Protein 5TIH (pdb70)

Sequence (750 aa):
RHVFIRTELSFIKNNVPCIRDMFFIYKRELYNICLDDLKGEEDETHIYVQKKVKDSWITLNDLFKETDLTGRPHIFAYVDVEEIIILLCEDENRKKDMTCHRFYSNDGKEYNNAEITISDYILKDKLLSSYVSLPLKIENREYFLICGVSPYKFKDDNKKDDILCMASHDKGETWGTKIVIKYDNYKLGVQYFFLRPYISKNDLSFHFYVGDNINNVKNVNFIECTHEKDLEFVCSNRDFLKDNKVLQDVSTLNDEYIVSYGNDNNFAECYIFFNNENSILIKPEKTAAGCYGGTFVKIDENRALFIYSSSQGIYNIHTIYYANYEQVQLQQSGPQLVRPGASVKISCKTSGYSFTSFWMHWVKQWPGQGLEWIGMIDPSENKIRLNQNFKDRATLTVDTSSATAYIQFSRPTSEDSGVYYCAMVRRGYWGQGTTLTVSAAKTTPPSVYPLAPGSTNSMVTLGCLVKGYFPEPVTVTWNSGSLSSGVHTFPAVLQSDLYTLSSSVTVPSSTWPSETVTCNVAHPASSTKVDKKIVPRDDIQMTQSPSSLSASLGERVSLTCRASQEISGYLSWLQRKPDGTIKRLIYTASTVDSGVPNRFSGSRSGSDYSLTISSLESEDFADYYCLQYDTYPWTFGGGTKLEIKRADAAPTVSIFPPSSEQLTSGGASVVCFLNNFYPKDINVKWKIDGSERQNGVLNSWTDQDSKDSTYSMSSTLTLTKDEYERHNSYTCEATHKTSTSPIVKSFNRN

Secondary structure (DSSP, 8-state):
--EEEEEEEEEEE-SS--SEEEEEEETTEEEEEEEE----SS---EEEEEEEETTEEEEEEEGGGG--B-S--EEEEEE-SS-EEEEEE--------EEEEEEEESSSS--EEEEEEETT-TTTT-B---EEE--EEETTEEEEEEEEE-S--S--S-TTSSEEEEEESSTTS---EEEEEE-TTPPTT--EEEEEEEEETTEEEEEEEEE-SSSS-EEEEEEEEEE-STTEEEEEE----BTTBEEEEEEEETTEEEEEEESSTT-SSEEEEETTTEEEEE---------TT-EEEE-SSSEEEEEEESSTTEEEEEEEEEEE--/--EEEE---EEE-TTS-EEEEEEEESS-GGGB-EEEEEE-TTS-EEEEEEEETTTTEEEE-GGGTTTEEEEEETTTTEEEEEESS--GGG-EEEEEEEGGGTEE---EEEEE--PPPB--EEEEE------SEEEEEEEEEEEBSS--EEEEGGGT--TTEEEPPPEESSS-EEEEEEEEEETTTTTTS--EEEEEEGGGTEEEEEE-PPP-/---EEEE-SEEEE-TT--EEEEEEESS--TT-EEEEEE-TTS-EEEEEETTTEEPTTS-TTEEEEEETTEEEEEESS--GGG-SEEEEEE-SSSSPEE---EEEEE----B--EEEEEPPPHHHHTTTEEEEEEEEEEEBSS--EEEEEETTEEE-TTEEEEEPPPPTTT--EEEEEEEEEEHHHHHT--EEEEEEE-TT-SS-EEEEEE--

B-factor: mean 68.03, std 20.82, range [30.38, 159.44]

Solvent-accessible surface area: 34972 Å² total; per-residue (Å²): 258,89,39,56,38,148,74,104,87,39,85,0,97,18,125,23,51,30,72,81,46,15,31,5,27,4,111,145,70,10,7,0,2,0,2,13,6,85,134,27,160,136,39,58,24,42,0,34,0,0,42,70,65,182,70,33,8,78,56,38,37,15,0,16,48,13,4,1,4,11,39,92,3,30,2,0,0,0,14,31,122,91,22,1,0,0,0,0,0,7,79,87,97,243,46,114,57,6,12,1,14,24,2,48,2,89,59,8,116,111,25,68,3,41,56,16,72,10,65,88,23,68,1,103,112,25,64,16,9,8,4,34,8,86,26,2,105,4,114,136,126,88,12,6,0,0,0,0,1,5,52,97,36,155,173,28,147,72,96,75,62,0,1,13,0,1,0,2,76,49,93,0,80,82,18,80,21,100,0,35,0,69,0,71,80,10,83,72,25,21,88,1,48,59,1,40,1,59,18,29,132,70,90,3,15,0,2,0,62,12,16,52,128,174,89,152,41,126,70,13,21,8,0,60,11,83,88,114,147,69,71,38,4,36,3,66,60,105,104,17,115,55,130,138,63,41,14,10,3,2,18,34,0,23,101,49,51,0,6,0,5,0,47,55,86,121,22,54,49,0,45,0,23,1,65,104,131,71,60,45,85,8,124,13,128,222,111,112,30,17,0,163,44,1,33,22,15,60,34,53,44,37,91,0,11,0,1,5,49,28,62,165,20,48,9,6,5,21,18,0,87,4,8,85,116,162,191,24,113,17,117,11,36,43,117,60,76,24,160,67,36,45,68,5,98,0,18,0,122,13,60,50,39,22,12,54,10,4,14,0,0,0,0,1,15,63,88,88,133,14,15,40,3,0,0,0,0,7,7,56,107,96,58,71,43,46,6,134,90,4,111,139,73,1,71,5,63,28,53,70,112,57,24,2,0,47,0,53,1,46,180,1,64,79,102,2,22,4,36,0,2,0,0,0,7,24,21,20,76,31,3,78,14,1,64,2,45,4,26,69,18,178,69,43,77,17,47,8,27,12,3,7,39,44,122,147,110,87,103,22,15,0,0,0,6,0,52,15,0,8,12,74,91,13,71,14,56,2,41,105,40,93,42,88,111,22,40,19,58,1,63,22,34,102,95,102,92,57,42,22,12,5,0,0,2,40,7,59,39,91,44,17,80,86,114,63,4,19,0,29,4,18,1,91,54,27,105,33,172,44,93,74,113,4,90,67,94,187,129,6,116,10,70,21,60,48,83,72,52,53,0,41,90,45,70,166,8,59,0,43,0,118,9,73,102,108,1,62,9,21,0,5,0,1,3,57,44,105,106,10,56,14,70,25,2,0,14,29,6,66,23,54,22,105,84,18,42,152,49,5,51,12,61,111,89,52,57,30,2,22,0,28,0,56,43,1,72,83,94,2,24,6,25,0,10,0,2,0,9,28,57,66,25,4,25,20,3,64,9,0,81,4,19,31,115,86,74,76,22,57,7,76,8,21,19,1,12,3,8,76,80,4,30,116,79,38,20,0,1,0,0,0,0,0,3,46,0,19,40,88,111,13,108,30,82,3,63,14,77,63,72,92,65,138,112,26,35,47,58,9,115,21,113,34,40,120,177,50,13,4,13,1,0,4,0,17,0,41,5,73,74,96,42,7,72,170,71,57,31,0,15,0,19,1,68,12,143,48,43,147,65,58,42,76,85,62,27,84,83,160

Organism: Plasmodium falciparum (isolate 3D7) (NCBI:txid36329)

Foldseek 3Di:
DFKDKDKDKAKEFEPAFAPDWAWAAAPNWIKIFGFGDDPDPPDDTWTFIWTDDPRYTDTQDTPPVVDPADDQFAWEWEYENQKIKIWGWHPDPPAQKIKIKIWMDRDSHDIDIDIAMAGNDPCPQFDFHHHYAYWADFDHFTKRKGKTANFAAADDPAQFPGIWIFIDRPRPRYTDAIATEREPPPDHPKGWADWDWYADPSWIKIWTWIADDVDGDIAIWIWGWDDDDRRYIYIYTDDDDDPQWGWDEWDAAANAIKTKTANDPVAQKIWIATNNPDIDIGHLPCHPFGFPPWYWHDSHNFKIWTWGAGDRRMIMIMIMGMYRPD/DKAWEKDEEDEEAFQAKDKIKIFIDDDQLQPAKKWKWWQFVVDGIDTAWIARQVVRDIDGDVVCVQAWDWGADNVRSMIMIMGNGDDQRPFTWMWMDSVVVPGIYPTYGYGYHPADFDAWDKAWAADPDDDFKGKTKIKTWFGDDDDKDKDKPNNPDDPAKDKDDWDDDPSGTMIMMMGMDTPVVPPVPWIKMWMADVVVRDTDIDTHHHDD/DKAKAKPDQEEEEAFFAKDKIKIFIPDDLQQQKWKWFQAPVRDIGTADGSQFHGDPPHDPQWGWDDDPRMIMIMRRGHDLRRFGKMWMWRPRDPPIDIYPIYGYAYDDDFDFWDKDKDWADPVVQVVFKTKIKIKGDFGPDQDKDKWKAFQNHTDDPQKDKDKDDQDSPSRGIMMMIIRMDTSVVVVVTFKIWMWMDDPVDPGTDIDIDTPD

InterPro domains:
  IPR041396 Cysteine-rich protective antigen 6 bladed domain [PF18638] (39-353)

GO terms:
  GO:0045177 apical part of cell (C, IDA)
  GO:0020009 microneme (C, IDA)
  GO:0044409 symbiont entry into host (P, IMP)
  GO:0005515 protein binding (F, IPI)
  GO:0043655 host extracellular region (C, IDA)
  GO:0032991 protein-containing complex (C, IDA)
  GO:0005576 extracellular region (C, 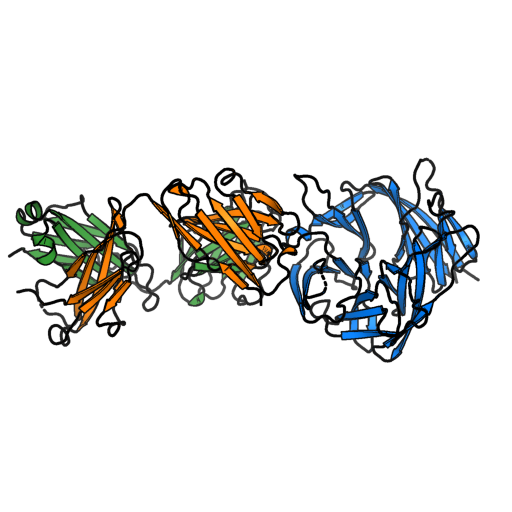EXP)
  GO:0005886 plasma membrane (C, EXP)
  GO:0020002 host cell plasma membrane (C, EXP)

Radius of gyration: 35.58 Å; Cα contacts (8 Å, |Δi|>4): 1915; chains: 3; bounding box: 50×66×116 Å

Nearest PDB structures (foldseek):
  5tih-assembly1_H  TM=1.005E+00  e=6.180E-43  Mus musculus
  6y54-assembly2_M  TM=9.014E-01  e=3.299E-33  Mus musculus
  6ewb-assembly2_G  TM=9.309E-01  e=1.640E-32  Mus musculus
  6vel-assembly1_H  TM=9.448E-01  e=2.031E-32  Mus musculus
  7qt2-assembly1_A  TM=7.522E-01  e=6.945E-32  Mus musculus

Structure (mmCIF, N/CA/C/O backbone):
data_5TIH
#
_entry.id   5TIH
#
_cell.length_a   79.950
_cell.length_b   87.380
_cell.length_c   145.140
_cell.angle_alpha   90.000
_cell.angle_beta   90.000
_cell.angle_gamma   90.000
#
_symmetry.space_group_name_H-M   'P 21 21 21'
#
loop_
_entity.id
_entity.type
_entity.pdbx_description
1 polymer 'Cysteine-rich protective antigen'
2 polymer 'CyRPA antibody Fab Heavy Chain'
3 polymer 'CyRPA antibody Fab Light Chain'
4 non-polymer 'ACETATE ION'
5 water water
#
loop_
_atom_site.group_PDB
_atom_site.id
_atom_site.type_symbol
_atom_site.label_atom_id
_atom_site.label_alt_id
_atom_site.label_comp_id
_atom_site.label_asym_id
_atom_site.label_entity_id
_atom_site.label_seq_id
_atom_site.pdbx_PDB_ins_code
_atom_site.Cartn_x
_atom_site.Cartn_y
_atom_site.Cartn_z
_atom_site.occupancy
_atom_site.B_iso_or_equiv
_atom_site.auth_seq_id
_atom_site.auth_comp_id
_atom_site.auth_asym_id
_atom_site.auth_atom_id
_atom_site.pdbx_PDB_model_num
ATOM 1 N N . ARG A 1 4 ? 83.215 89.937 122.768 1.00 117.05 2 ARG A N 1
ATOM 2 C CA . ARG A 1 4 ? 83.282 91.128 123.606 1.00 122.65 2 ARG A CA 1
ATOM 3 C C . ARG A 1 4 ? 82.216 92.147 123.224 1.00 117.06 2 ARG A C 1
ATOM 4 O O . ARG A 1 4 ? 81.433 92.596 124.063 1.00 122.18 2 ARG A O 1
ATOM 12 N N . HIS A 1 5 ? 82.195 92.518 121.949 1.00 106.93 3 HIS A N 1
ATOM 13 C CA . HIS A 1 5 ? 81.291 93.543 121.443 1.00 101.25 3 HIS A CA 1
ATOM 14 C C . HIS A 1 5 ? 80.594 92.991 120.199 1.00 91.24 3 HIS A C 1
ATOM 15 O O . HIS A 1 5 ? 80.831 93.446 119.079 1.00 89.09 3 HIS A O 1
ATOM 22 N N . VAL A 1 6 ? 79.729 91.997 120.401 1.00 82.92 4 VAL A N 1
ATOM 23 C CA . VAL A 1 6 ? 79.081 91.294 119.304 1.00 74.38 4 VAL A CA 1
ATOM 24 C C . VAL A 1 6 ? 77.582 91.217 119.564 1.00 69.40 4 VAL A C 1
ATOM 25 O O . VAL A 1 6 ? 77.114 91.340 120.699 1.00 71.28 4 VAL A O 1
ATOM 29 N N . PHE A 1 7 ? 76.827 91.010 118.483 1.00 60.98 5 PHE A N 1
ATOM 30 C CA . PHE A 1 7 ? 75.380 90.859 118.563 1.00 62.74 5 PHE A CA 1
ATOM 31 C C . PHE A 1 7 ? 74.923 89.827 117.541 1.00 58.52 5 PHE A C 1
ATOM 32 O O . PHE A 1 7 ? 75.624 89.530 116.570 1.00 56.89 5 PHE A O 1
ATOM 40 N N . ILE A 1 8 ? 73.728 89.284 117.774 1.00 61.62 6 ILE A N 1
ATOM 41 C CA . ILE A 1 8 ? 73.164 88.209 116.967 1.00 61.43 6 ILE A CA 1
ATOM 42 C C . ILE A 1 8 ? 71.727 88.559 116.611 1.00 64.45 6 ILE A C 1
ATOM 43 O O . ILE A 1 8 ? 70.961 89.020 117.464 1.00 70.68 6 ILE A O 1
ATOM 48 N N . ARG A 1 9 ? 71.361 88.334 115.351 1.00 63.11 7 ARG A N 1
ATOM 49 C CA . ARG A 1 9 ? 69.996 88.501 114.873 1.00 63.74 7 ARG A CA 1
ATOM 50 C C . ARG A 1 9 ? 69.607 87.275 114.063 1.00 63.99 7 ARG A C 1
ATOM 51 O O . ARG A 1 9 ? 70.399 86.785 113.254 1.00 60.21 7 ARG A O 1
ATOM 59 N N . THR A 1 10 ? 68.390 86.776 114.283 1.00 67.34 8 THR A N 1
ATOM 60 C CA . THR A 1 10 ? 67.890 85.618 113.555 1.00 66.36 8 THR A CA 1
ATOM 61 C C . THR A 1 10 ? 66.464 85.861 113.086 1.00 69.09 8 THR A C 1
ATOM 62 O O . THR A 1 10 ? 65.672 86.523 113.761 1.00 75.74 8 THR A O 1
ATOM 66 N N . GLU A 1 11 ? 66.148 85.311 111.915 1.00 66.10 9 GLU A N 1
ATOM 67 C CA . GLU A 1 11 ? 64.784 85.245 111.416 1.00 65.96 9 GLU A CA 1
ATOM 68 C C . GLU A 1 11 ? 64.531 83.843 110.884 1.00 60.11 9 GLU A C 1
ATOM 69 O O . GLU A 1 11 ? 65.458 83.155 110.451 1.00 57.94 9 GLU A O 1
ATOM 75 N N . LEU A 1 12 ? 63.272 83.419 110.934 1.00 60.95 10 LEU A N 1
ATOM 76 C CA . LEU A 1 12 ? 62.858 82.124 110.412 1.00 58.87 10 LEU A CA 1
ATOM 77 C C . LEU A 1 12 ? 61.969 82.319 109.193 1.00 59.40 10 LEU A C 1
ATOM 78 O O . LEU A 1 12 ? 61.068 83.163 109.198 1.00 63.51 10 LEU A O 1
ATOM 83 N N . SER A 1 13 ? 62.227 81.536 108.150 1.00 54.92 11 SER A N 1
ATOM 84 C CA . SER A 1 13 ? 61.417 81.566 106.943 1.00 55.94 11 SER A CA 1
ATOM 85 C C . SER A 1 13 ? 61.236 80.139 106.442 1.00 57.78 11 SER A C 1
ATOM 86 O O . SER A 1 13 ? 61.962 79.224 106.838 1.00 56.05 11 SER A O 1
ATOM 89 N N . PHE A 1 14 ? 60.254 79.952 105.561 1.00 59.29 12 PHE A N 1
ATOM 90 C CA . PHE A 1 14 ? 59.910 78.632 105.053 1.00 58.96 12 PHE A CA 1
ATOM 91 C C . PHE A 1 14 ? 59.943 78.625 103.532 1.00 60.40 12 PHE A C 1
ATOM 92 O O . PHE A 1 14 ? 59.726 79.652 102.884 1.00 60.55 12 PHE A O 1
ATOM 100 N N . ILE A 1 15 ? 60.226 77.451 102.967 1.00 61.70 13 ILE A N 1
ATOM 101 C CA . ILE A 1 15 ? 60.248 77.255 101.521 1.00 62.86 13 ILE A CA 1
ATOM 102 C C . ILE A 1 15 ? 59.555 75.942 101.190 1.00 61.45 13 ILE A C 1
ATOM 103 O O . ILE A 1 15 ? 59.857 74.905 101.790 1.00 60.35 13 ILE A O 1
ATOM 108 N N . LYS A 1 16 ? 58.636 75.983 100.231 1.00 64.75 14 LYS A N 1
ATOM 109 C CA . LYS A 1 16 ? 57.991 74.779 99.732 1.00 69.13 14 LYS A CA 1
ATOM 110 C C . LYS A 1 16 ? 58.747 74.262 98.515 1.00 65.60 14 LYS A C 1
ATOM 111 O O . LYS A 1 16 ? 59.297 75.035 97.727 1.00 65.38 14 LYS A O 1
ATOM 117 N N . ASN A 1 17 ? 58.781 72.941 98.371 1.00 61.45 15 ASN A N 1
ATOM 118 C CA . ASN A 1 17 ? 59.367 72.308 97.200 1.00 58.20 15 ASN A CA 1
ATOM 119 C C . ASN A 1 17 ? 58.355 71.350 96.598 1.00 59.00 15 ASN A C 1
ATOM 120 O O . ASN A 1 17 ? 57.709 70.581 97.318 1.00 63.24 15 ASN A O 1
ATOM 125 N N . ASN A 1 18 ? 58.213 71.406 95.276 1.00 58.91 16 ASN A N 1
ATOM 126 C CA . ASN A 1 18 ? 57.281 70.538 94.574 1.00 66.74 16 ASN A CA 1
ATOM 127 C C . ASN A 1 18 ? 57.894 69.200 94.179 1.00 66.95 16 ASN A C 1
ATOM 128 O O . ASN A 1 18 ? 57.151 68.274 93.836 1.00 71.55 16 ASN A O 1
ATOM 133 N N . VAL A 1 19 ? 59.217 69.071 94.219 1.00 63.54 17 VAL A N 1
ATOM 134 C CA . VAL A 1 19 ? 59.870 67.817 93.848 1.00 67.69 17 VAL A CA 1
ATOM 135 C C . VAL A 1 19 ? 60.527 67.207 95.081 1.00 68.06 17 VAL A C 1
ATOM 136 O O . VAL A 1 19 ? 61.134 67.929 95.886 1.00 65.37 17 VAL A O 1
ATOM 140 N N . PRO A 1 20 ? 60.420 65.892 95.284 1.00 71.00 18 PRO A N 1
ATOM 141 C CA . PRO A 1 20 ? 61.087 65.251 96.429 1.00 72.97 18 PRO A CA 1
ATOM 142 C C . PRO A 1 20 ? 62.562 65.023 96.126 1.00 75.49 18 PRO A C 1
ATOM 143 O O . PRO A 1 20 ? 62.910 64.341 95.161 1.00 81.92 18 PRO A O 1
ATOM 147 N N . CYS A 1 21 ? 63.429 65.598 96.952 1.00 74.38 19 CYS A N 1
ATOM 148 C CA . CYS A 1 21 ? 64.870 65.523 96.747 1.00 74.84 19 CYS A CA 1
ATOM 149 C C . CYS A 1 21 ? 65.453 64.430 97.633 1.00 74.45 19 CYS A C 1
ATOM 150 O O . CYS A 1 21 ? 65.277 64.453 98.855 1.00 78.06 19 CYS A O 1
ATOM 153 N N . ILE A 1 22 ? 66.141 63.472 97.009 1.00 70.47 20 ILE A N 1
ATOM 154 C CA . ILE A 1 22 ? 66.830 62.434 97.766 1.00 72.83 20 ILE A CA 1
ATOM 155 C C . ILE A 1 22 ? 68.012 63.028 98.521 1.00 70.01 20 ILE A C 1
ATOM 156 O O . ILE A 1 22 ? 68.334 62.593 99.634 1.00 72.33 20 ILE A O 1
ATOM 161 N N . ARG A 1 23 ? 68.665 64.036 97.946 1.00 67.71 21 ARG A N 1
ATOM 162 C CA . ARG A 1 23 ? 69.729 64.758 98.626 1.00 67.76 21 ARG A CA 1
ATOM 163 C C . ARG A 1 23 ? 69.673 66.218 98.201 1.00 62.33 21 ARG A C 1
ATOM 164 O O . ARG A 1 23 ? 69.268 66.539 97.081 1.00 63.56 21 ARG A O 1
ATOM 172 N N . ASP A 1 24 ? 70.074 67.099 99.111 1.00 56.52 22 ASP A N 1
ATOM 173 C CA . ASP A 1 24 ? 70.094 68.534 98.870 1.00 55.23 22 ASP A CA 1
ATOM 174 C C . ASP A 1 24 ? 71.529 69.043 98.878 1.00 52.23 22 ASP A C 1
ATOM 175 O O . ASP A 1 24 ? 72.372 68.544 99.631 1.00 56.74 22 ASP A O 1
ATOM 180 N N . MET A 1 25 ? 71.798 70.041 98.037 1.00 49.79 23 MET A N 1
ATOM 181 C CA . MET A 1 25 ? 73.083 70.736 98.022 1.00 50.31 23 MET A CA 1
ATOM 182 C C . MET A 1 25 ? 72.788 72.215 97.795 1.00 48.13 23 MET A C 1
ATOM 183 O O . MET A 1 25 ? 72.500 72.631 96.668 1.00 49.59 23 MET A O 1
ATOM 188 N N . PHE A 1 26 ? 72.849 73.001 98.865 1.00 48.98 24 PHE A N 1
ATOM 189 C CA . PHE A 1 26 ? 72.562 74.426 98.793 1.00 45.66 24 PHE A CA 1
ATOM 190 C C . PHE A 1 26 ? 73.833 75.203 98.485 1.00 47.86 24 PHE A C 1
ATOM 191 O O . PHE A 1 26 ? 74.910 74.881 98.993 1.00 50.59 24 PHE A O 1
ATOM 199 N N . PHE A 1 27 ? 73.704 76.228 97.649 1.00 45.77 25 PHE A N 1
ATOM 200 C CA . PHE A 1 27 ? 74.806 77.148 97.431 1.00 46.92 25 PHE A CA 1
ATOM 201 C C . PHE A 1 27 ? 74.269 78.560 97.281 1.00 50.55 25 PHE A C 1
ATOM 202 O O . PHE A 1 27 ? 73.084 78.778 97.017 1.00 52.44 25 PHE A O 1
ATOM 210 N N . ILE A 1 28 ? 75.162 79.521 97.481 1.00 52.21 26 ILE A N 1
ATOM 211 C CA . ILE A 1 28 ? 74.845 80.935 97.365 1.00 53.57 26 ILE A CA 1
ATOM 212 C C . ILE A 1 28 ? 75.522 81.459 96.110 1.00 54.98 26 ILE A C 1
ATOM 213 O O . ILE A 1 28 ? 76.741 81.323 95.950 1.00 56.07 26 ILE A O 1
ATOM 218 N N . TYR A 1 29 ? 74.732 82.047 95.219 1.00 53.67 27 TYR A N 1
ATOM 219 C CA . TYR A 1 29 ? 75.247 82.644 93.997 1.00 54.46 27 TYR A CA 1
ATOM 220 C C . TYR A 1 29 ? 74.695 84.054 93.888 1.00 55.30 27 TYR A C 1
ATOM 221 O O . TYR A 1 29 ? 73.479 84.237 93.778 1.00 56.76 27 TYR A O 1
ATOM 230 N N . LYS A 1 30 ? 75.590 85.042 93.921 1.00 60.25 28 LYS A N 1
ATOM 231 C CA . LYS A 1 30 ? 75.214 86.455 93.908 1.00 62.51 28 LYS A CA 1
ATOM 232 C C . LYS A 1 30 ? 74.220 86.759 95.029 1.00 62.13 28 LYS A C 1
ATOM 233 O O . LYS A 1 30 ? 73.184 87.397 94.831 1.00 62.74 28 LYS A O 1
ATOM 239 N N . ARG A 1 31 ? 74.554 86.271 96.225 1.00 64.69 29 ARG A N 1
ATOM 240 C CA . ARG A 1 31 ? 73.777 86.475 97.445 1.00 72.22 29 ARG A CA 1
ATOM 241 C C . ARG A 1 31 ? 72.368 85.895 97.343 1.00 72.54 29 ARG A C 1
ATOM 242 O O . ARG A 1 31 ? 71.463 86.327 98.058 1.00 73.45 29 ARG A O 1
ATOM 250 N N . GLU A 1 32 ? 72.162 84.913 96.471 1.00 70.65 30 GLU A N 1
ATOM 251 C CA . GLU A 1 32 ? 70.875 84.253 96.321 1.00 71.29 30 GLU A CA 1
ATOM 252 C C . GLU A 1 32 ? 71.035 82.765 96.592 1.00 61.95 30 GLU A C 1
ATOM 253 O O . GLU A 1 32 ? 72.061 82.169 96.253 1.00 60.11 30 GLU A O 1
ATOM 259 N N . LEU A 1 33 ? 70.021 82.172 97.212 1.00 54.98 31 LEU A N 1
ATOM 260 C CA . LEU A 1 33 ? 70.094 80.783 97.639 1.00 51.82 31 LEU A CA 1
ATOM 261 C C . LEU A 1 33 ? 69.614 79.864 96.524 1.00 52.29 31 LEU A C 1
ATOM 262 O O . LEU A 1 33 ? 68.523 80.055 95.975 1.00 53.26 31 LEU A O 1
ATOM 267 N N . TYR A 1 34 ? 70.430 78.869 96.196 1.00 48.49 32 TYR A N 1
ATOM 268 C CA . TYR A 1 34 ? 70.101 77.873 95.191 1.00 48.06 32 TYR A CA 1
ATOM 269 C C . TYR A 1 34 ? 70.164 76.481 95.805 1.00 49.64 32 TYR A C 1
ATOM 270 O O . TYR A 1 34 ? 70.674 76.281 96.911 1.00 51.39 32 TYR A O 1
ATOM 279 N N . ASN A 1 35 ? 69.646 75.509 95.061 1.00 48.29 33 ASN A N 1
ATOM 280 C CA . ASN A 1 35 ? 69.676 74.120 95.487 1.00 48.38 33 ASN A CA 1
ATOM 281 C C . ASN A 1 35 ? 69.925 73.230 94.283 1.00 49.13 33 ASN A C 1
ATOM 282 O O . ASN A 1 35 ? 69.362 73.454 93.208 1.00 52.39 33 ASN A O 1
ATOM 287 N N . ILE A 1 36 ? 70.777 72.230 94.467 1.00 46.42 34 ILE A N 1
ATOM 288 C CA . ILE A 1 36 ? 70.967 71.173 93.484 1.00 47.10 34 ILE A CA 1
ATOM 289 C C . ILE A 1 36 ? 70.263 69.942 94.028 1.00 45.57 34 ILE A C 1
ATOM 290 O O . ILE A 1 36 ? 70.711 69.339 95.010 1.00 45.55 34 ILE A O 1
ATOM 295 N N . CYS A 1 37 ? 69.156 69.574 93.397 1.00 46.26 35 CYS A N 1
ATOM 296 C CA . CYS A 1 37 ? 68.247 68.563 93.913 1.00 52.10 35 CYS A CA 1
ATOM 297 C C . CYS A 1 37 ? 68.369 67.297 93.078 1.00 51.84 35 CYS A C 1
ATOM 298 O O . CYS A 1 37 ? 68.085 67.312 91.876 1.00 50.83 35 CYS A O 1
ATOM 301 N N . LEU A 1 38 ? 68.802 66.208 93.712 1.00 56.23 36 LEU A N 1
ATOM 302 C CA . LEU A 1 38 ? 68.827 64.892 93.080 1.00 52.68 36 LEU A CA 1
ATOM 303 C C . LEU A 1 38 ? 67.482 64.217 93.322 1.00 51.88 36 LEU A C 1
ATOM 304 O O . LEU A 1 38 ? 67.173 63.821 94.450 1.00 53.95 36 LEU A O 1
ATOM 309 N N . ASP A 1 39 ? 66.681 64.093 92.267 1.00 54.73 37 ASP A N 1
ATOM 310 C CA . ASP A 1 39 ? 65.389 63.417 92.319 1.00 59.75 37 ASP A CA 1
ATOM 311 C C . ASP A 1 39 ? 65.520 62.092 91.577 1.00 63.51 37 ASP A C 1
ATOM 312 O O . ASP A 1 39 ? 65.719 62.074 90.355 1.00 64.33 37 ASP A O 1
ATOM 317 N N . ASP A 1 40 ? 65.411 60.975 92.320 1.00 63.35 38 ASP A N 1
ATOM 318 C CA . ASP A 1 40 ? 65.589 59.649 91.752 1.00 63.56 38 ASP A CA 1
ATOM 319 C C . ASP A 1 40 ? 64.628 58.665 92.426 1.00 63.85 38 ASP A C 1
ATOM 320 O O . ASP A 1 40 ? 65.020 57.762 93.168 1.00 67.02 38 ASP A O 1
ATOM 325 N N . LEU A 1 41 ? 63.339 58.846 92.165 1.00 63.26 39 LEU A N 1
ATOM 326 C CA . LEU A 1 41 ? 62.382 57.786 92.432 1.00 71.75 39 LEU A CA 1
ATOM 327 C C . LEU A 1 41 ? 62.653 56.618 91.488 1.00 77.86 39 LEU A C 1
ATOM 328 O O . LEU A 1 41 ? 63.148 56.799 90.371 1.00 80.55 39 LEU A O 1
ATOM 333 N N . LYS A 1 42 ? 62.348 55.405 91.950 1.00 83.40 40 LYS A N 1
ATOM 334 C CA . LYS A 1 42 ? 62.695 54.197 91.212 1.00 86.29 40 LYS A CA 1
ATOM 335 C C . LYS A 1 42 ? 61.470 53.518 90.611 1.00 90.01 40 LYS A C 1
ATOM 336 O O . LYS A 1 42 ? 61.471 52.305 90.386 1.00 90.96 40 LYS A O 1
ATOM 342 N N . GLY A 1 43 ? 60.421 54.291 90.342 1.00 90.91 41 GLY A N 1
ATOM 343 C CA . GLY A 1 43 ? 59.262 53.748 89.672 1.00 96.80 41 GLY A CA 1
ATOM 344 C C . GLY A 1 43 ? 59.556 53.375 88.232 1.00 93.81 41 GLY A C 1
ATOM 345 O O . GLY A 1 43 ? 60.520 53.834 87.616 1.00 92.26 41 GLY A O 1
ATOM 346 N N . GLU A 1 44 ? 58.699 52.506 87.694 1.00 101.39 42 GLU A N 1
ATOM 347 C CA . GLU A 1 44 ? 58.832 52.076 86.305 1.00 105.85 42 GLU A CA 1
ATOM 348 C C . GLU A 1 44 ? 58.809 53.261 85.347 1.00 105.20 42 GLU A C 1
ATOM 349 O O . GLU A 1 44 ? 59.470 53.233 84.302 1.00 103.82 42 GLU A O 1
ATOM 355 N N . GLU A 1 45 ? 58.080 54.315 85.701 1.00 106.65 43 GLU A N 1
ATOM 356 C CA . GLU A 1 45 ? 57.909 55.482 84.849 1.00 106.00 43 GLU A CA 1
ATOM 357 C C . GLU A 1 45 ? 58.898 56.601 85.152 1.00 97.89 43 GLU A C 1
ATOM 358 O O . GLU A 1 45 ? 59.074 57.498 84.318 1.00 93.58 43 GLU A O 1
ATOM 364 N N . ASP A 1 46 ? 59.547 56.571 86.310 1.00 92.66 44 ASP A N 1
ATOM 365 C CA . ASP A 1 46 ? 60.346 57.700 86.755 1.00 86.02 44 ASP A CA 1
ATOM 366 C C . ASP A 1 46 ? 61.680 57.765 86.013 1.00 75.21 44 ASP A C 1
ATOM 367 O O . ASP A 1 46 ? 62.152 56.787 85.426 1.00 73.49 44 ASP A O 1
ATOM 372 N N . GLU A 1 47 ? 62.281 58.953 86.043 1.00 65.72 45 GLU A N 1
ATOM 373 C CA . GLU A 1 47 ? 63.608 59.190 85.500 1.00 61.49 45 GLU A CA 1
ATOM 374 C C . GLU A 1 47 ? 64.429 59.936 86.537 1.00 53.98 45 GLU A C 1
ATOM 375 O O . GLU A 1 47 ? 63.887 60.662 87.374 1.00 59.34 45 GLU A O 1
ATOM 381 N N . THR A 1 48 ? 65.744 59.755 86.478 1.00 45.90 46 THR A N 1
ATOM 382 C CA . THR A 1 48 ? 66.631 60.487 87.369 1.00 47.60 46 THR A CA 1
ATOM 383 C C . THR A 1 48 ? 66.724 61.941 86.918 1.00 51.65 46 THR A C 1
ATOM 384 O O . THR A 1 48 ? 66.952 62.222 85.739 1.00 48.75 46 THR A O 1
ATOM 388 N N . HIS A 1 49 ? 66.531 62.867 87.854 1.00 53.63 47 HIS A N 1
ATOM 389 C CA . HIS A 1 49 ? 66.629 64.291 87.577 1.00 49.73 47 HIS A CA 1
ATOM 390 C C . HIS A 1 49 ? 67.651 64.918 88.508 1.00 50.83 47 HIS A C 1
ATOM 391 O O . HIS A 1 49 ? 67.752 64.543 89.681 1.00 53.09 47 HIS A O 1
ATOM 398 N N . ILE A 1 50 ? 68.409 65.867 87.984 1.00 48.85 48 ILE A N 1
ATOM 399 C CA . ILE A 1 50 ? 69.302 66.688 88.793 1.00 48.81 48 ILE A CA 1
ATOM 400 C C . ILE A 1 50 ? 68.907 68.131 88.510 1.00 48.64 48 ILE A C 1
ATOM 401 O O . ILE A 1 50 ? 69.359 68.747 87.542 1.00 52.82 48 ILE A O 1
ATOM 406 N N . TYR A 1 51 ? 68.033 68.669 89.350 1.00 49.24 49 TYR A N 1
ATOM 407 C CA . TYR A 1 51 ? 67.495 70.003 89.163 1.00 45.64 49 TYR A CA 1
ATOM 408 C C . TYR A 1 51 ? 68.381 71.036 89.834 1.00 44.00 49 TYR A C 1
ATOM 409 O O . TYR A 1 51 ? 68.843 70.839 90.959 1.00 46.46 49 TYR A O 1
ATOM 418 N N . VAL A 1 52 ? 68.610 72.141 89.137 1.00 44.19 50 VAL A N 1
ATOM 419 C CA . VAL A 1 52 ? 69.114 73.362 89.752 1.00 44.57 50 VAL A CA 1
ATOM 420 C C . VAL A 1 52 ? 67.910 74.229 90.082 1.00 46.47 50 VAL A C 1
ATOM 421 O O . VAL A 1 52 ? 67.127 74.579 89.190 1.00 43.65 50 VAL A O 1
ATOM 425 N N . GLN A 1 53 ? 67.749 74.558 91.360 1.00 50.96 51 GLN A N 1
ATOM 426 C CA . GLN A 1 53 ? 66.609 75.318 91.843 1.00 51.12 51 GLN A CA 1
ATOM 427 C C . GLN A 1 53 ? 67.077 76.626 92.468 1.00 52.47 51 GLN A C 1
ATOM 428 O O . GLN A 1 53 ? 68.239 76.774 92.859 1.00 52.28 51 GLN A O 1
ATOM 434 N N . LYS A 1 54 ? 66.149 77.578 92.561 1.00 54.19 52 LYS A N 1
ATOM 435 C CA . LYS A 1 54 ? 66.426 78.902 93.103 1.00 53.06 52 LYS A CA 1
ATOM 436 C C . LYS A 1 54 ? 65.275 79.325 94.003 1.00 54.50 52 LYS A C 1
ATOM 437 O O . LYS A 1 54 ? 64.107 79.159 93.637 1.00 53.74 52 LYS A O 1
ATOM 443 N N . LYS A 1 55 ? 65.605 79.863 95.179 1.00 56.54 53 LYS A N 1
ATOM 444 C CA . LYS A 1 55 ? 64.587 80.363 96.096 1.00 55.78 53 LYS A CA 1
ATOM 445 C C . LYS A 1 55 ? 63.956 81.632 95.539 1.00 57.42 53 LYS A C 1
ATOM 446 O O . LYS A 1 55 ? 64.645 82.628 95.304 1.00 58.76 53 LYS A O 1
ATOM 452 N N . VAL A 1 56 ? 62.646 81.593 95.325 1.00 59.46 54 VAL A N 1
ATOM 453 C CA . VAL A 1 56 ? 61.877 82.749 94.887 1.00 62.95 54 VAL A CA 1
ATOM 454 C C . VAL A 1 56 ? 60.657 82.838 95.788 1.00 67.39 54 VAL A C 1
ATOM 455 O O . VAL A 1 56 ? 59.847 81.905 95.828 1.00 69.67 54 VAL A O 1
ATOM 459 N N . LYS A 1 57 ? 60.529 83.947 96.515 1.00 71.40 55 LYS A N 1
ATOM 460 C CA . LYS A 1 57 ? 59.480 84.109 97.524 1.00 77.15 55 LYS A CA 1
ATOM 461 C C . LYS A 1 57 ? 59.659 82.974 98.525 1.00 76.43 55 LYS A C 1
ATOM 462 O O . LYS A 1 57 ? 60.735 82.885 99.143 1.00 72.48 55 LYS A O 1
ATOM 468 N N . ASP A 1 58 ? 58.684 82.084 98.700 1.00 77.27 56 ASP A N 1
ATOM 469 C CA . ASP A 1 58 ? 58.759 81.008 99.679 1.00 79.83 56 ASP A CA 1
ATOM 470 C C . ASP A 1 58 ? 58.671 79.639 99.014 1.00 73.36 56 ASP A C 1
ATOM 471 O O . ASP A 1 58 ? 58.109 78.700 99.580 1.00 71.83 56 ASP A O 1
ATOM 476 N N . SER A 1 59 ? 59.218 79.509 97.810 1.00 70.64 57 SER A N 1
ATOM 477 C CA . SER A 1 59 ? 59.175 78.236 97.111 1.00 70.36 57 SER A CA 1
ATOM 478 C C . SER A 1 59 ? 60.412 78.099 96.237 1.00 66.40 57 SER A C 1
ATOM 479 O O . SER A 1 59 ? 60.972 79.091 95.763 1.00 63.64 57 SER A O 1
ATOM 482 N N . TRP A 1 60 ? 60.843 76.855 96.051 1.00 63.20 58 TRP A N 1
ATOM 483 C CA . TRP A 1 60 ? 61.919 76.551 95.121 1.00 58.03 58 TRP A CA 1
ATOM 484 C C . TRP A 1 60 ? 61.382 76.577 93.699 1.00 58.71 58 TRP A C 1
ATOM 485 O O . TRP A 1 60 ? 60.358 75.956 93.404 1.00 61.06 58 TRP A O 1
ATOM 496 N N . ILE A 1 61 ? 62.073 77.290 92.817 1.00 58.74 59 ILE A N 1
ATOM 497 C CA . ILE A 1 61 ? 61.725 77.344 91.403 1.00 56.94 59 ILE A CA 1
ATOM 498 C C . ILE A 1 61 ? 62.806 76.599 90.634 1.00 54.55 59 ILE A C 1
ATOM 499 O O . ILE A 1 61 ? 63.991 76.946 90.722 1.00 53.45 59 ILE A O 1
ATOM 504 N N . THR A 1 62 ? 62.401 75.574 89.892 1.00 55.37 60 THR A N 1
ATOM 505 C CA . THR A 1 62 ? 63.358 74.758 89.161 1.00 53.31 60 THR A CA 1
ATOM 506 C C . THR A 1 62 ? 63.846 75.507 87.932 1.00 49.47 60 THR A C 1
ATOM 507 O O . THR A 1 62 ? 63.045 75.986 87.127 1.00 53.21 60 THR A O 1
ATOM 511 N N . LEU A 1 63 ? 65.165 75.616 87.792 1.00 48.00 61 LEU A N 1
ATOM 512 C CA . LEU A 1 63 ? 65.752 76.361 86.687 1.00 54.13 61 LEU A CA 1
ATOM 513 C C . LEU A 1 63 ? 66.226 75.477 85.545 1.00 57.62 61 LEU A C 1
ATOM 514 O O . LEU A 1 63 ? 66.119 75.877 84.380 1.00 59.63 61 LEU A O 1
ATOM 519 N N . ASN A 1 64 ? 66.737 74.285 85.844 1.00 55.31 62 ASN A N 1
ATOM 520 C CA . ASN A 1 64 ? 67.370 73.463 84.824 1.00 53.94 62 ASN A CA 1
ATOM 521 C C . ASN A 1 64 ? 67.560 72.034 85.319 1.00 52.73 62 ASN A C 1
ATOM 522 O O . ASN A 1 64 ? 67.993 71.819 86.456 1.00 56.33 62 ASN A O 1
ATOM 527 N N . ASP A 1 65 ? 67.227 71.054 84.480 1.00 47.64 63 ASP A N 1
ATOM 528 C CA . ASP A 1 65 ? 67.523 69.646 84.744 1.00 47.04 63 ASP A CA 1
ATOM 529 C C . ASP A 1 65 ? 68.818 69.307 84.015 1.00 46.08 63 ASP A C 1
ATOM 530 O O . ASP A 1 65 ? 68.829 69.125 82.793 1.00 44.14 63 ASP A O 1
ATOM 535 N N . LEU A 1 66 ? 69.914 69.223 84.774 1.00 45.69 64 LEU A N 1
ATOM 536 C CA . LEU A 1 66 ? 71.215 68.940 84.179 1.00 48.88 64 LEU A CA 1
ATOM 537 C C . LEU A 1 66 ? 71.280 67.530 83.603 1.00 50.58 64 LEU A C 1
ATOM 538 O O . LEU A 1 66 ? 71.962 67.303 82.598 1.00 48.01 64 LEU A O 1
ATOM 543 N N . PHE A 1 67 ? 70.578 66.578 84.221 1.00 50.46 65 PHE A N 1
ATOM 544 C CA . PHE A 1 67 ? 70.733 65.170 83.870 1.00 51.34 65 PHE A CA 1
ATOM 545 C C . PHE A 1 67 ? 70.252 64.855 82.459 1.00 53.44 65 PHE A C 1
ATOM 546 O O . PHE A 1 67 ? 70.653 63.828 81.900 1.00 56.83 65 PHE A O 1
ATOM 554 N N . LYS A 1 68 ? 69.413 65.710 81.864 1.00 52.63 66 LYS A N 1
ATOM 555 C CA . LYS A 1 68 ? 68.932 65.446 80.510 1.00 51.74 66 LYS A CA 1
ATOM 556 C C . LYS A 1 68 ? 70.054 65.452 79.481 1.00 46.23 66 LYS A C 1
ATOM 557 O O . LYS A 1 68 ? 69.869 64.917 78.385 1.00 48.80 66 LYS A O 1
ATOM 563 N N . GLU A 1 69 ? 71.208 66.038 79.804 1.00 43.58 67 GLU A N 1
ATOM 564 C CA . GLU A 1 69 ? 72.311 66.161 78.859 1.00 43.32 67 GLU A CA 1
ATOM 565 C C . GLU A 1 69 ? 73.265 64.972 78.868 1.00 47.82 67 GLU A C 1
ATOM 566 O O . GLU A 1 69 ? 74.159 64.919 78.017 1.00 52.19 67 GLU A O 1
ATOM 572 N N . THR A 1 70 ? 73.116 64.028 79.798 1.00 46.93 68 THR A N 1
ATOM 573 C CA . THR A 1 70 ? 74.078 62.948 79.971 1.00 48.11 68 THR A CA 1
ATOM 574 C C . THR A 1 70 ? 73.398 61.593 79.846 1.00 45.02 68 THR A C 1
ATOM 575 O O . THR A 1 70 ? 72.216 61.442 80.165 1.00 44.59 68 THR A O 1
ATOM 579 N N . ASP A 1 71 ? 74.163 60.602 79.390 1.00 44.09 69 ASP A N 1
ATOM 580 C CA . ASP A 1 71 ? 73.728 59.213 79.391 1.00 43.04 69 ASP A CA 1
ATOM 581 C C . ASP A 1 71 ? 74.128 58.468 80.664 1.00 41.77 69 ASP A C 1
ATOM 582 O O . ASP A 1 71 ? 74.026 57.237 80.701 1.00 46.08 69 ASP A O 1
ATOM 587 N N . LEU A 1 72 ? 74.572 59.180 81.698 1.00 39.21 70 LEU A N 1
ATOM 588 C CA . LEU A 1 72 ? 74.993 58.534 82.937 1.00 46.73 70 LEU A CA 1
ATOM 589 C C . LEU A 1 72 ? 73.871 57.714 83.557 1.00 46.27 70 LEU A C 1
ATOM 590 O O . LEU A 1 72 ? 72.714 58.142 83.606 1.00 46.77 70 LEU A O 1
ATOM 595 N N . THR A 1 73 ? 74.230 56.541 84.060 1.00 50.84 71 THR A N 1
ATOM 596 C CA . THR A 1 73 ? 73.338 55.728 84.871 1.00 48.34 71 THR A CA 1
ATOM 597 C C . THR A 1 73 ? 73.579 56.007 86.352 1.00 51.40 71 THR A C 1
ATOM 598 O O . THR A 1 73 ? 74.488 56.748 86.732 1.00 48.68 71 THR A O 1
ATOM 602 N N . GLY A 1 74 ? 72.746 55.397 87.191 1.00 53.09 72 GLY A N 1
ATOM 603 C CA . GLY A 1 74 ? 72.870 55.507 88.628 1.00 47.67 72 GLY A CA 1
ATOM 604 C C . GLY A 1 74 ? 72.786 56.943 89.125 1.00 51.43 72 GLY A C 1
ATOM 605 O O . GLY A 1 74 ? 72.259 57.842 88.468 1.00 53.69 72 GLY A O 1
ATOM 606 N N . ARG A 1 75 ? 73.320 57.143 90.325 1.00 56.94 73 ARG A N 1
ATOM 607 C CA . ARG A 1 75 ? 73.367 58.461 90.944 1.00 53.75 73 ARG A CA 1
ATOM 608 C C . ARG A 1 75 ? 74.797 58.972 90.906 1.00 53.15 73 ARG A C 1
ATOM 609 O O . ARG A 1 75 ? 75.647 58.474 91.660 1.00 56.94 73 ARG A O 1
ATOM 617 N N . PRO A 1 76 ? 75.116 59.940 90.058 1.00 53.67 74 PRO A N 1
ATOM 618 C CA . PRO A 1 76 ? 76.507 60.370 89.915 1.00 53.90 74 PRO A CA 1
ATOM 619 C C . PRO A 1 76 ? 76.939 61.291 91.047 1.00 52.30 74 PRO A C 1
ATOM 620 O O . PRO A 1 76 ? 76.126 61.930 91.717 1.00 54.80 74 PRO A O 1
ATOM 624 N N . HIS A 1 77 ? 78.252 61.330 91.265 1.00 47.90 75 HIS A N 1
ATOM 625 C CA . HIS A 1 77 ? 78.823 62.313 92.175 1.00 45.65 75 HIS A CA 1
ATOM 626 C C . HIS A 1 77 ? 78.626 63.712 91.604 1.00 41.96 75 HIS A C 1
ATOM 627 O O . HIS A 1 77 ? 78.792 63.938 90.402 1.00 41.27 75 HIS A O 1
ATOM 634 N N . ILE A 1 78 ? 78.263 64.656 92.465 1.00 42.02 76 ILE A N 1
ATOM 635 C CA . ILE A 1 78 ? 78.003 66.030 92.050 1.00 43.65 76 ILE A CA 1
ATOM 636 C C . ILE A 1 78 ? 78.980 66.941 92.775 1.00 43.69 76 ILE A C 1
ATOM 637 O O . ILE A 1 78 ? 78.936 67.053 94.007 1.00 44.72 76 ILE A O 1
ATOM 642 N N . PHE A 1 79 ? 79.854 67.593 92.017 1.00 40.87 77 PHE A N 1
ATOM 643 C CA . PHE A 1 79 ? 80.810 68.548 92.564 1.00 41.19 77 PHE A CA 1
ATOM 644 C C . PHE A 1 79 ? 80.475 69.913 91.990 1.00 41.58 77 PHE A C 1
ATOM 645 O O . PHE A 1 79 ? 80.644 70.141 90.788 1.00 43.36 77 PHE A O 1
ATOM 653 N N . ALA A 1 80 ? 79.994 70.813 92.840 1.00 38.30 78 ALA A N 1
ATOM 654 C CA . ALA A 1 80 ? 79.571 72.134 92.411 1.00 41.59 78 ALA A CA 1
ATOM 655 C C . ALA A 1 80 ? 80.502 73.189 92.989 1.00 43.26 78 ALA A C 1
ATOM 656 O O . ALA A 1 80 ? 80.919 73.100 94.149 1.00 45.43 78 ALA A O 1
ATOM 658 N N . TYR A 1 81 ? 80.823 74.189 92.176 1.00 42.08 79 TYR A N 1
ATOM 659 C CA . TYR A 1 81 ? 81.750 75.237 92.566 1.00 39.55 79 TYR A CA 1
ATOM 660 C C . TYR A 1 81 ? 81.167 76.594 92.207 1.00 44.31 79 TYR A C 1
ATOM 661 O O . TYR A 1 81 ? 80.599 76.769 91.126 1.00 46.82 79 TYR A O 1
ATOM 670 N N . VAL A 1 82 ? 81.308 77.546 93.122 1.00 44.45 80 VAL A N 1
ATOM 671 C CA . VAL A 1 82 ? 80.832 78.907 92.925 1.00 54.41 80 VAL A CA 1
ATOM 672 C C . VAL A 1 82 ? 82.044 79.824 92.921 1.00 56.02 80 VAL A C 1
ATOM 673 O O . VAL A 1 82 ? 82.731 79.959 93.941 1.00 52.80 80 VAL A O 1
ATOM 677 N N . ASP A 1 83 ? 82.319 80.436 91.773 1.00 62.32 81 ASP A N 1
ATOM 678 C CA . ASP A 1 83 ? 83.262 81.540 91.690 1.00 71.58 81 ASP A CA 1
ATOM 679 C C . ASP A 1 83 ? 82.479 82.840 91.865 1.00 77.36 81 ASP A C 1
ATOM 680 O O . ASP A 1 83 ? 81.297 82.830 92.216 1.00 84.45 81 ASP A O 1
ATOM 685 N N . VAL A 1 84 ? 83.118 83.983 91.623 1.00 81.59 82 VAL A N 1
ATOM 686 C CA . VAL A 1 84 ? 82.424 85.253 91.828 1.00 84.06 82 VAL A CA 1
ATOM 687 C C . VAL A 1 84 ? 81.286 85.401 90.823 1.00 85.68 82 VAL A C 1
ATOM 688 O O . VAL A 1 84 ? 80.159 85.761 91.183 1.00 93.16 82 VAL A O 1
ATOM 692 N N . GLU A 1 85 ? 81.554 85.090 89.556 1.00 81.04 83 GLU A N 1
ATOM 693 C CA . GLU A 1 85 ? 80.576 85.250 88.493 1.00 79.84 83 GLU A CA 1
ATOM 694 C C . GLU A 1 85 ? 80.115 83.933 87.886 1.00 78.41 83 GLU A C 1
ATOM 695 O O . GLU A 1 85 ? 79.103 83.921 87.179 1.00 79.52 83 GLU A O 1
ATOM 701 N N . GLU A 1 86 ? 80.811 82.830 88.147 1.00 71.76 84 GLU A N 1
ATOM 702 C CA . GLU A 1 86 ? 80.616 81.598 87.403 1.00 64.61 84 GLU A CA 1
ATOM 703 C C . GLU A 1 86 ? 80.186 80.465 88.321 1.00 55.36 84 GLU A C 1
ATOM 704 O O . GLU A 1 86 ? 80.573 80.405 89.491 1.00 56.82 84 GLU A O 1
ATOM 710 N N . ILE A 1 87 ? 79.374 79.566 87.772 1.00 51.22 85 ILE A N 1
ATOM 711 C CA . ILE A 1 87 ? 78.979 78.332 88.436 1.00 49.31 85 ILE A CA 1
ATOM 712 C C . ILE A 1 87 ? 79.468 77.171 87.588 1.00 49.28 85 ILE A C 1
ATOM 713 O O . ILE A 1 87 ? 79.192 77.117 86.385 1.00 53.00 85 ILE A O 1
ATOM 718 N N . ILE A 1 88 ? 80.196 76.250 88.208 1.00 49.44 86 ILE A N 1
ATOM 719 C CA . ILE A 1 88 ? 80.663 75.041 87.544 1.00 46.65 86 ILE A CA 1
ATOM 720 C C . ILE A 1 88 ? 80.137 73.848 88.320 1.00 45.37 86 ILE A C 1
ATOM 721 O O . ILE A 1 88 ? 80.343 73.752 89.535 1.00 49.67 86 ILE A O 1
ATOM 726 N N . ILE A 1 89 ? 79.452 72.949 87.623 1.00 44.67 87 ILE A N 1
ATOM 727 C CA . ILE A 1 89 ? 78.886 71.747 88.218 1.00 41.35 87 ILE A CA 1
ATOM 728 C C . ILE A 1 89 ? 79.409 70.546 87.448 1.00 41.20 87 ILE A C 1
ATOM 729 O O . ILE A 1 89 ? 79.350 70.521 86.213 1.00 46.77 87 ILE A O 1
ATOM 734 N N . LEU A 1 90 ? 79.925 69.560 88.173 1.00 41.43 88 LEU A N 1
ATOM 735 C CA . LEU A 1 90 ? 80.417 68.321 87.588 1.00 41.67 88 LEU A CA 1
ATOM 736 C C . LEU A 1 90 ? 79.519 67.168 88.004 1.00 43.90 88 LEU A C 1
ATOM 737 O O . LEU A 1 90 ? 79.214 67.014 89.189 1.00 44.93 88 LEU A O 1
ATOM 742 N N . LEU A 1 91 ? 79.101 66.365 87.030 1.00 41.33 89 LEU A N 1
ATOM 743 C CA . LEU A 1 91 ? 78.431 65.093 87.278 1.00 39.33 89 LEU A CA 1
ATOM 744 C C . LEU A 1 91 ? 79.396 63.992 86.860 1.00 41.76 89 LEU A C 1
ATOM 745 O O . LEU A 1 91 ? 79.669 63.824 85.668 1.00 41.10 89 LEU A O 1
ATOM 750 N N . CYS A 1 92 ? 79.911 63.247 87.833 1.00 43.54 90 CYS A N 1
ATOM 751 C CA . CYS A 1 92 ? 80.926 62.230 87.595 1.00 47.13 90 CYS A CA 1
ATOM 752 C C . CYS A 1 92 ? 80.356 60.840 87.842 1.00 52.29 90 CYS A C 1
ATOM 753 O O . CYS A 1 92 ? 79.612 60.626 88.805 1.00 51.32 90 CYS A O 1
ATOM 756 N N . GLU A 1 93 ? 80.726 59.896 86.976 1.00 55.25 91 GLU A N 1
ATOM 757 C CA . GLU A 1 93 ? 80.175 58.550 87.048 1.00 58.57 91 GLU A CA 1
ATOM 758 C C . GLU A 1 93 ? 80.462 57.918 88.403 1.00 64.55 91 GLU A C 1
ATOM 759 O O . GLU A 1 93 ? 81.563 58.040 88.949 1.00 61.86 91 GLU A O 1
ATOM 765 N N . ASP A 1 94 ? 79.448 57.242 88.946 1.00 74.52 92 ASP A N 1
ATOM 766 C CA . ASP A 1 94 ? 79.524 56.618 90.265 1.00 82.59 92 ASP A CA 1
ATOM 767 C C . ASP A 1 94 ? 80.225 55.259 90.176 1.00 88.42 92 ASP A C 1
ATOM 768 O O . ASP A 1 94 ? 79.647 54.203 90.429 1.00 91.31 92 ASP A O 1
ATOM 773 N N . GLU A 1 95 ? 81.500 55.314 89.797 1.00 94.96 93 GLU A N 1
ATOM 774 C CA . GLU A 1 95 ? 82.357 54.134 89.702 1.00 101.84 93 GLU A CA 1
ATOM 775 C C . GLU A 1 95 ? 81.696 53.002 88.913 1.00 105.73 93 GLU A C 1
ATOM 776 O O . GLU A 1 95 ? 82.352 52.044 88.506 1.00 109.53 93 GLU A O 1
ATOM 782 N N . ASN A 1 99 ? 88.959 51.433 91.415 1.00 125.80 97 ASN A N 1
ATOM 783 C CA . ASN A 1 99 ? 88.607 50.106 90.923 1.00 129.56 97 ASN A CA 1
ATOM 784 C C . ASN A 1 99 ? 89.560 49.650 89.827 1.00 132.16 97 ASN A C 1
ATOM 785 O O . ASN A 1 99 ? 90.680 50.153 89.713 1.00 133.43 97 ASN A O 1
ATOM 790 N N . ARG A 1 100 ? 89.104 48.683 89.027 1.00 134.48 98 ARG A N 1
ATOM 791 C CA . ARG A 1 100 ? 89.893 48.228 87.888 1.00 137.25 98 ARG A CA 1
ATOM 792 C C . ARG A 1 100 ? 90.107 49.350 86.880 1.00 137.82 98 ARG A C 1
ATOM 793 O O . ARG A 1 100 ? 91.191 49.474 86.300 1.00 146.43 98 ARG A O 1
ATOM 801 N N . LYS A 1 101 ? 89.083 50.169 86.650 1.00 127.55 99 LYS A N 1
ATOM 802 C CA . LYS A 1 101 ? 89.215 51.292 85.736 1.00 117.72 99 LYS A CA 1
ATOM 803 C C . LYS A 1 101 ? 90.013 52.411 86.390 1.00 108.11 99 LYS A C 1
ATOM 804 O O . LYS A 1 101 ? 89.924 52.640 87.601 1.00 106.15 99 LYS A O 1
ATOM 810 N N . LYS A 1 102 ? 90.802 53.107 85.577 1.00 99.24 100 LYS A N 1
ATOM 811 C CA . LYS A 1 102 ? 91.670 54.169 86.058 1.00 93.52 100 LYS A CA 1
ATOM 812 C C . LYS A 1 102 ? 91.219 55.553 85.622 1.00 85.59 100 LYS A C 1
ATOM 813 O O . LYS A 1 102 ? 91.833 56.543 86.027 1.00 85.87 100 LYS A O 1
ATOM 819 N N . ASP A 1 103 ? 90.172 55.654 84.809 1.00 80.81 101 ASP A N 1
ATOM 820 C CA . ASP A 1 103 ? 89.681 56.929 84.311 1.00 74.00 101 ASP A CA 1
ATOM 821 C C . ASP A 1 103 ? 88.303 57.217 84.888 1.00 66.66 101 ASP A C 1
ATOM 822 O O . ASP A 1 103 ? 87.486 56.307 85.054 1.00 67.30 101 ASP A O 1
ATOM 827 N N . MET A 1 104 ? 88.050 58.485 85.196 1.00 64.52 102 MET A N 1
ATOM 828 C CA . MET A 1 104 ? 86.740 58.938 85.639 1.00 64.44 102 MET A CA 1
ATOM 829 C C . MET A 1 104 ? 86.180 59.908 84.612 1.00 59.81 102 MET A C 1
ATOM 830 O O . MET A 1 104 ? 86.856 60.867 84.225 1.00 59.56 102 MET A O 1
ATOM 835 N N . THR A 1 105 ? 84.952 59.656 84.171 1.00 57.16 103 THR A N 1
ATOM 836 C CA . THR A 1 105 ? 84.290 60.494 83.183 1.00 51.58 103 THR A CA 1
ATOM 837 C C . THR A 1 105 ? 83.276 61.394 83.874 1.00 48.72 103 THR A C 1
ATOM 838 O O . THR A 1 105 ? 82.458 60.918 84.668 1.00 47.83 103 THR A O 1
ATOM 842 N N . CYS A 1 106 ? 83.333 62.688 83.572 1.00 48.61 104 CYS A N 1
ATOM 843 C CA . CYS A 1 106 ? 82.448 63.665 84.182 1.00 51.90 104 CYS A CA 1
ATOM 844 C C . CYS A 1 106 ? 81.825 64.539 83.106 1.00 53.31 104 CYS A C 1
ATOM 845 O O . CYS A 1 106 ? 82.380 64.710 82.018 1.00 56.73 104 CYS A O 1
ATOM 848 N N . HIS A 1 107 ? 80.662 65.089 83.428 1.00 51.34 105 HIS A N 1
ATOM 849 C CA . HIS A 1 107 ? 79.976 66.047 82.575 1.00 49.66 105 HIS A CA 1
ATOM 850 C C . HIS A 1 107 ? 80.040 67.404 83.260 1.00 49.77 105 HIS A C 1
ATOM 851 O O . HIS A 1 107 ? 79.553 67.558 84.385 1.00 52.56 105 HIS A O 1
ATOM 858 N N . ARG A 1 108 ? 80.655 68.375 82.592 1.00 45.35 106 ARG A N 1
ATOM 859 C CA . ARG A 1 108 ? 80.930 69.677 83.179 1.00 40.93 106 ARG A CA 1
ATOM 860 C C . ARG A 1 108 ? 79.893 70.684 82.709 1.00 42.13 106 ARG A C 1
ATOM 861 O O . ARG A 1 108 ? 79.697 70.863 81.505 1.00 44.69 106 ARG A O 1
ATOM 869 N N . PHE A 1 109 ? 79.236 71.338 83.657 1.00 42.66 107 PHE A N 1
ATOM 870 C CA . PHE A 1 109 ? 78.256 72.372 83.363 1.00 45.16 107 PHE A CA 1
ATOM 871 C C . PHE A 1 109 ? 78.807 73.726 83.785 1.00 47.31 107 PHE A C 1
ATOM 872 O O . PHE A 1 109 ? 79.392 73.857 84.863 1.00 49.05 107 PHE A O 1
ATOM 880 N N . TYR A 1 110 ? 78.625 74.730 82.932 1.00 47.47 108 TYR A N 1
ATOM 881 C CA . TYR A 1 110 ? 79.158 76.065 83.173 1.00 48.06 108 TYR A CA 1
ATOM 882 C C . TYR A 1 110 ? 78.066 77.102 82.968 1.00 52.38 108 TYR A C 1
ATOM 883 O O . TYR A 1 110 ? 77.234 76.969 82.066 1.00 54.40 108 TYR A O 1
ATOM 892 N N . SER A 1 111 ? 78.087 78.149 83.790 1.00 55.15 109 SER A N 1
ATOM 893 C CA . SER A 1 111 ? 77.057 79.173 83.706 1.00 59.10 109 SER A CA 1
ATOM 894 C C . SER A 1 111 ? 77.576 80.496 84.251 1.00 64.29 109 SER A C 1
ATOM 895 O O . SER A 1 111 ? 78.364 80.529 85.202 1.00 63.57 109 SER A O 1
ATOM 898 N N . ASN A 1 112 ? 77.113 81.585 83.635 1.00 74.01 110 ASN A N 1
ATOM 899 C CA . ASN A 1 112 ? 77.335 82.935 84.142 1.00 75.89 110 ASN A CA 1
ATOM 900 C C . ASN A 1 112 ? 76.169 83.457 84.961 1.00 82.28 110 ASN A C 1
ATOM 901 O O . ASN A 1 112 ? 76.368 84.306 85.834 1.00 86.10 110 ASN A O 1
ATOM 906 N N . ASP A 1 113 ? 74.965 82.988 84.686 1.00 87.43 111 ASP A N 1
ATOM 907 C CA . ASP A 1 113 ? 73.793 83.258 85.497 1.00 93.26 111 ASP A CA 1
ATOM 908 C C . ASP A 1 113 ? 73.322 81.948 86.116 1.00 93.36 111 ASP A C 1
ATOM 909 O O . ASP A 1 113 ? 73.922 80.890 85.921 1.00 96.94 111 ASP A O 1
ATOM 914 N N . GLY A 1 114 ? 72.230 82.017 86.867 1.00 93.28 112 GLY A N 1
ATOM 915 C CA . GLY A 1 114 ? 71.735 80.807 87.490 1.00 90.58 112 GLY A CA 1
ATOM 916 C C . GLY A 1 114 ? 70.929 79.898 86.586 1.00 88.69 112 GLY A C 1
ATOM 917 O O . GLY A 1 114 ? 70.684 78.749 86.959 1.00 88.38 112 GLY A O 1
ATOM 918 N N . LYS A 1 115 ? 70.531 80.369 85.405 1.00 87.13 113 LYS A N 1
ATOM 919 C CA . LYS A 1 115 ? 69.523 79.690 84.600 1.00 85.91 113 LYS A CA 1
ATOM 920 C C . LYS A 1 115 ? 70.089 78.985 83.373 1.00 82.10 113 LYS A C 1
ATOM 921 O O . LYS A 1 115 ? 69.710 77.842 83.100 1.00 82.33 113 LYS A O 1
ATOM 927 N N . GLU A 1 116 ? 70.984 79.630 82.626 1.00 77.55 114 GLU A N 1
ATOM 928 C CA . GLU A 1 116 ? 71.466 79.110 81.351 1.00 76.54 114 GLU A CA 1
ATOM 929 C C . GLU A 1 116 ? 72.812 78.421 81.549 1.00 67.52 114 GLU A C 1
ATOM 930 O O . GLU A 1 116 ? 73.761 79.040 82.039 1.00 66.69 114 GLU A O 1
ATOM 936 N N . TYR A 1 117 ? 72.896 77.155 81.144 1.00 61.91 115 TYR A N 1
ATOM 937 C CA . TYR A 1 117 ? 74.085 76.335 81.338 1.00 57.07 115 TYR A CA 1
ATOM 938 C C . TYR A 1 117 ? 74.607 75.820 80.005 1.00 57.92 115 TYR A C 1
ATOM 939 O O . TYR A 1 117 ? 73.839 75.306 79.188 1.00 61.21 115 TYR A O 1
ATOM 948 N N . ASN A 1 118 ? 75.908 75.971 79.794 1.00 58.37 116 ASN A N 1
ATOM 949 C CA . ASN A 1 118 ? 76.644 75.273 78.753 1.00 63.16 116 ASN A CA 1
ATOM 950 C C . ASN A 1 118 ? 77.277 74.026 79.361 1.00 57.27 116 ASN A C 1
ATOM 951 O O . ASN A 1 118 ? 77.581 73.991 80.554 1.00 59.07 116 ASN A O 1
ATOM 956 N N . ASN A 1 119 ? 77.458 72.989 78.544 1.00 54.35 117 ASN A N 1
ATOM 957 C CA . ASN A 1 119 ? 77.953 71.728 79.080 1.00 50.31 117 ASN A CA 1
ATOM 958 C C . ASN A 1 119 ? 78.803 70.998 78.050 1.00 50.65 117 ASN A C 1
ATOM 959 O O . ASN A 1 119 ? 78.637 71.175 76.841 1.00 61.61 117 ASN A O 1
ATOM 964 N N . ALA A 1 120 ? 79.714 70.170 78.555 1.00 48.31 118 ALA A N 1
ATOM 965 C CA . ALA A 1 120 ? 80.539 69.294 77.734 1.00 54.21 118 ALA A CA 1
ATOM 966 C C . ALA A 1 120 ? 81.134 68.222 78.636 1.00 53.92 118 ALA A C 1
ATOM 967 O O . ALA A 1 120 ? 81.219 68.390 79.854 1.00 51.96 118 ALA A O 1
ATOM 969 N N . GLU A 1 121 ? 81.549 67.118 78.023 1.00 57.76 119 GLU A N 1
ATOM 970 C CA . GLU A 1 121 ? 82.101 65.991 78.761 1.00 57.08 119 GLU A CA 1
ATOM 971 C C . GLU A 1 121 ? 83.601 66.159 78.956 1.00 55.08 119 GLU A C 1
ATOM 972 O O . GLU A 1 121 ? 84.304 66.645 78.068 1.00 62.96 119 GLU A O 1
ATOM 978 N N . ILE A 1 122 ? 84.085 65.757 80.131 1.00 49.67 120 ILE A N 1
ATOM 979 C CA . ILE A 1 122 ? 85.512 65.681 80.410 1.00 51.35 120 ILE A CA 1
ATOM 980 C C . ILE A 1 122 ? 85.835 64.277 80.901 1.00 56.68 120 ILE A C 1
ATOM 981 O O . ILE A 1 122 ? 84.953 63.503 81.282 1.00 57.20 120 ILE A O 1
ATOM 986 N N . THR A 1 123 ? 87.126 63.955 80.886 1.00 58.66 121 THR A N 1
ATOM 987 C CA . THR A 1 123 ? 87.622 62.686 81.405 1.00 58.51 121 THR A CA 1
ATOM 988 C C . THR A 1 123 ? 88.887 62.965 82.199 1.00 58.54 121 THR A C 1
ATOM 989 O O . THR A 1 123 ? 89.828 63.570 81.678 1.00 59.17 121 THR A O 1
ATOM 993 N N . ILE A 1 124 ? 88.899 62.542 83.460 1.00 59.29 122 ILE A N 1
ATOM 994 C CA . ILE A 1 124 ? 90.070 62.688 84.314 1.00 61.78 122 ILE A CA 1
ATOM 995 C C . ILE A 1 124 ? 90.855 61.385 84.265 1.00 69.49 122 ILE A C 1
ATOM 996 O O . ILE A 1 124 ? 90.733 60.538 85.157 1.00 70.26 122 ILE A O 1
ATOM 1001 N N . SER A 1 125 ? 91.654 61.215 83.214 1.00 71.68 123 SER A N 1
ATOM 1002 C CA . SER A 1 125 ? 92.354 59.957 82.993 1.00 73.81 123 SER A CA 1
ATOM 1003 C C . SER A 1 125 ? 93.407 59.720 84.070 1.00 73.11 123 SER A C 1
ATOM 1004 O O . SER A 1 125 ? 94.092 60.649 84.513 1.00 68.95 123 SER A O 1
ATOM 1007 N N . ASP A 1 126 ? 93.517 58.460 84.497 1.00 78.03 124 ASP A N 1
ATOM 1008 C CA . ASP A 1 126 ? 94.493 58.045 85.504 1.00 78.09 124 ASP A CA 1
ATOM 1009 C C . ASP A 1 126 ? 94.393 58.912 86.756 1.00 68.94 124 ASP A C 1
ATOM 1010 O O . ASP A 1 126 ? 95.399 59.354 87.316 1.00 70.38 124 ASP A O 1
ATOM 1015 N N . TYR A 1 127 ? 93.162 59.161 87.198 1.00 58.99 125 TYR A N 1
ATOM 1016 C CA . TYR A 1 127 ? 92.941 60.083 88.301 1.00 63.48 125 TYR A CA 1
ATOM 1017 C C . TYR A 1 127 ? 93.521 59.516 89.595 1.00 63.94 125 TYR A C 1
ATOM 1018 O O . TYR A 1 127 ? 93.530 58.300 89.815 1.00 62.16 125 TYR A O 1
ATOM 1027 N N . ILE A 1 128 ? 94.033 60.410 90.444 1.00 63.28 126 ILE A N 1
ATOM 1028 C CA . ILE A 1 128 ? 94.840 60.008 91.595 1.00 63.35 126 ILE A CA 1
ATOM 1029 C C . ILE A 1 128 ? 93.960 59.792 92.818 1.00 60.99 126 ILE A C 1
ATOM 1030 O O . ILE A 1 128 ? 94.461 59.659 93.940 1.00 63.14 126 ILE A O 1
ATOM 1035 N N . LEU A 1 129 ? 92.645 59.761 92.614 1.00 59.26 127 LEU A N 1
ATOM 1036 C CA . LEU A 1 129 ? 91.699 59.426 93.667 1.00 60.12 127 LEU A CA 1
ATOM 1037 C C . LEU A 1 129 ? 91.181 57.999 93.542 1.00 66.23 127 LEU A C 1
ATOM 1038 O O . LEU A 1 129 ? 90.146 57.666 94.131 1.00 67.18 127 LEU A O 1
ATOM 1043 N N . LYS A 1 130 ? 91.865 57.159 92.768 1.00 72.82 128 LYS A N 1
ATOM 1044 C CA . LYS A 1 130 ? 91.504 55.751 92.695 1.00 78.55 128 LYS A CA 1
ATOM 1045 C C . LYS A 1 130 ? 91.568 55.133 94.084 1.00 75.07 128 LYS A C 1
ATOM 1046 O O . LYS A 1 130 ? 92.484 55.413 94.861 1.00 74.55 128 LYS A O 1
ATOM 1052 N N . ASP A 1 131 ? 90.568 54.310 94.400 1.00 74.74 129 ASP A N 1
ATOM 1053 C CA . ASP A 1 131 ? 90.440 53.631 95.686 1.00 80.43 129 ASP A CA 1
ATOM 1054 C C . ASP A 1 131 ? 90.168 54.591 96.840 1.00 73.87 129 ASP A C 1
ATOM 1055 O O . ASP A 1 131 ? 90.408 54.248 98.002 1.00 76.41 129 ASP A O 1
ATOM 1060 N N . LYS A 1 132 ? 89.671 55.791 96.549 1.00 63.20 130 LYS A N 1
ATOM 1061 C CA . LYS A 1 132 ? 89.230 56.728 97.569 1.00 58.41 130 LYS A CA 1
ATOM 1062 C C . LYS A 1 132 ? 87.729 56.946 97.442 1.00 53.00 130 LYS A C 1
ATOM 1063 O O . LYS A 1 132 ? 87.165 56.873 96.347 1.00 50.69 130 LYS A O 1
ATOM 1069 N N . LEU A 1 133 ? 87.086 57.208 98.574 1.00 50.92 131 LEU A N 1
ATOM 1070 C CA . LEU A 1 133 ? 85.646 57.421 98.598 1.00 50.26 131 LEU A CA 1
ATOM 1071 C C . LEU A 1 133 ? 85.324 58.875 98.267 1.00 46.30 131 LEU A C 1
ATOM 1072 O O . LEU A 1 133 ? 85.874 59.799 98.878 1.00 43.54 131 LEU A O 1
ATOM 1077 N N . LEU A 1 134 ? 84.435 59.076 97.299 1.00 47.32 132 LEU A N 1
ATOM 1078 C CA . LEU A 1 134 ? 84.021 60.400 96.863 1.00 41.42 132 LEU A CA 1
ATOM 1079 C C . LEU A 1 134 ? 82.583 60.671 97.282 1.00 41.17 132 LEU A C 1
ATOM 1080 O O . LEU A 1 134 ? 81.752 59.761 97.342 1.00 42.48 132 LEU A O 1
ATOM 1085 N N . SER A 1 135 ? 82.295 61.941 97.552 1.00 48.51 133 SER A N 1
ATOM 1086 C CA . SER A 1 135 ? 80.969 62.374 97.961 1.00 50.19 133 SER A CA 1
ATOM 1087 C C . SER A 1 135 ? 80.624 63.669 97.239 1.00 53.03 133 SER A C 1
ATOM 1088 O O . SER A 1 135 ? 81.503 64.401 96.781 1.00 59.93 133 SER A O 1
ATOM 1091 N N . SER A 1 136 ? 79.330 63.951 97.154 1.00 46.99 134 SER A N 1
ATOM 1092 C CA . SER A 1 136 ? 78.861 65.177 96.528 1.00 43.11 134 SER A CA 1
ATOM 1093 C C . SER A 1 136 ? 78.954 66.347 97.502 1.00 39.96 134 SER A C 1
ATOM 1094 O O . SER A 1 136 ? 78.657 66.204 98.691 1.00 44.98 134 SER A O 1
ATOM 1097 N N . TYR A 1 137 ? 79.365 67.508 96.995 1.00 39.71 135 TYR A N 1
ATOM 1098 C CA . TYR A 1 137 ? 79.415 68.709 97.822 1.00 39.48 135 TYR A CA 1
ATOM 1099 C C . TYR A 1 137 ? 79.564 69.941 96.943 1.00 38.39 135 TYR A C 1
ATOM 1100 O O . TYR A 1 137 ? 79.993 69.858 95.789 1.00 36.53 135 TYR A O 1
ATOM 1109 N N . VAL A 1 138 ? 79.208 71.092 97.519 1.00 43.38 136 VAL A N 1
ATOM 1110 C CA . VAL A 1 138 ? 79.454 72.395 96.910 1.00 41.85 136 VAL A CA 1
ATOM 1111 C C . VAL A 1 138 ? 80.690 72.993 97.557 1.00 42.70 136 VAL A C 1
ATOM 1112 O O . VAL A 1 138 ? 80.941 72.802 98.754 1.00 43.33 136 VAL A O 1
ATOM 1116 N N . SER A 1 139 ? 81.472 73.736 96.774 1.00 42.47 137 SER A N 1
ATOM 1117 C CA . SER A 1 139 ? 82.721 74.270 97.291 1.00 42.81 137 SER A CA 1
ATOM 1118 C C . SER A 1 139 ? 83.040 75.614 96.649 1.00 49.07 137 SER A C 1
ATOM 1119 O O . SER A 1 139 ? 82.394 76.050 95.693 1.00 47.73 137 SER A O 1
ATOM 1122 N N . LEU A 1 140 ? 84.060 76.261 97.197 1.00 51.93 138 LEU A N 1
ATOM 1123 C CA . LEU A 1 140 ? 84.597 77.531 96.749 1.00 52.02 138 LEU A CA 1
ATOM 1124 C C . LEU A 1 140 ? 85.999 77.335 96.194 1.00 49.39 138 LEU A C 1
ATOM 1125 O O . LEU A 1 140 ? 86.640 76.311 96.454 1.00 54.08 138 LEU A O 1
ATOM 1130 N N . PRO A 1 141 ? 86.514 78.289 95.423 1.00 51.89 139 PRO A N 1
ATOM 1131 C CA . PRO A 1 141 ? 87.905 78.182 94.971 1.00 52.50 139 PRO A CA 1
ATOM 1132 C C . PRO A 1 141 ? 88.878 78.453 96.108 1.00 50.77 139 PRO A C 1
ATOM 1133 O O . PRO A 1 141 ? 88.648 79.317 96.957 1.00 53.11 139 PRO A O 1
ATOM 1137 N N . LEU A 1 142 ? 89.971 77.701 96.116 1.00 50.88 140 LEU A N 1
ATOM 1138 C CA . LEU A 1 142 ? 91.032 77.847 97.102 1.00 50.46 140 LEU A CA 1
ATOM 1139 C C . LEU A 1 142 ? 92.271 78.407 96.419 1.00 48.24 140 LEU A C 1
ATOM 1140 O O . LEU A 1 142 ? 92.718 77.868 95.401 1.00 52.34 140 LEU A O 1
ATOM 1145 N N . LYS A 1 143 ? 92.825 79.479 96.977 1.00 47.95 141 LYS A N 1
ATOM 1146 C CA . LYS A 1 143 ? 93.945 80.184 96.362 1.00 52.43 141 LYS A CA 1
ATOM 1147 C C . LYS A 1 143 ? 95.256 79.621 96.896 1.00 55.62 141 LYS A C 1
ATOM 1148 O O . LYS A 1 143 ? 95.571 79.778 98.079 1.00 54.91 141 LYS A O 1
ATOM 1154 N N . ILE A 1 144 ? 96.019 78.968 96.023 1.00 58.30 142 ILE A N 1
ATOM 1155 C CA . ILE A 1 144 ? 97.375 78.524 96.320 1.00 59.39 142 ILE A CA 1
ATOM 1156 C C . ILE A 1 144 ? 98.325 79.261 95.388 1.00 60.15 142 ILE A C 1
ATOM 1157 O O . ILE A 1 144 ? 98.112 79.278 94.169 1.00 62.04 142 ILE A O 1
ATOM 1162 N N . GLU A 1 145 ? 99.366 79.863 95.958 1.00 63.60 143 GLU A N 1
ATOM 1163 C CA . GLU A 1 145 ? 100.300 80.715 95.215 1.00 69.34 143 GLU A CA 1
ATOM 1164 C C . GLU A 1 145 ? 99.471 81.815 94.557 1.00 69.46 143 GLU A C 1
ATOM 1165 O O . GLU A 1 145 ? 98.694 82.489 95.253 1.00 70.89 143 GLU A O 1
ATOM 1171 N N . ASN A 1 146 ? 99.588 82.028 93.246 1.00 68.86 144 ASN A N 1
ATOM 1172 C CA . ASN A 1 146 ? 98.857 83.084 92.560 1.00 68.92 144 ASN A CA 1
ATOM 1173 C C . ASN A 1 146 ? 97.717 82.544 91.706 1.00 65.63 144 ASN A C 1
ATOM 1174 O O . ASN A 1 146 ? 97.229 83.247 90.814 1.00 69.18 144 ASN A O 1
ATOM 1179 N N . ARG A 1 147 ? 97.285 81.309 91.955 1.00 60.77 145 ARG A N 1
ATOM 1180 C CA . ARG A 1 147 ? 96.217 80.695 91.182 1.00 58.85 145 ARG A CA 1
ATOM 1181 C C . ARG A 1 147 ? 95.150 80.139 92.112 1.00 54.79 145 ARG A C 1
ATOM 1182 O O . ARG A 1 147 ? 95.418 79.812 93.271 1.00 53.45 145 ARG A O 1
ATOM 1190 N N . GLU A 1 148 ? 93.934 80.040 91.587 1.00 51.83 146 GLU A N 1
ATOM 1191 C CA . GLU A 1 148 ? 92.792 79.532 92.329 1.00 52.91 146 GLU A CA 1
ATOM 1192 C C . GLU A 1 148 ? 92.448 78.135 91.837 1.00 48.48 146 GLU A C 1
ATOM 1193 O O . GLU A 1 148 ? 92.566 77.841 90.643 1.00 49.07 146 GLU A O 1
ATOM 1199 N N . TYR A 1 149 ? 92.023 77.275 92.763 1.00 46.81 147 TYR A N 1
ATOM 1200 C CA . TYR A 1 149 ? 91.804 75.865 92.477 1.00 40.02 147 TYR A CA 1
ATOM 1201 C C . TYR A 1 149 ? 90.416 75.430 92.925 1.00 39.93 147 TYR A C 1
ATOM 1202 O O . TYR A 1 149 ? 89.913 75.882 93.959 1.00 42.19 147 TYR A O 1
ATOM 1211 N N . PHE A 1 150 ? 89.803 74.555 92.132 1.00 40.96 148 PHE A N 1
ATOM 1212 C CA . PHE A 1 150 ? 88.650 73.773 92.552 1.00 43.74 148 PHE A CA 1
ATOM 1213 C C . PHE A 1 150 ? 89.142 72.417 93.039 1.00 42.68 148 PHE A C 1
ATOM 1214 O O . PHE A 1 150 ? 90.043 71.826 92.439 1.00 42.06 148 PHE A O 1
ATOM 1222 N N . LEU A 1 151 ? 88.563 71.929 94.131 1.00 41.04 149 LEU A N 1
ATOM 1223 C CA . LEU A 1 151 ? 89.040 70.716 94.781 1.00 39.61 149 LEU A CA 1
ATOM 1224 C C . LEU A 1 151 ? 88.018 69.599 94.650 1.00 38.15 149 LEU A C 1
ATOM 1225 O O . LEU A 1 151 ? 86.830 69.803 94.918 1.00 39.53 149 LEU A O 1
ATOM 1230 N N . ILE A 1 152 ? 88.487 68.427 94.233 1.00 40.03 150 ILE A N 1
ATOM 1231 C CA . ILE A 1 152 ? 87.771 67.170 94.410 1.00 43.11 150 ILE A CA 1
ATOM 1232 C C . ILE A 1 152 ? 88.582 66.336 95.389 1.00 43.28 150 ILE A C 1
ATOM 1233 O O . ILE A 1 152 ? 89.729 65.972 95.100 1.00 44.94 150 ILE A O 1
ATOM 1238 N N . CYS A 1 153 ? 88.002 66.041 96.548 1.00 38.08 151 CYS A N 1
ATOM 1239 C CA . CYS A 1 153 ? 88.723 65.357 97.612 1.00 40.98 151 CYS A CA 1
ATOM 1240 C C . CYS A 1 153 ? 88.050 64.038 97.961 1.00 42.41 151 CYS A C 1
ATOM 1241 O O . CYS A 1 153 ? 86.821 63.917 97.924 1.00 42.71 151 CYS A O 1
ATOM 1244 N N . GLY A 1 154 ? 88.878 63.043 98.283 1.00 42.95 152 GLY A N 1
ATOM 1245 C CA . GLY A 1 154 ? 88.392 61.745 98.686 1.00 38.34 152 GLY A CA 1
ATOM 1246 C C . GLY A 1 154 ? 89.102 61.287 99.947 1.00 44.70 152 GLY A C 1
ATOM 1247 O O . GLY A 1 154 ? 90.092 61.885 100.383 1.00 45.90 152 GLY A O 1
ATOM 1248 N N . VAL A 1 155 ? 88.575 60.212 100.526 1.00 43.24 153 VAL A N 1
ATOM 1249 C CA . VAL A 1 155 ? 89.092 59.661 101.772 1.00 43.39 153 VAL A CA 1
ATOM 1250 C C . VAL A 1 155 ? 89.097 58.142 101.670 1.00 42.38 153 VAL A C 1
ATOM 1251 O O . VAL A 1 155 ? 88.189 57.543 101.082 1.00 44.52 153 VAL A O 1
ATOM 1255 N N . SER A 1 156 ? 90.135 57.524 102.216 1.00 42.70 154 SER A N 1
ATOM 1256 C CA . SER A 1 156 ? 90.188 56.071 102.307 1.00 46.80 154 SER A CA 1
ATOM 1257 C C . SER A 1 156 ? 89.074 55.587 103.224 1.00 46.45 154 SER A C 1
ATOM 1258 O O . SER A 1 156 ? 89.007 56.020 104.383 1.00 47.12 154 SER A O 1
ATOM 1261 N N . PRO A 1 157 ? 88.184 54.708 102.762 1.00 45.40 155 PRO A N 1
ATOM 1262 C CA . PRO A 1 157 ? 87.057 54.307 103.615 1.00 46.27 155 PRO A CA 1
ATOM 1263 C C . PRO A 1 157 ? 87.462 53.483 104.827 1.00 51.46 155 PRO A C 1
ATOM 1264 O O . PRO A 1 157 ? 86.746 53.512 105.834 1.00 55.35 155 PRO A O 1
ATOM 1268 N N . TYR A 1 158 ? 88.578 52.757 104.770 1.00 51.35 156 TYR A N 1
ATOM 1269 C CA . TYR A 1 158 ? 88.951 51.845 105.846 1.00 49.36 156 TYR A CA 1
ATOM 1270 C C . TYR A 1 158 ? 90.392 51.400 105.648 1.00 52.95 156 TYR A C 1
ATOM 1271 O O . TYR A 1 158 ? 90.800 51.109 104.522 1.00 55.14 156 TYR A O 1
ATOM 1280 N N . LYS A 1 159 ? 91.153 51.338 106.741 1.00 57.07 157 LYS A N 1
ATOM 1281 C CA . LYS A 1 159 ? 92.533 50.877 106.680 1.00 58.25 157 LYS A CA 1
ATOM 1282 C C . LYS A 1 159 ? 92.867 50.032 107.898 1.00 63.68 157 LYS A C 1
ATOM 1283 O O . LYS A 1 159 ? 92.503 50.375 109.027 1.00 61.67 157 LYS A O 1
ATOM 1289 N N . PHE A 1 160 ? 93.568 48.923 107.652 1.00 68.65 158 PHE A N 1
ATOM 1290 C CA . PHE A 1 160 ? 94.075 48.081 108.728 1.00 74.61 158 PHE A CA 1
ATOM 1291 C C . PHE A 1 160 ? 95.411 48.598 109.246 1.00 83.84 158 PHE A C 1
ATOM 1292 O O . PHE A 1 160 ? 95.614 48.708 110.461 1.00 87.98 158 PHE A O 1
ATOM 1300 N N . LYS A 1 161 ? 96.338 48.900 108.336 1.00 87.56 159 LYS A N 1
ATOM 1301 C CA . LYS A 1 161 ? 97.638 49.461 108.675 1.00 91.42 159 LYS A CA 1
ATOM 1302 C C . LYS A 1 161 ? 97.909 50.659 107.778 1.00 93.72 159 LYS A C 1
ATOM 1303 O O . LYS A 1 161 ? 97.590 50.636 106.585 1.00 89.83 159 LYS A O 1
ATOM 1309 N N . ASP A 1 162 ? 98.498 51.704 108.356 1.00 102.19 160 ASP A N 1
ATOM 1310 C CA . ASP A 1 162 ? 98.708 52.981 107.675 1.00 105.12 160 ASP A CA 1
ATOM 1311 C C . ASP A 1 162 ? 100.204 53.281 107.640 1.00 111.20 160 ASP A C 1
ATOM 1312 O O . ASP A 1 162 ? 100.759 53.828 108.599 1.00 112.09 160 ASP A O 1
ATOM 1317 N N . ASP A 1 163 ? 100.853 52.932 106.527 1.00 119.66 161 ASP A N 1
ATOM 1318 C CA . ASP A 1 163 ? 102.281 53.197 106.389 1.00 125.22 161 ASP A CA 1
ATOM 1319 C C . ASP A 1 163 ? 102.558 54.674 106.143 1.00 121.84 161 ASP A C 1
ATOM 1320 O O . ASP A 1 163 ? 103.596 55.190 106.572 1.00 129.46 161 ASP A O 1
ATOM 1325 N N . ASN A 1 164 ? 101.647 55.367 105.464 1.00 112.73 162 ASN A N 1
ATOM 1326 C CA . ASN A 1 164 ? 101.827 56.768 105.099 1.00 105.89 162 ASN A CA 1
ATOM 1327 C C . ASN A 1 164 ? 100.566 57.528 105.483 1.00 97.78 162 ASN A C 1
ATOM 1328 O O . ASN A 1 164 ? 99.499 57.299 104.903 1.00 96.88 162 ASN A O 1
ATOM 1333 N N . LYS A 1 165 ? 100.686 58.432 106.452 1.00 91.09 163 LYS A N 1
ATOM 1334 C CA . LYS A 1 165 ? 99.556 59.240 106.892 1.00 85.71 163 LYS A CA 1
ATOM 1335 C C . LYS A 1 165 ? 99.244 60.395 105.941 1.00 78.97 163 LYS A C 1
ATOM 1336 O O . LYS A 1 165 ? 98.485 61.299 106.313 1.00 73.91 163 LYS A O 1
ATOM 1342 N N . LYS A 1 166 ? 99.806 60.382 104.732 1.00 77.49 16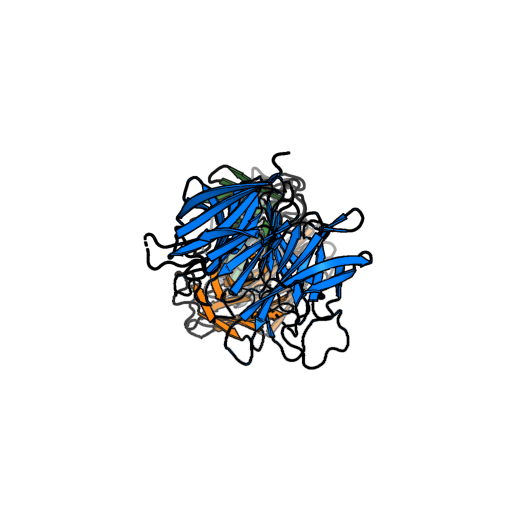4 LYS A N 1
ATOM 1343 C CA . LYS A 1 166 ? 99.471 61.343 103.690 1.00 69.91 164 LYS A CA 1
ATOM 1344 C C . LYS A 1 166 ? 98.622 60.740 102.582 1.00 72.39 164 LYS A C 1
ATOM 1345 O O . LYS A 1 166 ? 98.304 61.438 101.616 1.00 75.94 164 LYS A O 1
ATOM 1351 N N . ASP A 1 167 ? 98.259 59.462 102.682 1.00 72.79 165 ASP A N 1
ATOM 1352 C CA . ASP A 1 167 ? 97.451 58.803 101.664 1.00 73.54 165 ASP A CA 1
ATOM 1353 C C . ASP A 1 167 ? 96.047 58.481 102.168 1.00 66.12 165 ASP A C 1
ATOM 1354 O O . ASP A 1 167 ? 95.375 57.605 101.616 1.00 66.71 165 ASP A O 1
ATOM 1359 N N . ASP A 1 168 ? 95.593 59.165 103.215 1.00 60.13 166 ASP A N 1
ATOM 1360 C CA . ASP A 1 168 ? 94.269 58.904 103.764 1.00 58.79 166 ASP A CA 1
ATOM 1361 C C . ASP A 1 168 ? 93.234 59.853 103.183 1.00 53.17 166 ASP A C 1
ATOM 1362 O O . ASP A 1 168 ? 92.184 59.417 102.701 1.00 51.80 166 ASP A O 1
ATOM 1367 N N . ILE A 1 169 ? 93.517 61.150 103.240 1.00 51.02 167 ILE A N 1
ATOM 1368 C CA . ILE A 1 169 ? 92.749 62.175 102.552 1.00 45.50 167 ILE A CA 1
ATOM 1369 C C . ILE A 1 169 ? 93.603 62.689 101.406 1.00 47.33 167 ILE A C 1
ATOM 1370 O O . ILE A 1 169 ? 94.779 63.017 101.602 1.00 49.84 167 ILE A O 1
ATOM 1375 N N . LEU A 1 170 ? 93.020 62.748 100.214 1.00 47.47 168 LEU A N 1
ATOM 1376 C CA . LEU A 1 170 ? 93.739 63.190 99.032 1.00 51.51 168 LEU A CA 1
ATOM 1377 C C . LEU A 1 170 ? 92.801 64.020 98.172 1.00 50.59 168 LEU A C 1
ATOM 1378 O O . LEU A 1 170 ? 91.619 63.691 98.038 1.00 48.73 168 LEU A O 1
ATOM 1383 N N . CYS A 1 171 ? 93.328 65.106 97.607 1.00 46.74 169 CYS A N 1
ATOM 1384 C CA . CYS A 1 171 ? 92.536 66.029 96.809 1.00 44.03 169 CYS A CA 1
ATOM 1385 C C . CYS A 1 171 ? 93.092 66.142 95.398 1.00 46.70 169 CYS A C 1
ATOM 1386 O O . CYS A 1 171 ? 94.310 66.186 95.191 1.00 48.00 169 CYS A O 1
ATOM 1389 N N . MET A 1 172 ? 92.179 66.201 94.440 1.00 46.51 170 MET A N 1
ATOM 1390 C CA . MET A 1 172 ? 92.472 66.511 93.052 1.00 43.28 170 MET A CA 1
ATOM 1391 C C . MET A 1 172 ? 92.062 67.957 92.796 1.00 39.93 170 MET A C 1
ATOM 1392 O O . MET A 1 172 ? 90.995 68.392 93.243 1.00 37.27 170 MET A O 1
ATOM 1397 N N . ALA A 1 173 ? 92.904 68.711 92.088 1.00 38.56 171 ALA A N 1
ATOM 1398 C CA . ALA A 1 173 ? 92.688 70.148 91.971 1.00 42.35 171 ALA A CA 1
ATOM 1399 C C . ALA A 1 173 ? 92.747 70.608 90.519 1.00 46.99 171 ALA A C 1
ATOM 1400 O O . ALA A 1 173 ? 93.479 70.052 89.694 1.00 50.96 171 ALA A O 1
ATOM 1402 N N . SER A 1 174 ? 91.974 71.654 90.225 1.00 45.79 172 SER A N 1
ATOM 1403 C CA . SER A 1 174 ? 91.866 72.224 88.889 1.00 43.46 172 SER A CA 1
ATOM 1404 C C . SER A 1 174 ? 92.012 73.738 88.957 1.00 42.61 172 SER A C 1
ATOM 1405 O O . SER A 1 174 ? 91.324 74.393 89.747 1.00 44.00 172 SER A O 1
ATOM 1408 N N . HIS A 1 175 ? 92.880 74.296 88.114 1.00 42.08 173 HIS A N 1
ATOM 1409 C CA . HIS A 1 175 ? 93.066 75.741 88.049 1.00 46.84 173 HIS A CA 1
ATOM 1410 C C . HIS A 1 175 ? 92.484 76.361 86.783 1.00 53.03 173 HIS A C 1
ATOM 1411 O O . HIS A 1 175 ? 92.683 77.555 86.544 1.00 54.81 173 HIS A O 1
ATOM 1418 N N . ASP A 1 176 ? 91.774 75.588 85.968 1.00 55.57 174 ASP A N 1
ATOM 1419 C CA . ASP A 1 176 ? 91.142 76.105 84.759 1.00 57.53 174 ASP A CA 1
ATOM 1420 C C . ASP A 1 176 ? 89.631 75.904 84.802 1.00 53.40 174 ASP A C 1
ATOM 1421 O O . ASP A 1 176 ? 89.012 75.488 83.821 1.00 57.10 174 ASP A O 1
ATOM 1426 N N . LYS A 1 177 ? 89.029 76.190 85.957 1.00 55.03 175 LYS A N 1
ATOM 1427 C CA . LYS A 1 177 ? 87.578 76.134 86.138 1.00 54.11 175 LYS A CA 1
ATOM 1428 C C . LYS A 1 177 ? 87.025 74.735 85.867 1.00 54.50 175 LYS A C 1
ATOM 1429 O O . LYS A 1 177 ? 85.972 74.573 85.248 1.00 55.96 175 LYS A O 1
ATOM 1435 N N . GLY A 1 178 ? 87.738 73.713 86.339 1.00 53.82 176 GLY A N 1
ATOM 1436 C CA . GLY A 1 178 ? 87.246 72.351 86.279 1.00 48.17 176 GLY A CA 1
ATOM 1437 C C . GLY A 1 178 ? 87.402 71.646 84.951 1.00 52.29 176 GLY A C 1
ATOM 1438 O O . GLY A 1 178 ? 86.800 70.583 84.762 1.00 53.76 176 GLY A O 1
ATOM 1439 N N . GLU A 1 179 ? 88.189 72.195 84.024 1.00 54.69 177 GLU A N 1
ATOM 1440 C CA . GLU A 1 179 ? 88.402 71.540 82.735 1.00 58.34 177 GLU A CA 1
ATOM 1441 C C . GLU A 1 179 ? 89.353 70.356 82.860 1.00 56.33 177 GLU A C 1
ATOM 1442 O O . GLU A 1 179 ? 89.076 69.270 82.341 1.00 55.62 177 GLU A O 1
ATOM 1448 N N . THR A 1 180 ? 90.488 70.558 83.527 1.00 57.49 178 THR A N 1
ATOM 1449 C CA . THR A 1 180 ? 91.502 69.529 83.709 1.00 56.02 178 THR A CA 1
ATOM 1450 C C . THR A 1 180 ? 91.876 69.460 85.181 1.00 56.45 178 THR A C 1
ATOM 1451 O O . THR A 1 180 ? 91.842 70.469 85.887 1.00 59.28 178 THR A O 1
ATOM 1455 N N . TRP A 1 181 ? 92.244 68.262 85.639 1.00 56.74 179 TRP A N 1
ATOM 1456 C CA . TRP A 1 181 ? 92.480 68.002 87.058 1.00 51.86 179 TRP A CA 1
ATOM 1457 C C . TRP A 1 181 ? 93.821 67.286 87.221 1.00 59.42 179 TRP A C 1
ATOM 1458 O O . TRP A 1 181 ? 93.875 66.092 87.523 1.00 71.12 179 TRP A O 1
ATOM 1469 N N . GLY A 1 182 ? 94.911 68.028 87.033 1.00 53.47 180 GLY A N 1
ATOM 1470 C CA . GLY A 1 182 ? 96.245 67.473 87.139 1.00 52.33 180 GLY A CA 1
ATOM 1471 C C . GLY A 1 182 ? 97.039 67.896 88.348 1.00 54.24 180 GLY A C 1
ATOM 1472 O O . GLY A 1 182 ? 98.244 67.583 88.417 1.00 60.50 180 GLY A O 1
ATOM 1473 N N . THR A 1 183 ? 96.442 68.584 89.314 1.00 51.13 181 THR A N 1
ATOM 1474 C CA . THR A 1 183 ? 97.155 69.076 90.484 1.00 50.28 181 THR A CA 1
ATOM 1475 C C . THR A 1 183 ? 96.793 68.217 91.689 1.00 47.98 181 THR A C 1
ATOM 1476 O O . THR A 1 183 ? 95.618 68.118 92.060 1.00 46.33 181 THR A O 1
ATOM 1480 N N . LYS A 1 184 ? 97.798 67.594 92.291 1.00 46.69 182 LYS A N 1
ATOM 1481 C CA . LYS A 1 184 ? 97.606 66.838 93.517 1.00 48.02 182 LYS A CA 1
ATOM 1482 C C . LYS A 1 184 ? 97.862 67.749 94.711 1.00 51.91 182 LYS A C 1
ATOM 1483 O O . LYS A 1 184 ? 98.881 68.444 94.762 1.00 55.91 182 LYS A O 1
ATOM 1489 N N . ILE A 1 185 ? 96.930 67.757 95.658 1.00 48.48 183 ILE A N 1
ATOM 1490 C CA . ILE A 1 185 ? 97.095 68.465 96.922 1.00 47.82 183 ILE A CA 1
ATOM 1491 C C . ILE A 1 185 ? 97.171 67.421 98.024 1.00 46.69 183 ILE A C 1
ATOM 1492 O O . ILE A 1 185 ? 96.222 66.654 98.234 1.00 46.45 183 ILE A O 1
ATOM 1497 N N . VAL A 1 186 ? 98.306 67.384 98.711 1.00 48.41 184 VAL A N 1
ATOM 1498 C CA . VAL A 1 186 ? 98.585 66.365 99.713 1.00 48.01 184 VAL A CA 1
ATOM 1499 C C . VAL A 1 186 ? 98.032 66.821 101.054 1.00 51.60 184 VAL A C 1
ATOM 1500 O O . VAL A 1 186 ? 98.257 67.961 101.478 1.00 53.36 184 VAL A O 1
ATOM 1504 N N . ILE A 1 187 ? 97.313 65.927 101.724 1.00 50.34 185 ILE A N 1
ATOM 1505 C CA . ILE A 1 187 ? 96.741 66.184 103.037 1.00 48.07 185 ILE A CA 1
ATOM 1506 C C . ILE A 1 187 ? 97.427 65.260 104.030 1.00 48.74 185 ILE A C 1
ATOM 1507 O O . ILE A 1 187 ? 97.333 64.032 103.910 1.00 56.18 185 ILE A O 1
ATOM 1512 N N . LYS A 1 188 ? 98.128 65.839 104.997 1.00 45.21 186 LYS A N 1
ATOM 1513 C CA . LYS A 1 188 ? 98.686 65.070 106.099 1.00 46.23 186 LYS A CA 1
ATOM 1514 C C . LYS A 1 188 ? 97.689 65.093 107.250 1.00 45.87 186 LYS A C 1
ATOM 1515 O O . LYS A 1 188 ? 97.339 66.167 107.752 1.00 45.99 186 LYS A O 1
ATOM 1521 N N . TYR A 1 189 ? 97.221 63.913 107.650 1.00 45.32 187 TYR A N 1
ATOM 1522 C CA . TYR A 1 189 ? 96.236 63.778 108.722 1.00 47.93 187 TYR A CA 1
ATOM 1523 C C . TYR A 1 189 ? 96.707 62.641 109.624 1.00 53.33 187 TYR A C 1
ATOM 1524 O O . TYR A 1 189 ? 96.465 61.466 109.331 1.00 55.85 187 TYR A O 1
ATOM 1533 N N . ASP A 1 190 ? 97.386 62.999 110.717 1.00 55.66 188 ASP A N 1
ATOM 1534 C CA . ASP A 1 190 ? 97.992 61.995 111.585 1.00 60.05 188 ASP A CA 1
ATOM 1535 C C . ASP A 1 190 ? 96.957 61.246 112.410 1.00 59.79 188 ASP A C 1
ATOM 1536 O O . ASP A 1 190 ? 97.183 60.088 112.778 1.00 65.15 188 ASP A O 1
ATOM 1541 N N . ASN A 1 191 ? 95.826 61.878 112.715 1.00 56.67 189 ASN A N 1
ATOM 1542 C CA . ASN A 1 191 ? 94.805 61.254 113.539 1.00 61.36 189 ASN A CA 1
ATOM 1543 C C . ASN A 1 191 ? 93.812 60.428 112.725 1.00 62.28 189 ASN A C 1
ATOM 1544 O O . ASN A 1 191 ? 92.694 60.180 113.191 1.00 65.24 189 ASN A O 1
ATOM 1549 N N . TYR A 1 192 ? 94.190 60.003 111.522 1.00 60.32 190 TYR A N 1
ATOM 1550 C CA . TYR A 1 192 ? 93.401 59.008 110.807 1.00 58.38 190 TYR A CA 1
ATOM 1551 C C . TYR A 1 192 ? 93.508 57.679 111.540 1.00 57.72 190 TYR A C 1
ATOM 1552 O O . TYR A 1 192 ? 94.609 57.152 111.726 1.00 59.31 190 TYR A O 1
ATOM 1561 N N . LYS A 1 193 ? 92.370 57.139 111.960 1.00 59.02 191 LYS A N 1
ATOM 1562 C CA . LYS A 1 193 ? 92.353 55.960 112.813 1.00 61.17 191 LYS A CA 1
ATOM 1563 C C . LYS A 1 193 ? 92.229 54.686 111.986 1.00 61.93 191 LYS A C 1
ATOM 1564 O O . LYS A 1 193 ? 91.502 54.640 110.990 1.00 64.04 191 LYS A O 1
ATOM 1570 N N . LEU A 1 194 ? 92.959 53.657 112.403 1.00 60.94 192 LEU A N 1
ATOM 1571 C CA . LEU A 1 194 ? 92.881 52.353 111.770 1.00 63.62 192 LEU A CA 1
ATOM 1572 C C . LEU A 1 194 ? 91.652 51.595 112.259 1.00 65.55 192 LEU A C 1
ATOM 1573 O O . LEU A 1 194 ? 91.136 51.836 113.354 1.00 69.17 192 LEU A O 1
ATOM 1578 N N . GLY A 1 195 ? 91.191 50.660 111.432 1.00 65.92 193 GLY A N 1
ATOM 1579 C CA . GLY A 1 195 ? 90.029 49.859 111.784 1.00 66.23 193 GLY A CA 1
ATOM 1580 C C . GLY A 1 195 ? 88.770 50.667 111.999 1.00 67.86 193 GLY A C 1
ATOM 1581 O O . GLY A 1 195 ? 87.905 50.262 112.782 1.00 73.71 193 GLY A O 1
ATOM 1582 N N . VAL A 1 196 ? 88.645 51.805 111.323 1.00 60.91 194 VAL A N 1
ATOM 1583 C CA . VAL A 1 196 ? 87.507 52.703 111.475 1.00 60.66 194 VAL A CA 1
ATOM 1584 C C . VAL A 1 196 ? 87.057 53.135 110.088 1.00 59.26 194 VAL A C 1
ATOM 1585 O O . VAL A 1 196 ? 87.886 53.464 109.233 1.00 58.78 194 VAL A O 1
ATOM 1589 N N . GLN A 1 197 ? 85.744 53.131 109.862 1.00 58.64 195 GLN A N 1
ATOM 1590 C CA . GLN A 1 197 ? 85.191 53.457 108.555 1.00 58.06 195 GLN A CA 1
ATOM 1591 C C . GLN A 1 197 ? 84.822 54.932 108.474 1.00 55.76 195 GLN A C 1
ATOM 1592 O O . GLN A 1 197 ? 84.216 55.490 109.392 1.00 60.79 195 GLN A O 1
ATOM 1598 N N . TYR A 1 198 ? 85.190 55.555 107.361 1.00 49.02 196 TYR A N 1
ATOM 1599 C CA . TYR A 1 198 ? 84.978 56.974 107.135 1.00 48.78 196 TYR A CA 1
ATOM 1600 C C . TYR A 1 198 ? 83.920 57.177 106.058 1.00 46.75 196 TYR A C 1
ATOM 1601 O O . TYR A 1 198 ? 83.807 56.383 105.122 1.00 44.19 196 TYR A O 1
ATOM 1610 N N . PHE A 1 199 ? 83.139 58.246 106.199 1.00 48.07 197 PHE A N 1
ATOM 1611 C CA . PHE A 1 199 ? 82.055 58.527 105.272 1.00 45.95 197 PHE A CA 1
ATOM 1612 C C . PHE A 1 199 ? 82.016 60.014 104.956 1.00 48.77 197 PHE A C 1
ATOM 1613 O O . PHE A 1 199 ? 82.338 60.856 105.802 1.00 49.64 197 PHE A O 1
ATOM 1621 N N . PHE A 1 200 ? 81.609 60.323 103.722 1.00 46.10 198 PHE A N 1
ATOM 1622 C CA . PHE A 1 200 ? 81.081 61.636 103.353 1.00 52.15 198 PHE A CA 1
ATOM 1623 C C . PHE A 1 200 ? 82.070 62.764 103.658 1.00 44.65 198 PHE A C 1
ATOM 1624 O O . PHE A 1 200 ? 81.787 63.679 104.425 1.00 46.11 198 PHE A O 1
ATOM 1632 N N . LEU A 1 201 ? 83.235 62.692 103.025 1.00 41.76 199 LEU A N 1
ATOM 1633 C CA . LEU A 1 201 ? 84.232 63.738 103.203 1.00 39.56 199 LEU A CA 1
ATOM 1634 C C . LEU A 1 201 ? 83.833 64.980 102.416 1.00 43.37 199 LEU A C 1
ATOM 1635 O O . LEU A 1 201 ? 83.519 64.901 101.226 1.00 43.92 199 LEU A O 1
ATOM 1640 N N . ARG A 1 202 ? 83.846 66.129 103.079 1.00 47.41 200 ARG A N 1
ATOM 1641 C CA . ARG A 1 202 ? 83.518 67.371 102.395 1.00 49.71 200 ARG A CA 1
ATOM 1642 C C . ARG A 1 202 ? 84.471 68.478 102.817 1.00 48.87 200 ARG A C 1
ATOM 1643 O O . ARG A 1 202 ? 84.581 68.784 104.009 1.00 46.37 200 ARG A O 1
ATOM 1651 N N . PRO A 1 203 ? 85.175 69.101 101.875 1.00 51.43 201 PRO A N 1
ATOM 1652 C CA . PRO A 1 203 ? 86.010 70.253 102.226 1.00 46.76 201 PRO A CA 1
ATOM 1653 C C . PRO A 1 203 ? 85.161 71.491 102.465 1.00 44.18 201 PRO A C 1
ATOM 1654 O O . PRO A 1 203 ? 84.169 71.740 101.774 1.00 44.60 201 PRO A O 1
ATOM 1658 N N . TYR A 1 204 ? 85.558 72.262 103.474 1.00 47.34 202 TYR A N 1
ATOM 1659 C CA . TYR A 1 204 ? 84.988 73.570 103.753 1.00 48.72 202 TYR A CA 1
ATOM 1660 C C . TYR A 1 204 ? 86.099 74.597 103.602 1.00 47.84 202 TYR A C 1
ATOM 1661 O O . TYR A 1 204 ? 87.155 74.470 104.229 1.00 52.16 202 TYR A O 1
ATOM 1670 N N . ILE A 1 205 ? 85.869 75.600 102.763 1.00 50.24 203 ILE A N 1
ATOM 1671 C CA . ILE A 1 205 ? 86.870 76.609 102.442 1.00 52.72 203 ILE A CA 1
ATOM 1672 C C . ILE A 1 205 ? 86.312 77.971 102.824 1.00 57.41 203 ILE A C 1
ATOM 1673 O O . ILE A 1 205 ? 85.261 78.383 102.319 1.00 59.99 203 ILE A O 1
ATOM 1678 N N . SER A 1 206 ? 87.017 78.670 103.707 1.00 57.07 204 SER A N 1
ATOM 1679 C CA . SER A 1 206 ? 86.584 79.985 104.155 1.00 60.86 204 SER A CA 1
ATOM 1680 C C . SER A 1 206 ? 87.817 80.838 104.392 1.00 64.94 204 SER A C 1
ATOM 1681 O O . SER A 1 206 ? 88.778 80.371 105.011 1.00 69.31 204 SER A O 1
ATOM 1684 N N . LYS A 1 207 ? 87.788 82.077 103.894 1.00 66.90 205 LYS A N 1
ATOM 1685 C CA . LYS A 1 207 ? 88.914 83.004 104.024 1.00 66.17 205 LYS A CA 1
ATOM 1686 C C . LYS A 1 207 ? 90.209 82.373 103.514 1.00 65.59 205 LYS A C 1
ATOM 1687 O O . LYS A 1 207 ? 91.293 82.593 104.060 1.00 66.22 205 LYS A O 1
ATOM 1693 N N . ASN A 1 208 ? 90.084 81.569 102.456 1.00 59.79 206 ASN A N 1
ATOM 1694 C CA . ASN A 1 208 ? 91.188 80.818 101.861 1.00 59.03 206 ASN A CA 1
ATOM 1695 C C . ASN A 1 208 ? 91.802 79.805 102.827 1.00 58.44 206 ASN A C 1
ATOM 1696 O O . ASN A 1 208 ? 92.963 79.410 102.666 1.00 56.68 206 ASN A O 1
ATOM 1701 N N . ASP A 1 209 ? 91.048 79.374 103.834 1.00 59.32 207 ASP A N 1
ATOM 1702 C CA . ASP A 1 209 ? 91.490 78.355 104.774 1.00 57.33 207 ASP A CA 1
ATOM 1703 C C . ASP A 1 209 ? 90.726 77.068 104.503 1.00 50.74 207 ASP A C 1
ATOM 1704 O O . ASP A 1 209 ? 89.522 77.098 104.232 1.00 53.25 207 ASP A O 1
ATOM 1709 N N . LEU A 1 210 ? 91.428 75.943 104.577 1.00 43.51 208 LEU A N 1
ATOM 1710 C CA . LEU A 1 210 ? 90.871 74.647 104.227 1.00 41.03 208 LEU A CA 1
ATOM 1711 C C . LEU A 1 210 ? 90.566 73.848 105.487 1.00 46.05 208 LEU A C 1
ATOM 1712 O O . LEU A 1 210 ? 91.316 73.894 106.467 1.00 49.01 208 LEU A O 1
ATOM 1717 N N . SER A 1 211 ? 89.457 73.118 105.454 1.00 43.39 209 SER A N 1
ATOM 1718 C CA . SER A 1 211 ? 89.066 72.252 106.556 1.00 44.58 209 SER A CA 1
ATOM 1719 C C . SER A 1 211 ? 88.137 71.192 105.996 1.00 41.34 209 SER A C 1
ATOM 1720 O O . SER A 1 211 ? 87.594 71.342 104.900 1.00 44.52 209 SER A O 1
ATOM 1723 N N . PHE A 1 212 ? 87.959 70.118 106.754 1.00 37.29 210 PHE A N 1
ATOM 1724 C CA . PHE A 1 212 ? 87.188 68.984 106.272 1.00 42.23 210 PHE A CA 1
ATOM 1725 C C . PHE A 1 212 ? 86.146 68.566 107.296 1.00 43.61 210 PHE A C 1
ATOM 1726 O O . PHE A 1 212 ? 86.405 68.557 108.503 1.00 44.65 210 PHE A O 1
ATOM 1734 N N . HIS A 1 213 ? 84.971 68.215 106.789 1.00 40.99 211 HIS A N 1
ATOM 1735 C CA . HIS A 1 213 ? 83.842 67.745 107.573 1.00 45.69 211 HIS A CA 1
ATOM 1736 C C . HIS A 1 213 ? 83.489 66.352 107.075 1.00 48.88 211 HIS A C 1
ATOM 1737 O O . HIS A 1 213 ? 83.310 66.151 105.868 1.00 48.02 211 HIS A O 1
ATOM 1744 N N . PHE A 1 214 ? 83.419 65.387 107.987 1.00 44.95 212 PHE A N 1
ATOM 1745 C CA . PHE A 1 214 ? 83.158 64.012 107.588 1.00 43.11 212 PHE A CA 1
ATOM 1746 C C . PHE A 1 214 ? 82.582 63.241 108.766 1.00 49.17 212 PHE A C 1
ATOM 1747 O O . PHE A 1 214 ? 82.508 63.739 109.893 1.00 51.55 212 PHE A O 1
ATOM 1755 N N . TYR A 1 215 ? 82.176 62.008 108.481 1.00 45.74 213 TYR A N 1
ATOM 1756 C CA . TYR A 1 215 ? 81.571 61.124 109.462 1.00 44.62 213 TYR A CA 1
ATOM 1757 C C . TYR A 1 215 ? 82.481 59.932 109.720 1.00 50.40 213 TYR A C 1
ATOM 1758 O O . TYR A 1 215 ? 83.235 59.496 108.843 1.00 52.16 213 TYR A O 1
ATOM 1767 N N . VAL A 1 216 ? 82.397 59.406 110.937 1.00 48.06 214 VAL A N 1
ATOM 1768 C CA . VAL A 1 216 ? 83.158 58.241 111.357 1.00 52.14 214 VAL A CA 1
ATOM 1769 C C . VAL A 1 216 ? 82.180 57.247 111.963 1.00 56.22 214 VAL A C 1
ATOM 1770 O O . VAL A 1 216 ? 81.303 57.630 112.746 1.00 59.24 214 VAL A O 1
ATOM 1774 N N . GLY A 1 217 ? 82.302 55.983 111.570 1.00 62.31 215 GLY A N 1
ATOM 1775 C CA . GLY A 1 217 ? 81.418 54.953 112.095 1.00 72.00 215 GLY A CA 1
ATOM 1776 C C . GLY A 1 217 ? 81.899 54.452 113.449 1.00 79.80 215 GLY A C 1
ATOM 1777 O O . GLY A 1 217 ? 83.098 54.363 113.718 1.00 81.40 215 GLY A O 1
ATOM 1778 N N . ASP A 1 218 ? 80.939 54.117 114.303 1.00 91.04 216 ASP A N 1
ATOM 1779 C CA . ASP A 1 218 ? 81.213 53.634 115.650 1.00 100.64 216 ASP A CA 1
ATOM 1780 C C . ASP A 1 218 ? 80.942 52.138 115.715 1.00 107.50 216 ASP A C 1
ATOM 1781 O O . ASP A 1 218 ? 79.895 51.673 115.252 1.00 108.23 216 ASP A O 1
ATOM 1786 N N . ASN A 1 219 ? 81.891 51.387 116.281 1.00 113.84 217 ASN A N 1
ATOM 1787 C CA . ASN A 1 219 ? 81.731 49.941 116.395 1.00 119.69 217 ASN A CA 1
ATOM 1788 C C . ASN A 1 219 ? 80.789 49.571 117.533 1.00 122.82 217 ASN A C 1
ATOM 1789 O O . ASN A 1 219 ? 79.938 48.689 117.376 1.00 125.26 217 ASN A O 1
ATOM 1794 N N . ILE A 1 220 ? 80.929 50.233 118.683 1.00 126.07 218 ILE A N 1
ATOM 1795 C CA . ILE A 1 220 ? 80.135 49.882 119.858 1.00 132.57 218 ILE A CA 1
ATOM 1796 C C . ILE A 1 220 ? 78.662 50.193 119.619 1.00 130.54 218 ILE A C 1
ATOM 1797 O O . ILE A 1 220 ? 77.797 49.318 119.739 1.00 136.67 218 ILE A O 1
ATOM 1802 N N . ASN A 1 221 ? 78.354 51.441 119.280 1.00 121.21 219 ASN A N 1
ATOM 1803 C CA . ASN A 1 221 ? 76.990 51.861 119.002 1.00 118.75 219 ASN A CA 1
ATOM 1804 C C . ASN A 1 221 ? 76.829 52.135 117.511 1.00 115.78 219 ASN A C 1
ATOM 1805 O O . ASN A 1 221 ? 77.760 52.595 116.844 1.00 116.40 219 ASN A O 1
ATOM 1810 N N . ASN A 1 222 ? 75.636 51.850 116.990 1.00 112.06 220 ASN A N 1
ATOM 1811 C CA . ASN A 1 222 ? 75.381 51.929 115.549 1.00 105.80 220 ASN A CA 1
ATOM 1812 C C . ASN A 1 222 ? 74.988 53.359 115.164 1.00 101.67 220 ASN A C 1
ATOM 1813 O O . ASN A 1 222 ? 73.844 53.660 114.819 1.00 103.18 220 ASN A O 1
ATOM 1818 N N . VAL A 1 223 ? 75.981 54.252 115.221 1.00 94.65 221 VAL A N 1
ATOM 1819 C CA . VAL A 1 223 ? 75.805 55.651 114.847 1.00 89.21 221 VAL A CA 1
ATOM 1820 C C . VAL A 1 223 ? 77.039 56.131 114.095 1.00 82.25 221 VAL A C 1
ATOM 1821 O O . VAL A 1 223 ? 78.135 55.584 114.234 1.00 82.66 221 VAL A O 1
ATOM 1825 N N . LYS A 1 224 ? 76.845 57.174 113.293 1.00 76.22 222 LYS A N 1
ATOM 1826 C CA . LYS A 1 224 ? 77.928 57.862 112.604 1.00 72.03 222 LYS A CA 1
ATOM 1827 C C . LYS A 1 224 ? 78.174 59.198 113.289 1.00 71.14 222 LYS A C 1
ATOM 1828 O O . LYS A 1 224 ? 77.246 59.999 113.447 1.00 74.15 222 LYS A O 1
ATOM 1834 N N . ASN A 1 225 ? 79.420 59.439 113.685 1.00 68.45 223 ASN A N 1
ATOM 1835 C CA . ASN A 1 225 ? 79.784 60.634 114.431 1.00 63.95 223 ASN A CA 1
ATOM 1836 C C . ASN A 1 225 ? 80.448 61.661 113.530 1.00 60.78 223 ASN A C 1
ATOM 1837 O O . ASN A 1 225 ? 81.305 61.323 112.710 1.00 60.89 223 ASN A O 1
ATOM 1842 N N . VAL A 1 226 ? 80.055 62.922 113.701 1.00 57.72 224 VAL A N 1
ATOM 1843 C CA . VAL A 1 226 ? 80.645 64.006 112.928 1.00 51.10 224 VAL A CA 1
ATOM 1844 C C . VAL A 1 226 ? 82.057 64.279 113.426 1.00 54.13 224 VAL A C 1
ATOM 1845 O O . VAL A 1 226 ? 82.295 64.400 114.635 1.00 59.89 224 VAL A O 1
ATOM 1849 N N . ASN A 1 227 ? 83.001 64.372 112.494 1.00 50.89 225 ASN A N 1
ATOM 1850 C CA . ASN A 1 227 ? 84.344 64.851 112.772 1.00 47.40 225 ASN A CA 1
ATOM 1851 C C . ASN A 1 227 ? 84.596 66.126 111.983 1.00 47.10 225 ASN A C 1
ATOM 1852 O O . ASN A 1 227 ? 84.029 66.336 110.907 1.00 48.94 225 ASN A O 1
ATOM 1857 N N . PHE A 1 228 ? 85.459 66.975 112.529 1.00 44.97 226 PHE A N 1
ATOM 1858 C CA . PHE A 1 228 ? 85.837 68.220 111.876 1.00 46.17 226 PHE A CA 1
ATOM 1859 C C . PHE A 1 228 ? 87.320 68.437 112.102 1.00 46.80 226 PHE A C 1
ATOM 1860 O O . PHE A 1 228 ? 87.773 68.488 113.248 1.00 50.00 226 PHE A O 1
ATOM 1868 N N . ILE A 1 229 ? 88.073 68.562 111.017 1.00 43.42 227 ILE A N 1
ATOM 1869 C CA . ILE A 1 229 ? 89.501 68.822 111.092 1.00 44.64 227 ILE A CA 1
ATOM 1870 C C . ILE A 1 229 ? 89.788 70.150 110.408 1.00 48.10 227 ILE A C 1
ATOM 1871 O O . ILE A 1 229 ? 89.220 70.460 109.355 1.00 48.43 227 ILE A O 1
ATOM 1876 N N . GLU A 1 230 ? 90.639 70.948 111.035 1.00 49.93 228 GLU A N 1
ATOM 1877 C CA . GLU A 1 230 ? 91.096 72.206 110.467 1.00 54.21 228 GLU A CA 1
ATOM 1878 C C . GLU A 1 230 ? 92.499 72.005 109.914 1.00 51.45 228 GLU A C 1
ATOM 1879 O O . GLU A 1 230 ? 93.292 71.245 110.474 1.00 56.27 228 GLU A O 1
ATOM 1885 N N . CYS A 1 231 ? 92.793 72.663 108.803 1.00 52.38 229 CYS A N 1
ATOM 1886 C CA . CYS A 1 231 ? 94.039 72.446 108.088 1.00 53.88 229 CYS A CA 1
ATOM 1887 C C . CYS A 1 231 ? 94.830 73.740 108.008 1.00 58.17 229 CYS A C 1
ATOM 1888 O O . CYS A 1 231 ? 94.260 74.823 107.836 1.00 58.44 229 CYS A O 1
ATOM 1891 N N . THR A 1 232 ? 96.145 73.615 108.132 1.00 57.87 230 THR A N 1
ATOM 1892 C CA . THR A 1 232 ? 97.058 74.723 107.913 1.00 58.80 230 THR A CA 1
ATOM 1893 C C . THR A 1 232 ? 97.858 74.457 106.646 1.00 51.42 230 THR A C 1
ATOM 1894 O O . THR A 1 232 ? 98.246 73.319 106.371 1.00 45.96 230 THR A O 1
ATOM 1898 N N . HIS A 1 233 ? 98.076 75.508 105.864 1.00 52.88 231 HIS A N 1
ATOM 1899 C CA . HIS A 1 233 ? 98.843 75.422 104.629 1.00 55.03 231 HIS A CA 1
ATOM 1900 C C . HIS A 1 233 ? 100.329 75.525 104.945 1.00 56.80 231 HIS A C 1
ATOM 1901 O O . HIS A 1 233 ? 100.789 76.547 105.468 1.00 59.75 231 HIS A O 1
ATOM 1908 N N . GLU A 1 234 ? 101.080 74.470 104.621 1.00 58.63 232 GLU A N 1
ATOM 1909 C CA . GLU A 1 234 ? 102.496 74.427 104.938 1.00 66.10 232 GLU A CA 1
ATOM 1910 C C . GLU A 1 234 ? 103.279 74.533 103.635 1.00 69.49 232 GLU A C 1
ATOM 1911 O O . GLU A 1 234 ? 103.619 75.656 103.213 1.00 74.54 232 GLU A O 1
ATOM 1917 N N . LYS A 1 235 ? 103.587 73.428 102.970 1.00 71.87 233 LYS A N 1
ATOM 1918 C CA . LYS A 1 235 ? 104.157 73.513 101.639 1.00 72.33 233 LYS A CA 1
ATOM 1919 C C . LYS A 1 235 ? 103.098 73.998 100.655 1.00 74.07 233 LYS A C 1
ATOM 1920 O O . LYS A 1 235 ? 101.911 74.099 100.976 1.00 73.42 233 LYS A O 1
ATOM 1926 N N . ASP A 1 236 ? 103.543 74.298 99.435 1.00 76.11 234 ASP A N 1
ATOM 1927 C CA . ASP A 1 236 ? 102.647 74.888 98.443 1.00 73.97 234 ASP A CA 1
ATOM 1928 C C . ASP A 1 236 ? 101.440 73.996 98.179 1.00 67.66 234 ASP A C 1
ATOM 1929 O O . ASP A 1 236 ? 100.294 74.456 98.216 1.00 68.28 234 ASP A O 1
ATOM 1934 N N . LEU A 1 237 ? 101.675 72.711 97.921 1.00 64.18 235 LEU A N 1
ATOM 1935 C CA . LEU A 1 237 ? 100.594 71.777 97.642 1.00 61.98 235 LEU A CA 1
ATOM 1936 C C . LEU A 1 237 ? 100.383 70.775 98.771 1.00 61.49 235 LEU A C 1
ATOM 1937 O O . LEU A 1 237 ? 99.840 69.692 98.536 1.00 62.91 235 LEU A O 1
ATOM 1942 N N . GLU A 1 238 ? 100.786 71.113 99.995 1.00 57.29 236 GLU A N 1
ATOM 1943 C CA . GLU A 1 238 ? 100.635 70.214 101.130 1.00 55.45 236 GLU A CA 1
ATOM 1944 C C . GLU A 1 238 ? 99.946 70.936 102.278 1.00 54.92 236 GLU A C 1
ATOM 1945 O O . GLU A 1 238 ? 100.332 72.052 102.641 1.00 55.93 236 GLU A O 1
ATOM 1951 N N . PHE A 1 239 ? 98.924 70.297 102.838 1.00 50.68 237 PHE A N 1
ATOM 1952 C CA . PHE A 1 239 ? 98.232 70.768 104.026 1.00 50.55 237 PHE A CA 1
ATOM 1953 C C . PHE A 1 239 ? 98.343 69.711 105.117 1.00 55.95 237 PHE A C 1
ATOM 1954 O O . PHE A 1 239 ? 98.353 68.506 104.840 1.00 56.96 237 PHE A O 1
ATOM 1962 N N . VAL A 1 240 ? 98.426 70.163 106.365 1.00 55.31 238 VAL A N 1
ATOM 1963 C CA . VAL A 1 240 ? 98.369 69.277 107.519 1.00 54.38 238 VAL A CA 1
ATOM 1964 C C . VAL A 1 240 ? 97.087 69.598 108.271 1.00 55.83 238 VAL A C 1
ATOM 1965 O O . VAL A 1 240 ? 96.737 70.771 108.443 1.00 59.50 238 VAL A O 1
ATOM 1969 N N . CYS A 1 241 ? 96.363 68.560 108.677 1.00 56.77 239 CYS A N 1
ATOM 1970 C CA . CYS A 1 241 ? 95.046 68.732 109.273 1.00 59.30 239 CYS A CA 1
ATOM 1971 C C . CYS A 1 241 ? 94.995 68.013 110.609 1.00 57.49 239 CYS A C 1
ATOM 1972 O O . CYS A 1 241 ? 95.390 66.847 110.708 1.00 59.64 239 CYS A O 1
ATOM 1975 N N . SER A 1 242 ? 94.520 68.715 111.631 1.00 58.60 240 SER A N 1
ATOM 1976 C CA . SER A 1 242 ? 94.337 68.155 112.957 1.00 61.54 240 SER A CA 1
ATOM 1977 C C . SER A 1 242 ? 92.871 68.264 113.346 1.00 61.90 240 SER A C 1
ATOM 1978 O O . SER A 1 242 ? 92.135 69.117 112.841 1.00 59.79 240 SER A O 1
ATOM 1981 N N . ASN A 1 243 ? 92.449 67.384 114.247 1.00 64.06 241 ASN A N 1
ATOM 1982 C CA . ASN A 1 243 ? 91.068 67.412 114.693 1.00 62.34 241 ASN A CA 1
ATOM 1983 C C . ASN A 1 243 ? 90.806 68.635 115.563 1.00 66.23 241 ASN A C 1
ATOM 1984 O O . ASN A 1 243 ? 91.714 69.233 116.146 1.00 67.43 241 ASN A O 1
ATOM 1989 N N . ARG A 1 244 ? 89.534 69.009 115.632 1.00 65.78 242 ARG A N 1
ATOM 1990 C CA . ARG A 1 244 ? 89.080 70.122 116.450 1.00 66.25 242 ARG A CA 1
ATOM 1991 C C . ARG A 1 244 ? 87.878 69.645 117.250 1.00 69.70 242 ARG A C 1
ATOM 1992 O O . ARG A 1 244 ? 86.870 69.226 116.670 1.00 69.99 242 ARG A O 1
ATOM 2000 N N . ASP A 1 245 ? 87.996 69.685 118.576 1.00 74.82 243 ASP A N 1
ATOM 2001 C CA . ASP A 1 245 ? 86.982 69.117 119.454 1.00 74.61 243 ASP A CA 1
ATOM 2002 C C . ASP A 1 245 ? 85.832 70.095 119.656 1.00 71.95 243 ASP A C 1
ATOM 2003 O O . ASP A 1 245 ? 86.043 71.246 120.052 1.00 73.08 243 ASP A O 1
ATOM 2008 N N . PHE A 1 246 ? 84.614 69.627 119.387 1.00 66.42 244 PHE A N 1
ATOM 2009 C CA . PHE A 1 246 ? 83.406 70.388 119.662 1.00 63.24 244 PHE A CA 1
ATOM 2010 C C . PHE A 1 246 ? 82.432 69.651 120.566 1.00 65.70 244 PHE A C 1
ATOM 2011 O O . PHE A 1 246 ? 81.333 70.164 120.812 1.00 68.48 244 PHE A O 1
ATOM 2019 N N . LEU A 1 247 ? 82.793 68.471 121.060 1.00 63.34 245 LEU A N 1
ATOM 2020 C CA . LEU A 1 247 ? 81.834 67.641 121.773 1.00 64.84 245 LEU A CA 1
ATOM 2021 C C . LEU A 1 247 ? 81.379 68.320 123.057 1.00 65.03 245 LEU A C 1
ATOM 2022 O O . LEU A 1 247 ? 82.162 68.982 123.741 1.00 62.19 245 LEU A O 1
ATOM 2027 N N . LYS A 1 248 ? 80.093 68.167 123.368 1.00 69.37 246 LYS A N 1
ATOM 2028 C CA . LYS A 1 248 ? 79.527 68.673 124.608 1.00 76.40 246 LYS A CA 1
ATOM 2029 C C . LYS A 1 248 ? 78.480 67.697 125.122 1.00 80.73 246 LYS A C 1
ATOM 2030 O O . LYS A 1 248 ? 77.833 66.988 124.347 1.00 78.77 246 LYS A O 1
ATOM 2036 N N . ASP A 1 249 ? 78.320 67.673 126.442 1.00 87.12 247 ASP A N 1
ATOM 2037 C CA . ASP A 1 249 ? 77.526 66.637 127.087 1.00 95.66 247 ASP A CA 1
ATOM 2038 C C . ASP A 1 249 ? 76.050 66.765 126.737 1.00 91.59 247 ASP A C 1
ATOM 2039 O O . ASP A 1 249 ? 75.506 67.869 126.656 1.00 92.01 247 ASP A O 1
ATOM 2044 N N . ASN A 1 250 ? 75.406 65.613 126.534 1.00 92.35 248 ASN A N 1
ATOM 2045 C CA . ASN A 1 250 ? 73.977 65.527 126.226 1.00 93.43 248 ASN A CA 1
ATOM 2046 C C . ASN A 1 250 ? 73.620 66.291 124.955 1.00 89.26 248 ASN A C 1
ATOM 2047 O O . ASN A 1 250 ? 72.482 66.737 124.786 1.00 91.22 248 ASN A O 1
ATOM 2052 N N . LYS A 1 251 ? 74.591 66.442 124.056 1.00 85.32 249 LYS A N 1
ATOM 2053 C CA . LYS A 1 251 ? 74.392 67.093 122.770 1.00 82.09 249 LYS A CA 1
ATOM 2054 C C . LYS A 1 251 ? 75.266 66.400 121.738 1.00 80.95 249 LYS A C 1
ATOM 2055 O O . LYS A 1 251 ? 76.420 66.064 122.020 1.00 83.30 249 LYS A O 1
ATOM 2061 N N . VAL A 1 252 ? 74.717 66.180 120.546 1.00 75.91 250 VAL A N 1
ATOM 2062 C CA . VAL A 1 252 ? 75.419 65.478 119.478 1.00 71.53 250 VAL A CA 1
ATOM 2063 C C . VAL A 1 252 ? 75.841 66.491 118.424 1.00 66.46 250 VAL A C 1
ATOM 2064 O O . VAL A 1 252 ? 75.021 67.280 117.939 1.00 66.30 250 VAL A O 1
ATOM 2068 N N . LEU A 1 253 ? 77.125 66.471 118.082 1.00 61.78 251 LEU A N 1
ATOM 2069 C CA . LEU A 1 253 ? 77.667 67.401 117.102 1.00 57.07 251 LEU A CA 1
ATOM 2070 C C . LEU A 1 253 ? 77.001 67.192 115.747 1.00 61.43 251 LEU A C 1
ATOM 2071 O O . LEU A 1 253 ? 76.813 66.058 115.298 1.00 65.59 251 LEU A O 1
ATOM 2076 N N . GLN A 1 254 ? 76.627 68.298 115.099 1.00 59.70 252 GLN A N 1
ATOM 2077 C CA . GLN A 1 254 ? 75.975 68.223 113.797 1.00 57.10 252 GLN A CA 1
ATOM 2078 C C . GLN A 1 254 ? 76.807 68.893 112.710 1.00 55.40 252 GLN A C 1
ATOM 2079 O O . GLN A 1 254 ? 77.438 68.205 111.903 1.00 60.28 252 GLN A O 1
ATOM 2085 N N . ASP A 1 255 ? 76.818 70.222 112.663 1.00 53.99 253 ASP A N 1
ATOM 2086 C CA . ASP A 1 255 ? 77.558 70.936 111.633 1.00 51.96 253 ASP A CA 1
ATOM 2087 C C . ASP A 1 255 ? 78.412 72.034 112.251 1.00 54.48 253 ASP A C 1
ATOM 2088 O O . ASP A 1 255 ? 78.186 72.475 113.381 1.00 55.41 253 ASP A O 1
ATOM 2093 N N . VAL A 1 256 ? 79.408 72.467 111.480 1.00 52.58 254 VAL A N 1
ATOM 2094 C CA . VAL A 1 256 ? 80.368 73.478 111.900 1.00 51.30 254 VAL A CA 1
ATOM 2095 C C . VAL A 1 256 ? 80.480 74.520 110.797 1.00 50.12 254 VAL A C 1
ATOM 2096 O O . VAL A 1 256 ? 80.430 74.185 109.608 1.00 55.25 254 VAL A O 1
ATOM 2100 N N . SER A 1 257 ? 80.619 75.782 111.189 1.00 46.84 255 SER A N 1
ATOM 2101 C CA . SER A 1 257 ? 80.920 76.856 110.252 1.00 45.19 255 SER A CA 1
ATOM 2102 C C . SER A 1 257 ? 81.616 77.971 111.020 1.00 51.80 255 SER A C 1
ATOM 2103 O O . SER A 1 257 ? 81.836 77.873 112.232 1.00 56.05 255 SER A O 1
ATOM 2106 N N . THR A 1 258 ? 81.967 79.039 110.305 1.00 53.78 256 THR A N 1
ATOM 2107 C CA . THR A 1 258 ? 82.650 80.180 110.905 1.00 55.51 256 THR A CA 1
ATOM 2108 C C . THR A 1 258 ? 81.923 81.462 110.534 1.00 58.27 256 THR A C 1
ATOM 2109 O O . THR A 1 258 ? 81.702 81.735 109.351 1.00 58.28 256 THR A O 1
ATOM 2113 N N . LEU A 1 259 ? 81.548 82.238 111.546 1.00 60.14 257 LEU A N 1
ATOM 2114 C CA . LEU A 1 259 ? 81.030 83.586 111.376 1.00 58.25 257 LEU A CA 1
ATOM 2115 C C . LEU A 1 259 ? 81.848 84.534 112.235 1.00 62.42 257 LEU A C 1
ATOM 2116 O O . LEU A 1 259 ? 82.183 84.209 113.378 1.00 65.82 257 LEU A O 1
ATOM 2121 N N . ASN A 1 260 ? 82.168 85.703 111.679 1.00 64.56 258 ASN A N 1
ATOM 2122 C CA . ASN A 1 260 ? 82.902 86.741 112.402 1.00 66.93 258 ASN A CA 1
ATOM 2123 C C . ASN A 1 260 ? 84.215 86.199 112.966 1.00 66.68 258 ASN A C 1
ATOM 2124 O O . ASN A 1 260 ? 84.595 86.500 114.099 1.00 68.15 258 ASN A O 1
ATOM 2129 N N . ASP A 1 261 ? 84.901 85.376 112.170 1.00 69.05 259 ASP A N 1
ATOM 2130 C CA . ASP A 1 261 ? 86.209 84.819 112.525 1.00 75.08 259 ASP A CA 1
ATOM 2131 C C . ASP A 1 261 ? 86.147 83.975 113.796 1.00 74.44 259 ASP A C 1
ATOM 2132 O O . ASP A 1 261 ? 87.125 83.877 114.542 1.00 78.56 259 ASP A O 1
ATOM 2137 N N . GLU A 1 262 ? 84.992 83.368 114.054 1.00 69.95 260 GLU A N 1
ATOM 2138 C CA . GLU A 1 262 ? 84.814 82.454 115.171 1.00 67.44 260 GLU A CA 1
ATOM 2139 C C . GLU A 1 262 ? 83.979 81.276 114.695 1.00 62.88 260 GLU A C 1
ATOM 2140 O O . GLU A 1 262 ? 83.284 81.356 113.682 1.00 63.56 260 GLU A O 1
ATOM 2146 N N . TYR A 1 263 ? 84.053 80.176 115.435 1.00 59.99 261 TYR A N 1
ATOM 2147 C CA . TYR A 1 263 ? 83.299 78.984 115.081 1.00 55.02 261 TYR A CA 1
ATOM 2148 C C . TYR A 1 263 ? 81.857 79.111 115.560 1.00 55.42 261 TYR A C 1
ATOM 2149 O O . TYR A 1 263 ? 81.605 79.512 116.702 1.00 59.47 261 TYR A O 1
ATOM 2158 N N . ILE A 1 264 ? 80.912 78.781 114.683 1.00 48.97 262 ILE A N 1
ATOM 2159 C CA . ILE A 1 264 ? 79.522 78.566 115.065 1.00 51.55 262 ILE A CA 1
ATOM 2160 C C . ILE A 1 264 ? 79.214 77.095 114.825 1.00 53.02 262 ILE A C 1
ATOM 2161 O O . ILE A 1 264 ? 79.609 76.530 113.797 1.00 51.22 262 ILE A O 1
ATOM 2166 N N . VAL A 1 265 ? 78.552 76.461 115.789 1.00 51.70 263 VAL A N 1
ATOM 2167 C CA . VAL A 1 265 ? 78.418 75.009 115.812 1.00 50.65 263 VAL A CA 1
ATOM 2168 C C . VAL A 1 265 ? 76.984 74.651 116.164 1.00 55.60 263 VAL A C 1
ATOM 2169 O O . VAL A 1 265 ? 76.444 75.145 117.160 1.00 58.70 263 VAL A O 1
ATOM 2173 N N . SER A 1 266 ? 76.373 73.783 115.366 1.00 54.46 264 SER A N 1
ATOM 2174 C CA . SER A 1 266 ? 75.049 73.265 115.666 1.00 55.78 264 SER A CA 1
ATOM 2175 C C . SER A 1 266 ? 75.157 71.921 116.371 1.00 55.08 264 SER A C 1
ATOM 2176 O O . SER A 1 266 ? 76.072 71.135 116.115 1.00 55.23 264 SER A O 1
ATOM 2179 N N . TYR A 1 267 ? 74.206 71.665 117.263 1.00 55.94 265 TYR A N 1
ATOM 2180 C CA . TYR A 1 267 ? 74.126 70.407 117.985 1.00 59.67 265 TYR A CA 1
ATOM 2181 C C . TYR A 1 267 ? 72.691 69.910 117.993 1.00 65.36 265 TYR A C 1
ATOM 2182 O O . TYR A 1 267 ? 71.743 70.692 117.894 1.00 66.68 265 TYR A O 1
ATOM 2191 N N . GLY A 1 268 ? 72.541 68.599 118.131 1.00 69.64 266 GLY A N 1
ATOM 2192 C CA . GLY A 1 268 ? 71.245 68.022 118.415 1.00 74.50 266 GLY A CA 1
ATOM 2193 C C . GLY A 1 268 ? 71.185 67.535 119.846 1.00 79.10 266 GLY A C 1
ATOM 2194 O O . GLY A 1 268 ? 72.226 67.258 120.448 1.00 80.46 266 GLY A O 1
ATOM 2195 N N . ASN A 1 269 ? 69.980 67.437 120.409 1.00 84.38 267 ASN A N 1
ATOM 2196 C CA . ASN A 1 269 ? 69.850 66.929 121.770 1.00 89.75 267 ASN A CA 1
ATOM 2197 C C . ASN A 1 269 ? 70.162 65.439 121.835 1.00 92.88 267 ASN A C 1
ATOM 2198 O O . ASN A 1 269 ? 70.747 64.964 122.816 1.00 96.52 267 ASN A O 1
ATOM 2203 N N . ASP A 1 270 ? 69.786 64.689 120.802 1.00 91.46 268 ASP A N 1
ATOM 2204 C CA . ASP A 1 270 ? 70.055 63.260 120.736 1.00 95.64 268 ASP A CA 1
ATOM 2205 C C . ASP A 1 270 ? 70.246 62.877 119.275 1.00 95.15 268 ASP A C 1
ATOM 2206 O O . ASP A 1 270 ? 70.207 63.727 118.382 1.00 93.84 268 ASP A O 1
ATOM 2211 N N . ASN A 1 271 ? 70.443 61.580 119.032 1.00 96.72 269 ASN A N 1
ATOM 2212 C CA . ASN A 1 271 ? 70.651 61.097 117.671 1.00 97.57 269 ASN A CA 1
ATOM 2213 C C . ASN A 1 271 ? 69.403 61.204 116.802 1.00 94.80 269 ASN A C 1
ATOM 2214 O O . ASN A 1 271 ? 69.491 60.955 115.594 1.00 90.60 269 ASN A O 1
ATOM 2219 N N . ASN A 1 272 ? 68.253 61.559 117.379 1.00 99.54 270 ASN A N 1
ATOM 2220 C CA . ASN A 1 272 ? 67.030 61.777 116.617 1.00 101.42 270 ASN A CA 1
ATOM 2221 C C . ASN A 1 272 ? 66.781 63.244 116.289 1.00 100.74 270 ASN A C 1
ATOM 2222 O O . ASN A 1 272 ? 65.869 63.538 115.509 1.00 104.05 270 ASN A O 1
ATOM 2227 N N . PHE A 1 273 ? 67.557 64.159 116.869 1.00 97.50 271 PHE A N 1
ATOM 2228 C CA . PHE A 1 273 ? 67.512 65.586 116.547 1.00 91.35 271 PHE A CA 1
ATOM 2229 C C . PHE A 1 273 ? 66.104 66.157 116.709 1.00 88.36 271 PHE A C 1
ATOM 2230 O O . PHE A 1 273 ? 65.510 66.703 115.778 1.00 85.00 271 PHE A O 1
ATOM 2238 N N . ALA A 1 274 ? 65.574 66.022 117.926 1.00 89.14 272 ALA A N 1
ATOM 2239 C CA . ALA A 1 274 ? 64.284 66.627 118.237 1.00 90.51 272 ALA A CA 1
ATOM 2240 C C . ALA A 1 274 ? 64.392 68.146 118.262 1.00 87.23 272 ALA A C 1
ATOM 2241 O O . ALA A 1 274 ? 63.597 68.848 117.626 1.00 86.01 272 ALA A O 1
ATOM 2243 N N . GLU A 1 275 ? 65.372 68.669 118.993 1.00 87.49 273 GLU A N 1
ATOM 2244 C CA . GLU A 1 275 ? 65.680 70.088 119.020 1.00 84.70 273 GLU A CA 1
ATOM 2245 C C . GLU A 1 275 ? 67.102 70.301 118.524 1.00 77.39 273 GLU A C 1
ATOM 2246 O O . GLU A 1 275 ? 67.898 69.363 118.431 1.00 76.93 273 GLU A O 1
ATOM 2252 N N . CYS A 1 276 ? 67.418 71.551 118.205 1.00 75.06 274 CYS A N 1
ATOM 2253 C CA . CYS A 1 276 ? 68.743 71.911 117.728 1.00 74.29 274 CYS A CA 1
ATOM 2254 C C . CYS A 1 276 ? 69.244 73.138 118.469 1.00 72.86 274 CYS A C 1
ATOM 2255 O O . CYS A 1 276 ? 68.493 74.091 118.698 1.00 73.90 274 CYS A O 1
ATOM 2258 N N . TYR A 1 277 ? 70.516 73.101 118.844 1.00 71.04 275 TYR A N 1
ATOM 2259 C CA . TYR A 1 277 ? 71.179 74.194 119.533 1.00 71.23 275 TYR A CA 1
ATOM 2260 C C . TYR A 1 277 ? 72.317 74.699 118.659 1.00 69.98 275 TYR A C 1
ATOM 2261 O O . TYR A 1 277 ? 73.057 73.903 118.073 1.00 71.46 275 TYR A O 1
ATOM 2270 N N . ILE A 1 278 ? 72.448 76.018 118.559 1.00 67.61 276 ILE A N 1
ATOM 2271 C CA . ILE A 1 278 ? 73.506 76.647 117.778 1.00 62.73 276 ILE A CA 1
ATOM 2272 C C . ILE A 1 278 ? 74.304 77.547 118.707 1.00 61.52 276 ILE A C 1
ATOM 2273 O O . ILE A 1 278 ? 73.749 78.475 119.307 1.00 63.94 276 ILE A O 1
ATOM 2278 N N . PHE A 1 279 ? 75.599 77.280 118.817 1.00 59.60 277 PHE A N 1
ATOM 2279 C CA . PHE A 1 279 ? 76.487 77.998 119.719 1.00 63.57 277 PHE A CA 1
ATOM 2280 C C . PHE A 1 279 ? 77.434 78.881 118.919 1.00 63.94 277 PHE A C 1
ATOM 2281 O O . PHE A 1 279 ? 78.004 78.441 117.915 1.00 66.53 277 PHE A O 1
ATOM 2289 N N . PHE A 1 280 ? 77.595 80.120 119.368 1.00 65.31 278 PHE A N 1
ATOM 2290 C CA . PHE A 1 280 ? 78.472 81.101 118.737 1.00 65.20 278 PHE A CA 1
ATOM 2291 C C . PHE A 1 280 ? 79.689 81.275 119.635 1.00 69.99 278 PHE A C 1
ATOM 2292 O O . PHE A 1 280 ? 79.568 81.771 120.761 1.00 76.18 278 PHE A O 1
ATOM 2300 N N . ASN A 1 281 ? 80.855 80.854 119.140 1.00 70.17 279 ASN A N 1
ATOM 2301 C CA . ASN A 1 281 ? 82.100 80.896 119.906 1.00 78.78 279 ASN A CA 1
ATOM 2302 C C . ASN A 1 281 ? 81.968 80.158 121.239 1.00 87.59 279 ASN A C 1
ATOM 2303 O O . ASN A 1 281 ? 82.634 80.498 122.214 1.00 92.88 279 ASN A O 1
ATOM 2308 N N . ASN A 1 282 ? 81.098 79.148 121.287 1.00 88.69 280 ASN A N 1
ATOM 2309 C CA . ASN A 1 282 ? 80.815 78.310 122.452 1.00 93.62 280 ASN A CA 1
ATOM 2310 C C . ASN A 1 282 ? 80.218 79.085 123.620 1.00 98.21 280 ASN A C 1
ATOM 2311 O O . ASN A 1 282 ? 80.169 78.564 124.736 1.00 102.75 280 ASN A O 1
ATOM 2316 N N . GLU A 1 283 ? 79.751 80.311 123.397 1.00 100.92 281 GLU A N 1
ATOM 2317 C CA . GLU A 1 283 ? 79.173 81.117 124.470 1.00 105.98 281 GLU A CA 1
ATOM 2318 C C . GLU A 1 283 ? 77.668 81.299 124.285 1.00 106.13 281 GLU A C 1
ATOM 2319 O O . GLU A 1 283 ? 76.867 80.581 124.896 1.00 109.99 281 GLU A O 1
ATOM 2325 N N . ASN A 1 284 ? 77.275 82.255 123.447 1.00 101.40 282 ASN A N 1
ATOM 2326 C CA . ASN A 1 284 ? 75.863 82.492 123.192 1.00 94.77 282 ASN A CA 1
ATOM 2327 C C . ASN A 1 284 ? 75.275 81.332 122.401 1.00 86.97 282 ASN A C 1
ATOM 2328 O O . ASN A 1 284 ? 75.915 80.787 121.497 1.00 90.59 282 ASN A O 1
ATOM 2333 N N . SER A 1 285 ? 74.051 80.948 122.749 1.00 78.83 283 SER A N 1
ATOM 2334 C CA . SER A 1 285 ? 73.368 79.845 122.092 1.00 76.57 283 SER A CA 1
ATOM 2335 C C . SER A 1 285 ? 71.934 80.238 121.776 1.00 74.70 283 SER A C 1
ATOM 2336 O O . SER A 1 285 ? 71.332 81.061 122.467 1.00 77.48 283 SER A O 1
ATOM 2339 N N . ILE A 1 286 ? 71.399 79.652 120.710 1.00 73.05 284 ILE A N 1
ATOM 2340 C CA . ILE A 1 286 ? 70.008 79.844 120.321 1.00 72.93 284 ILE A CA 1
ATOM 2341 C C . ILE A 1 286 ? 69.378 78.475 120.109 1.00 74.10 284 ILE A C 1
ATOM 2342 O O . ILE A 1 286 ? 70.023 77.554 119.595 1.00 74.33 284 ILE A O 1
ATOM 2347 N N . LEU A 1 287 ? 68.125 78.337 120.524 1.00 75.00 285 LEU A N 1
ATOM 2348 C CA . LEU A 1 287 ? 67.437 77.055 120.537 1.00 76.22 285 LEU A CA 1
ATOM 2349 C C . LEU A 1 287 ? 66.507 76.951 119.337 1.00 77.05 285 LEU A C 1
ATOM 2350 O O . LEU A 1 287 ? 65.685 77.843 119.102 1.00 81.89 285 LEU A O 1
ATOM 2355 N N . ILE A 1 288 ? 66.647 75.870 118.578 1.00 74.21 286 ILE A N 1
ATOM 2356 C CA . ILE A 1 288 ? 65.799 75.592 117.423 1.00 73.40 286 ILE A CA 1
ATOM 2357 C C . ILE A 1 288 ? 64.768 74.557 117.850 1.00 74.90 286 ILE A C 1
ATOM 2358 O O . ILE A 1 288 ? 65.122 73.424 118.196 1.00 75.91 286 ILE A O 1
ATOM 2363 N N . LYS A 1 289 ? 63.492 74.941 117.837 1.00 74.71 287 LYS A N 1
ATOM 2364 C CA . LYS A 1 289 ? 62.399 74.031 118.170 1.00 79.00 287 LYS A CA 1
ATOM 2365 C C . LYS A 1 289 ? 61.509 73.895 116.946 1.00 80.82 287 LYS A C 1
ATOM 2366 O O . LYS A 1 289 ? 60.608 74.720 116.732 1.00 82.81 287 LYS A O 1
ATOM 2372 N N . PRO A 1 290 ? 61.727 72.887 116.109 1.00 82.56 288 PRO A N 1
ATOM 2373 C CA . PRO A 1 290 ? 60.820 72.688 114.971 1.00 86.77 288 PRO A CA 1
ATOM 2374 C C . PRO A 1 290 ? 59.503 72.060 115.403 1.00 94.94 288 PRO A C 1
ATOM 2375 O O . PRO A 1 290 ? 59.051 71.076 114.810 1.00 97.84 288 PRO A O 1
ATOM 2379 N N . GLU A 1 291 ? 58.874 72.629 116.431 1.00 102.11 289 GLU A N 1
ATOM 2380 C CA . GLU A 1 291 ? 57.613 72.124 116.961 1.00 107.87 289 GLU A CA 1
ATOM 2381 C C . GLU A 1 291 ? 56.665 73.295 117.167 1.00 103.33 289 GLU A C 1
ATOM 2382 O O . GLU A 1 291 ? 56.994 74.245 117.886 1.00 96.97 289 GLU A O 1
ATOM 2388 N N . LYS A 1 292 ? 55.499 73.227 116.532 1.00 105.16 290 LYS A N 1
ATOM 2389 C CA . LYS A 1 292 ? 54.461 74.239 116.701 1.00 105.39 290 LYS A CA 1
ATOM 2390 C C . LYS A 1 292 ? 53.133 73.749 116.139 1.00 107.69 290 LYS A C 1
ATOM 2391 O O . LYS A 1 292 ? 53.094 73.090 115.100 1.00 107.74 290 LYS A O 1
ATOM 2397 N N . THR A 1 296 ? 53.808 70.269 113.876 1.00 98.20 294 THR A N 1
ATOM 2398 C CA . THR A 1 296 ? 54.663 69.504 114.777 1.00 99.57 294 THR A CA 1
ATOM 2399 C C . THR A 1 296 ? 55.179 68.229 114.114 1.00 101.89 294 THR A C 1
ATOM 2400 O O . THR A 1 296 ? 55.259 68.148 112.886 1.00 100.28 294 THR A O 1
ATOM 2404 N N . ALA A 1 297 ? 55.535 67.245 114.941 1.00 104.03 295 ALA A N 1
ATOM 2405 C CA . ALA A 1 297 ? 56.083 65.952 114.531 1.00 104.75 295 ALA A CA 1
ATOM 2406 C C . ALA A 1 297 ? 57.377 66.077 113.735 1.00 102.68 295 ALA A C 1
ATOM 2407 O O . ALA A 1 297 ? 57.869 65.076 113.200 1.00 102.34 295 ALA A O 1
ATOM 2409 N N . ALA A 1 298 ? 57.953 67.273 113.656 1.00 102.38 296 ALA A N 1
ATOM 2410 C CA . ALA A 1 298 ? 59.108 67.518 112.813 1.00 99.52 296 ALA A CA 1
ATOM 2411 C C . ALA A 1 298 ? 60.400 67.380 113.615 1.00 101.86 296 ALA A C 1
ATOM 2412 O O . ALA A 1 298 ? 60.399 67.097 114.816 1.00 105.37 296 ALA A O 1
ATOM 2414 N N . GLY A 1 299 ? 61.524 67.578 112.929 1.00 98.13 297 GLY A N 1
ATOM 2415 C CA . GLY A 1 299 ? 62.832 67.567 113.547 1.00 93.98 297 GLY A CA 1
ATOM 2416 C C . GLY A 1 299 ? 63.777 68.431 112.742 1.00 87.21 297 GLY A C 1
ATOM 2417 O O . GLY A 1 299 ? 63.401 69.009 111.721 1.00 86.22 297 GLY A O 1
ATOM 2418 N N . CYS A 1 300 ? 65.022 68.514 113.213 1.00 80.77 298 CYS A N 1
ATOM 2419 C CA . CYS A 1 300 ? 66.056 69.295 112.545 1.00 78.60 298 CYS A CA 1
ATOM 2420 C C . CYS A 1 300 ? 67.203 68.414 112.057 1.00 76.74 298 CYS A C 1
ATOM 2421 O O . CYS A 1 300 ? 68.357 68.847 112.021 1.00 75.64 298 CYS A O 1
ATOM 2424 N N . TYR A 1 301 ? 66.899 67.175 111.677 1.00 73.52 299 TYR A N 1
ATOM 2425 C CA . TYR A 1 301 ? 67.912 66.300 111.108 1.00 68.12 299 TYR A CA 1
ATOM 2426 C C . TYR A 1 301 ? 68.398 66.849 109.771 1.00 63.24 299 TYR A C 1
ATOM 2427 O O . TYR A 1 301 ? 67.638 67.444 109.003 1.00 63.45 299 TYR A O 1
ATOM 2436 N N . GLY A 1 302 ? 69.683 66.641 109.495 1.00 56.67 300 GLY A N 1
ATOM 2437 C CA . GLY A 1 302 ? 70.264 67.142 108.266 1.00 53.95 300 GLY A CA 1
ATOM 2438 C C . GLY A 1 302 ? 70.569 68.621 108.261 1.00 54.02 300 GLY A C 1
ATOM 2439 O O . GLY A 1 302 ? 71.006 69.143 107.229 1.00 54.33 300 GLY A O 1
ATOM 2440 N N . GLY A 1 303 ? 70.350 69.313 109.380 1.00 56.91 301 GLY A N 1
ATOM 2441 C CA . GLY A 1 303 ? 70.625 70.733 109.470 1.00 53.91 301 GLY A CA 1
ATOM 2442 C C . GLY A 1 303 ? 72.057 71.080 109.122 1.00 52.69 301 GLY A C 1
ATOM 2443 O O . GLY A 1 303 ? 72.994 70.434 109.601 1.00 53.03 301 GLY A O 1
ATOM 2444 N N . THR A 1 304 ? 72.237 72.090 108.275 1.00 52.09 302 THR A N 1
ATOM 2445 C CA . THR A 1 304 ? 73.554 72.472 107.794 1.00 54.51 302 THR A CA 1
ATOM 2446 C C . THR A 1 304 ? 73.630 73.984 107.664 1.00 51.86 302 THR A C 1
ATOM 2447 O O . THR A 1 304 ? 72.624 74.655 107.417 1.00 53.68 302 THR A O 1
ATOM 2451 N N . PHE A 1 305 ? 74.836 74.513 107.833 1.00 45.62 303 PHE A N 1
ATOM 2452 C CA . PHE A 1 305 ? 75.087 75.930 107.631 1.00 45.56 303 PHE A CA 1
ATOM 2453 C C . PHE A 1 305 ? 75.364 76.212 106.164 1.00 47.81 303 PHE A C 1
ATOM 2454 O O . PHE A 1 305 ? 76.016 75.421 105.478 1.00 48.74 303 PHE A O 1
ATOM 2462 N N . VAL A 1 306 ? 74.851 77.341 105.687 1.00 50.60 304 VAL A N 1
ATOM 2463 C CA . VAL A 1 306 ? 75.129 77.846 104.349 1.00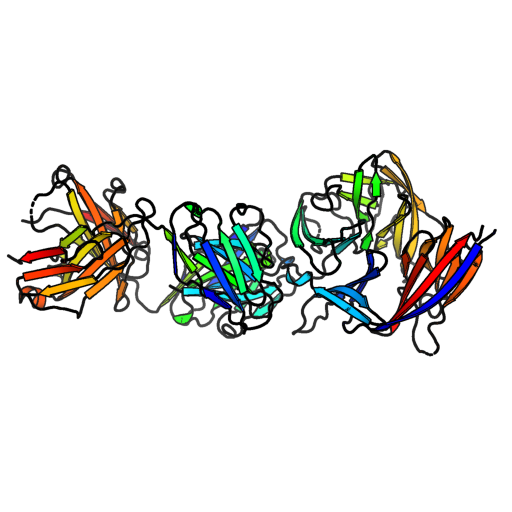 44.52 304 VAL A CA 1
ATOM 2464 C C . VAL A 1 306 ? 75.579 79.287 104.526 1.00 47.31 304 VAL A C 1
ATOM 2465 O O . VAL A 1 306 ? 74.761 80.160 104.841 1.00 48.86 304 VAL A O 1
ATOM 2469 N N . LYS A 1 307 ? 76.870 79.538 104.339 1.00 49.44 305 LYS A N 1
ATOM 2470 C CA . LYS A 1 307 ? 77.426 80.854 104.607 1.00 51.59 305 LYS A CA 1
ATOM 2471 C C . LYS A 1 307 ? 77.181 81.783 103.427 1.00 54.81 305 LYS A C 1
ATOM 2472 O O . LYS A 1 307 ? 77.396 81.407 102.272 1.00 56.93 305 LYS A O 1
ATOM 2478 N N . ILE A 1 308 ? 76.730 82.996 103.718 1.00 60.16 306 ILE A N 1
ATOM 2479 C CA . ILE A 1 308 ? 76.529 84.024 102.704 1.00 63.20 306 ILE A CA 1
ATOM 2480 C C . ILE A 1 308 ? 77.716 84.978 102.640 1.00 67.47 306 ILE A C 1
ATOM 2481 O O . ILE A 1 308 ? 78.213 85.288 101.557 1.00 71.03 306 ILE A O 1
ATOM 2486 N N . ASP A 1 309 ? 78.186 85.444 103.791 1.00 67.45 307 ASP A N 1
ATOM 2487 C CA . ASP A 1 309 ? 79.422 86.213 103.878 1.00 71.11 307 ASP A CA 1
ATOM 2488 C C . ASP A 1 309 ? 80.009 85.989 105.269 1.00 68.78 307 ASP A C 1
ATOM 2489 O O . ASP A 1 309 ? 79.615 85.058 105.977 1.00 71.54 307 ASP A O 1
ATOM 2494 N N . GLU A 1 310 ? 80.942 86.851 105.673 1.00 68.64 308 GLU A N 1
ATOM 2495 C CA . GLU A 1 310 ? 81.617 86.666 106.952 1.00 68.87 308 GLU A CA 1
ATOM 2496 C C . GLU A 1 310 ? 80.731 86.996 108.151 1.00 65.83 308 GLU A C 1
ATOM 2497 O O . GLU A 1 310 ? 81.097 86.659 109.283 1.00 66.37 308 GLU A O 1
ATOM 2503 N N . ASN A 1 311 ? 79.576 87.630 107.941 1.00 63.34 309 ASN A N 1
ATOM 2504 C CA . ASN A 1 311 ? 78.659 87.934 109.030 1.00 60.64 309 ASN A CA 1
ATOM 2505 C C . ASN A 1 311 ? 77.266 87.349 108.852 1.00 59.86 309 ASN A C 1
ATOM 2506 O O . ASN A 1 311 ? 76.475 87.392 109.801 1.00 59.48 309 ASN A O 1
ATOM 2511 N N . ARG A 1 312 ? 76.942 86.801 107.684 1.00 59.06 310 ARG A N 1
ATOM 2512 C CA . ARG A 1 312 ? 75.588 86.370 107.371 1.00 58.31 310 ARG A CA 1
ATOM 2513 C C . ARG A 1 312 ? 75.610 84.914 106.934 1.00 60.11 310 ARG A C 1
ATOM 2514 O O . ARG A 1 312 ? 76.357 84.546 106.022 1.00 60.94 310 ARG A O 1
ATOM 2522 N N . ALA A 1 313 ? 74.787 84.094 107.581 1.00 56.22 311 ALA A N 1
ATOM 2523 C CA . ALA A 1 313 ? 74.749 82.669 107.302 1.00 52.45 311 ALA A CA 1
ATOM 2524 C C . ALA A 1 313 ? 73.319 82.163 107.414 1.00 49.60 311 ALA A C 1
ATOM 2525 O O . ALA A 1 313 ? 72.468 82.774 108.064 1.00 50.42 311 ALA A O 1
ATOM 2527 N N . LEU A 1 314 ? 73.067 81.033 106.761 1.00 50.18 312 LEU A N 1
ATOM 2528 C CA . LEU A 1 314 ? 71.795 80.331 106.832 1.00 48.96 312 LEU A CA 1
ATOM 2529 C C . LEU A 1 314 ? 71.979 78.998 107.541 1.00 49.14 312 LEU A C 1
ATOM 2530 O O . LEU A 1 314 ? 73.019 78.347 107.397 1.00 47.25 312 LEU A O 1
ATOM 2535 N N . PHE A 1 315 ? 70.964 78.595 108.299 1.00 49.84 313 PHE A N 1
ATOM 2536 C CA . PHE A 1 315 ? 70.870 77.248 108.847 1.00 48.14 313 PHE A CA 1
ATOM 2537 C C . PHE A 1 315 ? 69.586 76.631 108.316 1.00 48.19 313 PHE A C 1
ATOM 2538 O O . PHE A 1 315 ? 68.492 77.134 108.595 1.00 48.73 313 PHE A O 1
ATOM 2546 N N . ILE A 1 316 ? 69.719 75.557 107.540 1.00 46.91 314 ILE A N 1
ATOM 2547 C CA . ILE A 1 316 ? 68.613 74.980 106.785 1.00 48.11 314 ILE A CA 1
ATOM 2548 C C . ILE A 1 316 ? 68.461 73.512 107.160 1.00 46.66 314 ILE A C 1
ATOM 2549 O O . ILE A 1 316 ? 69.451 72.773 107.217 1.00 44.40 314 ILE A O 1
ATOM 2554 N N . TYR A 1 317 ? 67.221 73.099 107.412 1.00 50.01 315 TYR A N 1
ATOM 2555 C CA . TYR A 1 317 ? 66.865 71.703 107.615 1.00 52.91 315 TYR A CA 1
ATOM 2556 C C . TYR A 1 317 ? 65.461 71.498 107.066 1.00 59.22 315 TYR A C 1
ATOM 2557 O O . TYR A 1 317 ? 64.668 72.440 106.990 1.00 59.66 315 TYR A O 1
ATOM 2566 N N . SER A 1 318 ? 65.157 70.263 106.682 1.00 64.40 316 SER A N 1
ATOM 2567 C CA . SER A 1 318 ? 63.844 69.933 106.140 1.00 70.14 316 SER A CA 1
ATOM 2568 C C . SER A 1 318 ? 62.943 69.483 107.284 1.00 73.12 316 SER A C 1
ATOM 2569 O O . SER A 1 318 ? 63.127 68.395 107.838 1.00 75.48 316 SER A O 1
ATOM 2572 N N . SER A 1 319 ? 61.980 70.332 107.645 1.00 77.88 317 SER A N 1
ATOM 2573 C CA . SER A 1 319 ? 61.026 70.036 108.708 1.00 85.17 317 SER A CA 1
ATOM 2574 C C . SER A 1 319 ? 60.260 68.756 108.402 1.00 92.42 317 SER A C 1
ATOM 2575 O O . SER A 1 319 ? 60.424 67.743 109.090 1.00 95.17 317 SER A O 1
ATOM 2578 N N . SER A 1 320 ? 59.420 68.802 107.375 1.00 93.46 318 SER A N 1
ATOM 2579 C CA . SER A 1 320 ? 58.703 67.646 106.858 1.00 93.84 318 SER A CA 1
ATOM 2580 C C . SER A 1 320 ? 59.049 67.479 105.378 1.00 89.33 318 SER A C 1
ATOM 2581 O O . SER A 1 320 ? 59.912 68.178 104.839 1.00 85.38 318 SER A O 1
ATOM 2584 N N . GLN A 1 321 ? 58.368 66.544 104.720 1.00 90.72 319 GLN A N 1
ATOM 2585 C CA . GLN A 1 321 ? 58.644 66.253 103.316 1.00 88.05 319 GLN A CA 1
ATOM 2586 C C . GLN A 1 321 ? 58.208 67.433 102.454 1.00 79.79 319 GLN A C 1
ATOM 2587 O O . GLN A 1 321 ? 57.017 67.756 102.383 1.00 76.82 319 GLN A O 1
ATOM 2593 N N . GLY A 1 322 ? 59.173 68.081 101.803 1.00 75.65 320 GLY A N 1
ATOM 2594 C CA . GLY A 1 322 ? 58.905 69.193 100.917 1.00 73.84 320 GLY A CA 1
ATOM 2595 C C . GLY A 1 322 ? 59.021 70.564 101.547 1.00 72.02 320 GLY A C 1
ATOM 2596 O O . GLY A 1 322 ? 59.041 71.561 100.815 1.00 71.16 320 GLY A O 1
ATOM 2597 N N . ILE A 1 323 ? 59.095 70.646 102.873 1.00 70.45 321 ILE A N 1
ATOM 2598 C CA . ILE A 1 323 ? 59.143 71.913 103.592 1.00 65.59 321 ILE A CA 1
ATOM 2599 C C . ILE A 1 323 ? 60.558 72.123 104.108 1.00 63.56 321 ILE A C 1
ATOM 2600 O O . ILE A 1 323 ? 61.169 71.201 104.663 1.00 64.50 321 ILE A O 1
ATOM 2605 N N . TYR A 1 324 ? 61.077 73.333 103.927 1.00 60.89 322 TYR A N 1
ATOM 2606 C CA . TYR A 1 324 ? 62.416 73.689 104.371 1.00 59.28 322 TYR A CA 1
ATOM 2607 C C . TYR A 1 324 ? 62.324 74.847 105.351 1.00 60.52 322 TYR A C 1
ATOM 2608 O O . TYR A 1 324 ? 61.704 75.873 105.051 1.00 63.65 322 TYR A O 1
ATOM 2617 N N . ASN A 1 325 ? 62.934 74.676 106.519 1.00 57.06 323 ASN A N 1
ATOM 2618 C CA . ASN A 1 325 ? 63.054 75.745 107.500 1.00 53.60 323 ASN A CA 1
ATOM 2619 C C . ASN A 1 325 ? 64.377 76.466 107.278 1.00 52.42 323 ASN A C 1
ATOM 2620 O O . ASN A 1 325 ? 65.443 75.840 107.302 1.00 49.55 323 ASN A O 1
ATOM 2625 N N . ILE A 1 326 ? 64.310 77.777 107.065 1.00 56.60 324 ILE A N 1
ATOM 2626 C CA . ILE A 1 326 ? 65.486 78.599 106.812 1.00 55.16 324 ILE A CA 1
ATOM 2627 C C . ILE A 1 326 ? 65.640 79.584 107.959 1.00 55.47 324 ILE A C 1
ATOM 2628 O O . ILE A 1 326 ? 64.881 80.557 108.061 1.00 58.58 324 ILE A O 1
ATOM 2633 N N . HIS A 1 327 ? 66.624 79.337 108.819 1.00 54.42 325 HIS A N 1
ATOM 2634 C CA . HIS A 1 327 ? 67.012 80.290 109.848 1.00 51.39 325 HIS A CA 1
ATOM 2635 C C . HIS A 1 327 ? 68.158 81.138 109.310 1.00 53.59 325 HIS A C 1
ATOM 2636 O O . HIS A 1 327 ? 69.224 80.609 108.977 1.00 58.83 325 HIS A O 1
ATOM 2643 N N . THR A 1 328 ? 67.933 82.442 109.205 1.00 55.25 326 THR A N 1
ATOM 2644 C CA . THR A 1 328 ? 68.954 83.380 108.760 1.00 53.65 326 THR A CA 1
ATOM 2645 C C . THR A 1 328 ? 69.651 83.960 109.983 1.00 53.83 326 THR A C 1
ATOM 2646 O O . THR A 1 328 ? 68.988 84.440 110.907 1.00 55.84 326 THR A O 1
ATOM 2650 N N . ILE A 1 329 ? 70.982 83.907 109.990 1.00 51.25 327 ILE A N 1
ATOM 2651 C CA . ILE A 1 329 ? 71.788 84.311 111.137 1.00 52.90 327 ILE A CA 1
ATOM 2652 C C . ILE A 1 329 ? 72.717 85.441 110.720 1.00 54.76 327 ILE A C 1
ATOM 2653 O O . ILE A 1 329 ? 73.455 85.313 109.737 1.00 58.43 327 ILE A O 1
ATOM 2658 N N . TYR A 1 330 ? 72.685 86.539 111.472 1.00 52.54 328 TYR A N 1
ATOM 2659 C CA . TYR A 1 330 ? 73.649 87.620 111.333 1.00 52.20 328 TYR A CA 1
ATOM 2660 C C . TYR A 1 330 ? 74.413 87.763 112.642 1.00 54.18 328 TYR A C 1
ATOM 2661 O O . TYR A 1 330 ? 73.805 87.881 113.712 1.00 55.32 328 TYR A O 1
ATOM 2670 N N . TYR A 1 331 ? 75.742 87.755 112.551 1.00 55.89 329 TYR A N 1
ATOM 2671 C CA . TYR A 1 331 ? 76.616 87.753 113.720 1.00 57.70 329 TYR A CA 1
ATOM 2672 C C . TYR A 1 331 ? 77.834 88.604 113.399 1.00 61.37 329 TYR A C 1
ATOM 2673 O O . TYR A 1 331 ? 78.588 88.279 112.478 1.00 62.91 329 TYR A O 1
ATOM 2682 N N . ALA A 1 332 ? 78.027 89.691 114.145 1.00 63.21 330 ALA A N 1
ATOM 2683 C CA . ALA A 1 332 ? 79.087 90.637 113.823 1.00 67.87 330 ALA A CA 1
ATOM 2684 C C . ALA A 1 332 ? 79.463 91.431 115.066 1.00 67.57 330 ALA A C 1
ATOM 2685 O O . ALA A 1 332 ? 78.786 91.375 116.095 1.00 67.15 330 ALA A O 1
ATOM 2687 N N . ASN A 1 333 ? 80.565 92.173 114.951 1.00 70.22 331 ASN A N 1
ATOM 2688 C CA . ASN A 1 333 ? 80.926 93.170 115.950 1.00 76.49 331 ASN A CA 1
ATOM 2689 C C . ASN A 1 333 ? 80.184 94.469 115.672 1.00 81.99 331 ASN A C 1
ATOM 2690 O O . ASN A 1 333 ? 80.077 94.903 114.521 1.00 81.16 331 ASN A O 1
ATOM 2695 N N . TYR A 1 334 ? 79.677 95.099 116.730 1.00 89.67 332 TYR A N 1
ATOM 2696 C CA . TYR A 1 334 ? 79.000 96.378 116.564 1.00 97.01 332 TYR A CA 1
ATOM 2697 C C . TYR A 1 334 ? 79.946 97.564 116.679 1.00 106.62 332 TYR A C 1
ATOM 2698 O O . TYR A 1 334 ? 79.513 98.705 116.487 1.00 111.46 332 TYR A O 1
ATOM 2707 N N . GLU A 1 335 ? 81.220 97.325 116.969 1.00 111.03 333 GLU A N 1
ATOM 2708 C CA . GLU A 1 335 ? 82.201 98.399 117.042 1.00 118.51 333 GLU A CA 1
ATOM 2709 C C . GLU A 1 335 ? 83.486 97.990 116.330 1.00 118.39 333 GLU A C 1
ATOM 2710 O O . GLU A 1 335 ? 83.459 97.605 115.160 1.00 115.84 333 GLU A O 1
ATOM 2716 N N . GLN B 2 1 ? 88.831 57.029 73.989 1.00 103.91 1 GLN H N 1
ATOM 2717 C CA . GLN B 2 1 ? 89.228 55.748 73.414 1.00 102.69 1 GLN H CA 1
ATOM 2718 C C . GLN B 2 1 ? 88.052 54.771 73.410 1.00 97.56 1 GLN H C 1
ATOM 2719 O O . GLN B 2 1 ? 88.236 53.557 73.305 1.00 101.56 1 GLN H O 1
ATOM 2725 N N . VAL B 2 2 ? 86.840 55.318 73.534 1.00 86.28 2 VAL H N 1
ATOM 2726 C CA . VAL B 2 2 ? 85.637 54.498 73.473 1.00 76.97 2 VAL H CA 1
ATOM 2727 C C . VAL B 2 2 ? 85.505 53.882 72.086 1.00 71.05 2 VAL H C 1
ATOM 2728 O O . VAL B 2 2 ? 85.758 54.536 71.066 1.00 69.53 2 VAL H O 1
ATOM 2732 N N . GLN B 2 3 ? 85.117 52.608 72.042 1.00 67.76 3 GLN H N 1
ATOM 2733 C CA . GLN B 2 3 ? 84.919 51.905 70.783 1.00 66.59 3 GLN H CA 1
ATOM 2734 C C . GLN B 2 3 ? 83.630 51.099 70.835 1.00 62.14 3 GLN H C 1
ATOM 2735 O O . GLN B 2 3 ? 83.334 50.449 71.842 1.00 62.32 3 GLN H O 1
ATOM 2741 N N . LEU B 2 4 ? 82.869 51.145 69.742 1.00 63.33 4 LEU H N 1
ATOM 2742 C CA . LEU B 2 4 ? 81.606 50.417 69.613 1.00 62.16 4 LEU H CA 1
ATOM 2743 C C . LEU B 2 4 ? 81.653 49.629 68.307 1.00 61.69 4 LEU H C 1
ATOM 2744 O O . LEU B 2 4 ? 81.347 50.168 67.240 1.00 60.99 4 LEU H O 1
ATOM 2749 N N . GLN B 2 5 ? 82.032 48.357 68.389 1.00 66.47 5 GLN H N 1
ATOM 2750 C CA . GLN B 2 5 ? 82.121 47.490 67.220 1.00 71.85 5 GLN H CA 1
ATOM 2751 C C . GLN B 2 5 ? 80.855 46.647 67.133 1.00 67.99 5 GLN H C 1
ATOM 2752 O O . GLN B 2 5 ? 80.597 45.814 68.008 1.00 67.86 5 GLN H O 1
ATOM 2758 N N . GLN B 2 6 ? 80.068 46.867 66.086 1.00 64.98 6 GLN H N 1
ATOM 2759 C CA . GLN B 2 6 ? 78.868 46.081 65.862 1.00 62.74 6 GLN H CA 1
ATOM 2760 C C . GLN B 2 6 ? 79.182 44.867 64.993 1.00 60.91 6 GLN H C 1
ATOM 2761 O O . GLN B 2 6 ? 80.243 44.768 64.373 1.00 63.74 6 GLN H O 1
ATOM 2767 N N . SER B 2 7 ? 78.235 43.935 64.952 1.00 60.90 7 SER H N 1
ATOM 2768 C CA . SER B 2 7 ? 78.388 42.732 64.151 1.00 61.64 7 SER H CA 1
ATOM 2769 C C . SER B 2 7 ? 78.124 43.031 62.675 1.00 61.29 7 SER H C 1
ATOM 2770 O O . SER B 2 7 ? 77.569 44.070 62.309 1.00 60.65 7 SER H O 1
ATOM 2773 N N . GLY B 2 8 ? 78.532 42.092 61.819 1.00 63.52 8 GLY H N 1
ATOM 2774 C CA . GLY B 2 8 ? 78.511 42.309 60.399 1.00 64.16 8 GLY H CA 1
ATOM 2775 C C . GLY B 2 8 ? 77.120 42.186 59.809 1.00 59.82 8 GLY H C 1
ATOM 2776 O O . GLY B 2 8 ? 76.131 41.971 60.521 1.00 58.17 8 GLY H O 1
ATOM 2777 N N . PRO B 2 9 ? 77.039 42.313 58.485 1.00 65.62 9 PRO H N 1
ATOM 2778 C CA . PRO B 2 9 ? 75.731 42.285 57.819 1.00 65.15 9 PRO H CA 1
ATOM 2779 C C . PRO B 2 9 ? 75.055 40.932 57.978 1.00 66.93 9 PRO H C 1
ATOM 2780 O O . PRO B 2 9 ? 75.710 39.892 58.090 1.00 68.93 9 PRO H O 1
ATOM 2784 N N . GLN B 2 10 ? 73.723 40.955 57.989 1.00 60.93 10 GLN H N 1
ATOM 2785 C CA . GLN B 2 10 ? 72.944 39.730 58.089 1.00 61.76 10 GLN H CA 1
ATOM 2786 C C . GLN B 2 10 ? 71.783 39.757 57.108 1.00 61.17 10 GLN H C 1
ATOM 2787 O O . GLN B 2 10 ? 71.157 40.799 56.892 1.00 63.56 10 GLN H O 1
ATOM 2793 N N . LEU B 2 11 ? 71.511 38.597 56.517 1.00 59.96 11 LEU H N 1
ATOM 2794 C CA . LEU B 2 11 ? 70.370 38.383 55.632 1.00 59.66 11 LEU H CA 1
ATOM 2795 C C . LEU B 2 11 ? 69.577 37.210 56.191 1.00 60.44 11 LEU H C 1
ATOM 2796 O O . LEU B 2 11 ? 70.070 36.078 56.206 1.00 59.12 11 LEU H O 1
ATOM 2801 N N . VAL B 2 12 ? 68.361 37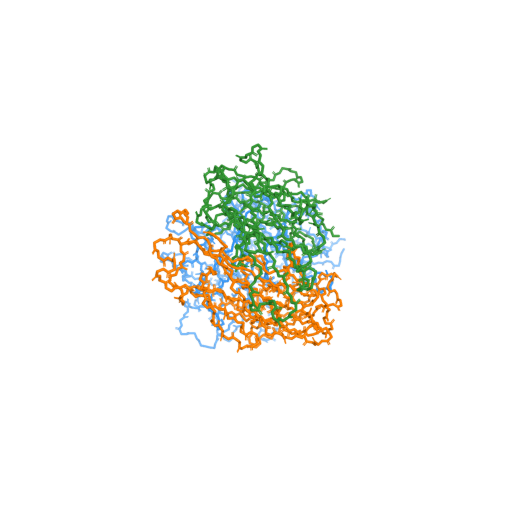.477 56.665 1.00 61.38 12 VAL H N 1
ATOM 2802 C CA . VAL B 2 12 ? 67.507 36.445 57.235 1.00 63.49 12 VAL H CA 1
ATOM 2803 C C . VAL B 2 12 ? 66.160 36.472 56.527 1.00 65.26 12 VAL H C 1
ATOM 2804 O O . VAL B 2 12 ? 65.780 37.458 55.892 1.00 63.72 12 VAL H O 1
ATOM 2808 N N . ARG B 2 13 ? 65.441 35.367 56.642 1.00 72.22 13 ARG H N 1
ATOM 2809 C CA . ARG B 2 13 ? 64.103 35.250 56.092 1.00 74.03 13 ARG H CA 1
ATOM 2810 C C . ARG B 2 13 ? 63.071 35.682 57.126 1.00 74.00 13 ARG H C 1
ATOM 2811 O O . ARG B 2 13 ? 63.346 35.689 58.332 1.00 68.84 13 ARG H O 1
ATOM 2819 N N . PRO B 2 14 ? 61.879 36.083 56.685 1.00 76.09 14 PRO H N 1
ATOM 2820 C CA . PRO B 2 14 ? 60.860 36.546 57.638 1.00 75.79 14 PRO H CA 1
ATOM 2821 C C . PRO B 2 14 ? 60.479 35.450 58.624 1.00 76.55 14 PRO H C 1
ATOM 2822 O O . PRO B 2 14 ? 60.249 34.299 58.245 1.00 83.51 14 PRO H O 1
ATOM 2826 N N . GLY B 2 15 ? 60.419 35.819 59.903 1.00 72.86 15 GLY H N 1
ATOM 2827 C CA . GLY B 2 15 ? 60.073 34.893 60.958 1.00 75.75 15 GLY H CA 1
ATOM 2828 C C . GLY B 2 15 ? 61.245 34.210 61.629 1.00 75.30 15 GLY H C 1
ATOM 2829 O O . GLY B 2 15 ? 61.043 33.514 62.632 1.00 78.29 15 GLY H O 1
ATOM 2830 N N . ALA B 2 16 ? 62.459 34.380 61.112 1.00 70.99 16 ALA H N 1
ATOM 2831 C CA . ALA B 2 16 ? 63.644 33.762 61.689 1.00 72.41 16 ALA H CA 1
ATOM 2832 C C . ALA B 2 16 ? 64.300 34.747 62.647 1.00 71.93 16 ALA H C 1
ATOM 2833 O O . ALA B 2 16 ? 64.670 35.855 62.245 1.00 75.20 16 ALA H O 1
ATOM 2835 N N . SER B 2 17 ? 64.443 34.342 63.908 1.00 71.29 17 SER H N 1
ATOM 2836 C CA . SER B 2 17 ? 64.997 35.227 64.925 1.00 66.39 17 SER H CA 1
ATOM 2837 C C . SER B 2 17 ? 66.405 35.670 64.547 1.00 62.04 17 SER H C 1
ATOM 2838 O O . SER B 2 17 ? 67.250 34.854 64.171 1.00 68.00 17 SER H O 1
ATOM 2841 N N . VAL B 2 18 ? 66.653 36.971 64.648 1.00 56.55 18 VAL H N 1
ATOM 2842 C CA . VAL B 2 18 ? 67.942 37.556 64.309 1.00 55.33 18 VAL H CA 1
ATOM 2843 C C . VAL B 2 18 ? 68.374 38.458 65.459 1.00 53.98 18 VAL H C 1
ATOM 2844 O O . VAL B 2 18 ? 67.538 39.091 66.116 1.00 51.77 18 VAL H O 1
ATOM 2848 N N . LYS B 2 19 ? 69.679 38.501 65.716 1.00 57.06 19 LYS H N 1
ATOM 2849 C CA . LYS B 2 19 ? 70.222 39.285 66.818 1.00 60.44 19 LYS H CA 1
ATOM 2850 C C . LYS B 2 19 ? 71.460 40.030 66.341 1.00 60.03 19 LYS H C 1
ATOM 2851 O O . LYS B 2 19 ? 72.327 39.443 65.686 1.00 59.24 19 LYS H O 1
ATOM 2857 N N . ILE B 2 20 ? 71.531 41.319 66.660 1.00 58.21 20 ILE H N 1
ATOM 2858 C CA . ILE B 2 20 ? 72.663 42.170 66.315 1.00 58.19 20 ILE H CA 1
ATOM 2859 C C . ILE B 2 20 ? 73.392 42.540 67.599 1.00 57.06 20 ILE H C 1
ATOM 2860 O O . ILE B 2 20 ? 72.763 42.890 68.605 1.00 55.18 20 ILE H O 1
ATOM 2865 N N . SER B 2 21 ? 74.719 42.461 67.565 1.00 56.29 21 SER H N 1
ATOM 2866 C CA . SER B 2 21 ? 75.540 42.744 68.730 1.00 58.78 21 SER H CA 1
ATOM 2867 C C . SER B 2 21 ? 76.296 44.055 68.548 1.00 61.30 21 SER H C 1
ATOM 2868 O O . SER B 2 21 ? 76.474 44.552 67.433 1.00 60.07 21 SER H O 1
ATOM 2871 N N . CYS B 2 22 ? 76.735 44.611 69.676 1.00 64.21 22 CYS H N 1
ATOM 2872 C CA . CYS B 2 22 ? 77.546 45.828 69.692 1.00 65.23 22 CYS H CA 1
ATOM 2873 C C . CYS B 2 22 ? 78.492 45.720 70.881 1.00 67.60 22 CYS H C 1
ATOM 2874 O O . CYS B 2 22 ? 78.065 45.862 72.031 1.00 67.65 22 CYS H O 1
ATOM 2877 N N . LYS B 2 23 ? 79.765 45.449 70.607 1.00 71.68 23 LYS H N 1
ATOM 2878 C CA . LYS B 2 23 ? 80.754 45.191 71.645 1.00 72.22 23 LYS H CA 1
ATOM 2879 C C . LYS B 2 23 ? 81.500 46.475 71.980 1.00 69.56 23 LYS H C 1
ATOM 2880 O O . LYS B 2 23 ? 81.967 47.184 71.081 1.00 68.49 23 LYS H O 1
ATOM 2886 N N . THR B 2 24 ? 81.611 46.766 73.273 1.00 66.17 24 THR H N 1
ATOM 2887 C CA . THR B 2 24 ? 82.146 48.024 73.765 1.00 64.30 24 THR H CA 1
ATOM 2888 C C . THR B 2 24 ? 83.497 47.805 74.432 1.00 68.29 24 THR H C 1
ATOM 2889 O O . THR B 2 24 ? 83.819 46.707 74.892 1.00 72.06 24 THR H O 1
ATOM 2893 N N . SER B 2 25 ? 84.285 48.876 74.482 1.00 69.30 25 SER H N 1
ATOM 2894 C CA . SER B 2 25 ? 85.565 48.850 75.173 1.00 74.60 25 SER H CA 1
ATOM 2895 C C . SER B 2 25 ? 86.003 50.282 75.438 1.00 76.19 25 SER H C 1
ATOM 2896 O O . SER B 2 25 ? 85.579 51.217 74.755 1.00 75.92 25 SER H O 1
ATOM 2899 N N . GLY B 2 26 ? 86.859 50.438 76.443 1.00 80.25 26 GLY H N 1
ATOM 2900 C CA . GLY B 2 26 ? 87.432 51.728 76.757 1.00 81.88 26 GLY H CA 1
ATOM 2901 C C . GLY B 2 26 ? 86.647 52.576 77.729 1.00 80.78 26 GLY H C 1
ATOM 2902 O O . GLY B 2 26 ? 86.972 53.759 77.887 1.00 83.27 26 GLY H O 1
ATOM 2903 N N . TYR B 2 27 ? 85.632 52.019 78.386 1.00 76.13 27 TYR H N 1
ATOM 2904 C CA . TYR B 2 27 ? 84.831 52.761 79.352 1.00 70.43 27 TYR H CA 1
ATOM 2905 C C . TYR B 2 27 ? 84.014 51.772 80.169 1.00 70.30 27 TYR H C 1
ATOM 2906 O O . TYR B 2 27 ? 83.857 50.609 79.788 1.00 62.54 27 TYR H O 1
ATOM 291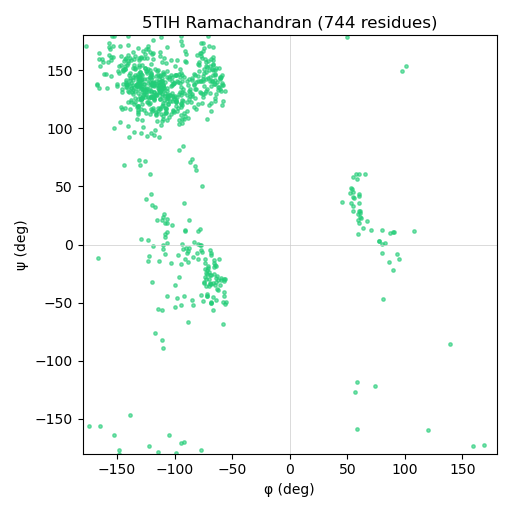5 N N . SER B 2 28 ? 83.484 52.253 81.293 1.00 68.73 28 SER H N 1
ATOM 2916 C CA . SER B 2 28 ? 82.638 51.430 82.153 1.00 66.43 28 SER H CA 1
ATOM 2917 C C . SER B 2 28 ? 81.289 51.213 81.479 1.00 60.87 28 SER H C 1
ATOM 2918 O O . SER B 2 28 ? 80.467 52.133 81.411 1.00 59.31 28 SER H O 1
ATOM 2921 N N . PHE B 2 29 ? 81.058 49.989 80.995 1.00 59.17 29 PHE H N 1
ATOM 2922 C CA . PHE B 2 29 ? 79.868 49.691 80.202 1.00 54.77 29 PHE H CA 1
ATOM 2923 C C . PHE B 2 29 ? 78.591 49.954 80.987 1.00 53.32 29 PHE H C 1
ATOM 2924 O O . PHE B 2 29 ? 77.587 50.395 80.418 1.00 50.67 29 PHE H O 1
ATOM 2932 N N . THR B 2 30 ? 78.611 49.709 82.296 1.00 59.27 30 THR H N 1
ATOM 2933 C CA . THR B 2 30 ? 77.415 49.877 83.108 1.00 59.60 30 THR H CA 1
ATOM 2934 C C . THR B 2 30 ? 77.142 51.326 83.499 1.00 59.86 30 THR H C 1
ATOM 2935 O O . THR B 2 30 ? 76.078 51.606 84.060 1.00 59.11 30 THR H O 1
ATOM 2939 N N . SER B 2 31 ? 78.054 52.252 83.211 1.00 57.88 31 SER H N 1
ATOM 2940 C CA . SER B 2 31 ? 77.892 53.639 83.629 1.00 54.83 31 SER H CA 1
ATOM 2941 C C . SER B 2 31 ? 77.103 54.484 82.637 1.00 55.06 31 SER H C 1
ATOM 2942 O O . SER B 2 31 ? 76.851 55.662 82.921 1.00 54.87 31 SER H O 1
ATOM 2945 N N . PHE B 2 32 ? 76.703 53.931 81.491 1.00 49.11 32 PHE H N 1
ATOM 2946 C CA . PHE B 2 32 ? 76.063 54.735 80.459 1.00 48.96 32 PHE H CA 1
ATOM 2947 C C . PHE B 2 32 ? 74.950 53.961 79.771 1.00 46.75 32 PHE H C 1
ATOM 2948 O O . PHE B 2 32 ? 75.111 52.784 79.434 1.00 44.47 32 PHE H O 1
ATOM 2956 N N . TRP B 2 33 ? 73.821 54.637 79.569 1.00 45.73 33 TRP H N 1
ATOM 2957 C CA . TRP B 2 33 ? 72.752 54.090 78.748 1.00 46.27 33 TRP H CA 1
ATOM 2958 C C . TRP B 2 33 ? 73.259 53.804 77.341 1.00 47.24 33 TRP H C 1
ATOM 2959 O O . TRP B 2 33 ? 74.089 54.534 76.792 1.00 46.06 33 TRP H O 1
ATOM 2970 N N . MET B 2 34 ? 72.724 52.743 76.749 1.00 45.99 34 MET H N 1
ATOM 2971 C CA . MET B 2 34 ? 73.030 52.349 75.381 1.00 43.22 34 MET H CA 1
ATOM 2972 C C . MET B 2 34 ? 71.781 52.526 74.528 1.00 39.86 34 MET H C 1
ATOM 2973 O O . MET B 2 34 ? 70.724 51.979 74.855 1.00 42.89 34 MET H O 1
ATOM 2978 N N . HIS B 2 35 ? 71.902 53.279 73.440 1.00 40.43 35 HIS H N 1
ATOM 2979 C CA . HIS B 2 35 ? 70.787 53.520 72.536 1.00 37.50 35 HIS H CA 1
ATOM 2980 C C . HIS B 2 35 ? 70.910 52.677 71.278 1.00 38.20 35 HIS H C 1
ATOM 2981 O O . HIS B 2 35 ? 71.994 52.228 70.899 1.00 43.06 35 HIS H O 1
ATOM 2988 N N . TRP B 2 36 ? 69.771 52.494 70.614 1.00 35.09 36 TRP H N 1
ATOM 2989 C CA . TRP B 2 36 ? 69.717 51.888 69.293 1.00 37.99 36 TRP H CA 1
ATOM 2990 C C . TRP B 2 36 ? 68.943 52.811 68.360 1.00 41.45 36 TRP H C 1
ATOM 2991 O O . TRP B 2 36 ? 67.878 53.326 68.723 1.00 36.81 36 TRP H O 1
ATOM 3002 N N . VAL B 2 37 ? 69.495 53.037 67.169 1.00 40.18 37 VAL H N 1
ATOM 3003 C CA . VAL B 2 37 ? 68.893 53.888 66.151 1.00 36.50 37 VAL H CA 1
ATOM 3004 C C . VAL B 2 37 ? 68.797 53.084 64.863 1.00 42.42 37 VAL H C 1
ATOM 3005 O O . VAL B 2 37 ? 69.685 52.280 64.556 1.00 43.84 37 VAL H O 1
ATOM 3009 N N . LYS B 2 38 ? 67.710 53.281 64.124 1.00 39.72 38 LYS H N 1
ATOM 3010 C CA . LYS B 2 38 ? 67.493 52.600 62.859 1.00 41.35 38 LYS H CA 1
ATOM 3011 C C . LYS B 2 38 ? 67.568 53.594 61.711 1.00 38.94 38 LYS H C 1
ATOM 3012 O O . LYS B 2 38 ? 66.974 54.674 61.769 1.00 38.74 38 LYS H O 1
ATOM 3018 N N . GLN B 2 39 ? 68.305 53.224 60.674 1.00 43.79 39 GLN H N 1
ATOM 3019 C CA . GLN B 2 39 ? 68.331 53.962 59.419 1.00 43.70 39 GLN H CA 1
ATOM 3020 C C . GLN B 2 39 ? 67.441 53.211 58.434 1.00 43.19 39 GLN H C 1
ATOM 3021 O O . GLN B 2 39 ? 67.738 52.068 58.069 1.00 44.37 39 GLN H O 1
ATOM 3027 N N . TRP B 2 40 ? 66.332 53.845 58.024 1.00 41.69 40 TRP H N 1
ATOM 3028 C CA . TRP B 2 40 ? 65.398 53.236 57.086 1.00 44.62 40 TRP H CA 1
ATOM 3029 C C . TRP B 2 40 ? 65.957 53.303 55.665 1.00 49.92 40 TRP H C 1
ATOM 3030 O O . TRP B 2 40 ? 66.559 54.309 55.280 1.00 51.07 40 TRP H O 1
ATOM 3041 N N . PRO B 2 41 ? 65.773 52.244 54.877 1.00 50.68 41 PRO H N 1
ATOM 3042 C CA . PRO B 2 41 ? 66.314 52.216 53.508 1.00 55.68 41 PRO H CA 1
ATOM 3043 C C . PRO B 2 41 ? 65.769 53.355 52.663 1.00 55.39 41 PRO H C 1
ATOM 3044 O O . PRO B 2 41 ? 64.559 53.477 52.459 1.00 54.23 41 PRO H O 1
ATOM 3048 N N . GLY B 2 42 ? 66.678 54.196 52.171 1.00 56.20 42 GLY H N 1
ATOM 3049 C CA . GLY B 2 42 ? 66.287 55.330 51.355 1.00 54.45 42 GLY H CA 1
ATOM 3050 C C . GLY B 2 42 ? 65.584 56.440 52.105 1.00 56.49 42 GLY H C 1
ATOM 3051 O O . GLY B 2 42 ? 65.001 57.329 51.480 1.00 59.53 42 GLY H O 1
ATOM 3052 N N . GLN B 2 43 ? 65.611 56.415 53.436 1.00 51.57 43 GLN H N 1
ATOM 3053 C CA . GLN B 2 43 ? 64.946 57.451 54.213 1.00 53.93 43 GLN H CA 1
ATOM 3054 C C . GLN B 2 43 ? 65.803 57.866 55.404 1.00 51.07 43 GLN H C 1
ATOM 3055 O O . GLN B 2 43 ? 67.037 57.849 55.330 1.00 53.97 43 GLN H O 1
ATOM 3061 N N . GLY B 2 44 ? 65.165 58.232 56.510 1.00 43.33 44 GLY H N 1
ATOM 3062 C CA . GLY B 2 44 ? 65.841 58.868 57.615 1.00 41.63 44 GLY H CA 1
ATOM 3063 C C . GLY B 2 44 ? 66.070 57.952 58.798 1.00 39.94 44 GLY H C 1
ATOM 3064 O O . GLY B 2 44 ? 65.981 56.724 58.706 1.00 42.53 44 GLY H O 1
ATOM 3065 N N . LEU B 2 45 ? 66.374 58.568 59.931 1.00 44.29 45 LEU H N 1
ATOM 3066 C CA . LEU B 2 45 ? 66.699 57.856 61.153 1.00 40.95 45 LEU H CA 1
ATOM 3067 C C . LEU B 2 45 ? 65.493 57.808 62.081 1.00 41.42 45 LEU H C 1
ATOM 3068 O O . LEU B 2 45 ? 64.610 58.668 62.032 1.00 45.63 45 LEU H O 1
ATOM 3073 N N . GLU B 2 46 ? 65.464 56.785 62.931 1.00 40.89 46 GLU H N 1
ATOM 3074 C CA . GLU B 2 46 ? 64.412 56.653 63.930 1.00 43.33 46 GLU H CA 1
ATOM 3075 C C . GLU B 2 46 ? 64.998 56.032 65.188 1.00 40.81 46 GLU H C 1
ATOM 3076 O O . GLU B 2 46 ? 65.692 55.013 65.116 1.00 41.67 46 GLU H O 1
ATOM 3082 N N . TRP B 2 47 ? 64.706 56.646 66.330 1.00 37.86 47 TRP H N 1
ATOM 3083 C CA . TRP B 2 47 ? 65.202 56.182 67.620 1.00 36.47 47 TRP H CA 1
ATOM 3084 C C . TRP B 2 47 ? 64.408 54.962 68.073 1.00 38.97 47 TRP H C 1
ATOM 3085 O O . TRP B 2 47 ? 63.182 55.030 68.210 1.00 43.77 47 TRP H O 1
ATOM 3096 N N . ILE B 2 48 ? 65.103 53.848 68.309 1.00 34.95 48 ILE H N 1
ATOM 3097 C CA . ILE B 2 48 ? 64.431 52.620 68.727 1.00 39.96 48 ILE H CA 1
ATOM 3098 C C . ILE B 2 48 ? 64.208 52.607 70.232 1.00 42.04 48 ILE H C 1
ATOM 3099 O O . ILE B 2 48 ? 63.095 52.360 70.709 1.00 42.01 48 ILE H O 1
ATOM 3104 N N . GLY B 2 49 ? 65.262 52.847 71.001 1.00 43.62 49 GLY H N 1
ATOM 3105 C CA . GLY B 2 49 ? 65.144 52.823 72.442 1.00 40.79 49 GLY H CA 1
ATOM 3106 C C . GLY B 2 49 ? 66.512 52.848 73.093 1.00 44.50 49 GLY H C 1
ATOM 3107 O O . GLY B 2 49 ? 67.538 53.017 72.429 1.00 44.06 49 GLY H O 1
ATOM 3108 N N . MET B 2 50 ? 66.501 52.679 74.414 1.00 43.23 50 MET H N 1
ATOM 3109 C CA . MET B 2 50 ? 67.724 52.715 75.201 1.00 38.49 50 MET H CA 1
ATOM 3110 C C . MET B 2 50 ? 67.606 51.717 76.345 1.00 44.15 50 MET H C 1
ATOM 3111 O O . MET B 2 50 ? 66.507 51.426 76.825 1.00 47.71 50 MET H O 1
ATOM 3116 N N . ILE B 2 51 ? 68.749 51.188 76.773 1.00 42.63 51 ILE H N 1
ATOM 3117 C CA . ILE B 2 51 ? 68.796 50.211 77.852 1.00 45.56 51 ILE H CA 1
ATOM 3118 C C . ILE B 2 51 ? 69.848 50.639 78.869 1.00 45.51 51 ILE H C 1
ATOM 3119 O O . ILE B 2 51 ? 70.921 51.134 78.504 1.00 42.88 51 ILE H O 1
ATOM 3124 N N . ASP B 2 52 ? 69.515 50.477 80.151 1.00 49.83 52 ASP H N 1
ATOM 3125 C CA . ASP B 2 52 ? 70.434 50.748 81.249 1.00 47.60 52 ASP H CA 1
ATOM 3126 C C . ASP B 2 52 ? 71.131 49.443 81.614 1.00 52.93 52 ASP H C 1
ATOM 3127 O O . ASP B 2 52 ? 70.490 48.556 82.199 1.00 53.72 52 ASP H O 1
ATOM 3132 N N . PRO B 2 53 ? 72.419 49.274 81.302 1.00 54.65 53 PRO H N 1
ATOM 3133 C CA . PRO B 2 53 ? 73.083 47.999 81.623 1.00 58.05 53 PRO H CA 1
ATOM 3134 C C . PRO B 2 53 ? 73.167 47.709 83.112 1.00 65.84 53 PRO H C 1
ATOM 3135 O O . PRO B 2 53 ? 73.171 46.535 83.502 1.00 72.29 53 PRO H O 1
ATOM 3139 N N . SER B 2 54 ? 73.227 48.739 83.960 1.00 64.55 54 SER H N 1
ATOM 3140 C CA . SER B 2 54 ? 73.352 48.498 85.394 1.00 66.71 54 SER H CA 1
ATOM 3141 C C . SER B 2 54 ? 72.046 48.008 86.006 1.00 69.97 54 SER H C 1
ATOM 3142 O O . SER B 2 54 ? 72.070 47.222 86.959 1.00 75.54 54 SER H O 1
ATOM 3145 N N . GLU B 2 55 ? 70.904 48.460 85.489 1.00 73.62 55 GLU H N 1
ATOM 3146 C CA . GLU B 2 55 ? 69.606 48.075 86.026 1.00 80.56 55 GLU H CA 1
ATOM 3147 C C . GLU B 2 55 ? 68.827 47.133 85.119 1.00 74.83 55 GLU H C 1
ATOM 3148 O O . GLU B 2 55 ? 67.781 46.626 85.539 1.00 73.68 55 GLU H O 1
ATOM 3154 N N . ASN B 2 56 ? 69.304 46.887 83.898 1.00 75.28 56 ASN H N 1
ATOM 3155 C CA . ASN B 2 56 ? 68.574 46.109 82.895 1.00 75.27 56 ASN H CA 1
ATOM 3156 C C . ASN B 2 56 ? 67.179 46.684 82.642 1.00 73.11 56 ASN H C 1
ATOM 3157 O O . ASN B 2 56 ? 66.230 45.947 82.361 1.00 75.70 56 ASN H O 1
ATOM 3162 N N . LYS B 2 57 ? 67.058 48.007 82.740 1.00 66.58 57 LYS H N 1
ATOM 3163 C CA . LYS B 2 57 ? 65.824 48.743 82.503 1.00 63.60 57 LYS H CA 1
ATOM 3164 C C . LYS B 2 57 ? 65.835 49.317 81.089 1.00 57.24 57 LYS H C 1
ATOM 3165 O O . LYS B 2 57 ? 66.884 49.698 80.562 1.00 47.76 57 LYS H O 1
ATOM 3171 N N . ILE B 2 58 ? 64.656 49.374 80.472 1.00 57.14 58 ILE H N 1
ATOM 3172 C CA . ILE B 2 58 ? 64.531 49.687 79.054 1.00 51.84 58 ILE H CA 1
ATOM 3173 C C . ILE B 2 58 ? 63.511 50.803 78.866 1.00 53.79 58 ILE H C 1
ATOM 3174 O O . ILE B 2 58 ? 62.439 50.787 79.482 1.00 58.08 58 ILE H O 1
ATOM 3179 N N . ARG B 2 59 ? 63.861 51.780 78.033 1.00 50.40 59 ARG H N 1
ATOM 3180 C CA . ARG B 2 59 ? 62.925 52.765 77.505 1.00 50.58 59 ARG H CA 1
ATOM 3181 C C . ARG B 2 59 ? 62.853 52.523 76.003 1.00 50.00 59 ARG H C 1
ATOM 3182 O O . ARG B 2 59 ? 63.854 52.684 75.296 1.00 45.72 59 ARG H O 1
ATOM 3190 N N . LEU B 2 60 ? 61.684 52.114 75.521 1.00 50.34 60 LEU H N 1
ATOM 3191 C CA . LEU B 2 60 ? 61.519 51.683 74.141 1.00 46.78 60 LEU H CA 1
ATOM 3192 C C . LEU B 2 60 ? 60.492 52.559 73.440 1.00 48.08 60 LEU H C 1
ATOM 3193 O O . LEU B 2 60 ? 59.411 52.813 73.983 1.00 49.15 60 LEU H O 1
ATOM 3198 N N . ASN B 2 61 ? 60.841 53.026 72.246 1.00 47.31 61 ASN H N 1
ATOM 3199 C CA . ASN B 2 61 ? 59.857 53.623 71.355 1.00 46.51 61 ASN H CA 1
ATOM 3200 C C . ASN B 2 61 ? 58.764 52.601 71.072 1.00 53.51 61 ASN H C 1
ATOM 3201 O O . ASN B 2 61 ? 59.045 51.493 70.605 1.00 56.59 61 ASN H O 1
ATOM 3206 N N . GLN B 2 62 ? 57.516 52.969 71.363 1.00 55.93 62 GLN H N 1
ATOM 3207 C CA . GLN B 2 62 ? 56.415 52.029 71.205 1.00 64.51 62 GLN H CA 1
ATOM 3208 C C . GLN B 2 62 ? 56.163 51.631 69.756 1.00 62.00 62 GLN H C 1
ATOM 3209 O O . GLN B 2 62 ? 55.441 50.658 69.522 1.00 63.69 62 GLN H O 1
ATOM 3215 N N . ASN B 2 63 ? 56.739 52.338 68.780 1.00 58.28 63 ASN H N 1
ATOM 3216 C CA . ASN B 2 63 ? 56.681 51.850 67.407 1.00 58.22 63 ASN H CA 1
ATOM 3217 C C . ASN B 2 63 ? 57.453 50.548 67.234 1.00 58.68 63 ASN H C 1
ATOM 3218 O O . ASN B 2 63 ? 57.266 49.857 66.228 1.00 62.83 63 ASN H O 1
ATOM 3223 N N . PHE B 2 64 ? 58.317 50.202 68.189 1.00 54.15 64 PHE H N 1
ATOM 3224 C CA . PHE B 2 64 ? 59.055 48.945 68.170 1.00 53.36 64 PHE H CA 1
ATOM 3225 C C . PHE B 2 64 ? 58.665 48.048 69.339 1.00 56.74 64 PHE H C 1
ATOM 3226 O O . PHE B 2 64 ? 59.425 47.145 69.703 1.00 57.59 64 PHE H O 1
ATOM 3234 N N . LYS B 2 65 ? 57.481 48.274 69.918 1.00 62.20 65 LYS H N 1
ATOM 3235 C CA . LYS B 2 65 ? 57.099 47.613 71.165 1.00 70.84 65 LYS H CA 1
ATOM 3236 C C . LYS B 2 65 ? 57.177 46.097 71.043 1.00 79.38 65 LYS H C 1
ATOM 3237 O O . LYS B 2 65 ? 57.791 45.425 71.880 1.00 85.03 65 LYS H O 1
ATOM 3243 N N . ASP B 2 66 ? 56.556 45.538 70.007 1.00 79.15 66 ASP H N 1
ATOM 3244 C CA . ASP B 2 66 ? 56.549 44.097 69.808 1.00 82.11 66 ASP H CA 1
ATOM 3245 C C . ASP B 2 66 ? 57.451 43.671 68.658 1.00 77.25 66 ASP H C 1
ATOM 3246 O O . ASP B 2 66 ? 57.267 42.586 68.097 1.00 78.70 66 ASP H O 1
ATOM 3251 N N . ARG B 2 67 ? 58.428 44.500 68.298 1.00 70.17 67 ARG H N 1
ATOM 3252 C CA . ARG B 2 67 ? 59.356 44.180 67.224 1.00 65.57 67 ARG H CA 1
ATOM 3253 C C . ARG B 2 67 ? 60.760 43.916 67.752 1.00 62.38 67 ARG H C 1
ATOM 3254 O O . ARG B 2 67 ? 61.326 42.845 67.513 1.00 64.56 67 ARG H O 1
ATOM 3262 N N . ALA B 2 68 ? 61.334 44.869 68.479 1.00 56.95 68 ALA H N 1
ATOM 3263 C CA . ALA B 2 68 ? 62.694 44.759 68.978 1.00 54.05 68 ALA H CA 1
ATOM 3264 C C . ALA B 2 68 ? 62.688 44.494 70.477 1.00 54.98 68 ALA H C 1
ATOM 3265 O O . ALA B 2 68 ? 61.777 44.909 71.200 1.00 60.39 68 ALA H O 1
ATOM 3267 N N . THR B 2 69 ? 63.712 43.779 70.932 1.00 53.55 69 THR H N 1
ATOM 3268 C CA . THR B 2 69 ? 63.945 43.533 72.347 1.00 57.09 69 THR H CA 1
ATOM 3269 C C . THR B 2 69 ? 65.420 43.778 72.626 1.00 53.37 69 THR H C 1
ATOM 3270 O O . THR B 2 69 ? 66.283 43.212 71.946 1.00 53.86 69 THR H O 1
ATOM 3274 N N . LEU B 2 70 ? 65.708 44.634 73.602 1.00 49.10 70 LEU H N 1
ATOM 3275 C CA . LEU B 2 70 ? 67.074 45.014 73.932 1.00 42.48 70 LEU H CA 1
ATOM 3276 C C . LEU B 2 70 ? 67.560 44.235 75.147 1.00 49.44 70 LEU H C 1
ATOM 3277 O O . LEU B 2 70 ? 66.813 44.033 76.110 1.00 56.26 70 LEU H O 1
ATOM 3282 N N . THR B 2 71 ? 68.816 43.795 75.094 1.00 47.71 71 THR H N 1
ATOM 3283 C CA . THR B 2 71 ? 69.453 43.109 76.208 1.00 53.97 71 THR H CA 1
ATOM 3284 C C . THR B 2 71 ? 70.895 43.580 76.313 1.00 54.40 71 THR H C 1
ATOM 3285 O O . THR B 2 71 ? 71.402 44.300 75.450 1.00 47.64 71 THR H O 1
ATOM 3289 N N . VAL B 2 72 ? 71.559 43.162 77.391 1.00 56.63 72 VAL H N 1
ATOM 3290 C CA . VAL B 2 72 ? 72.977 43.424 77.588 1.00 58.01 72 VAL H CA 1
ATOM 3291 C C . VAL B 2 72 ? 73.618 42.186 78.193 1.00 66.51 72 VAL H C 1
ATOM 3292 O O . VAL B 2 72 ? 72.953 41.341 78.795 1.00 69.40 72 VAL H O 1
ATOM 3296 N N . ASP B 2 73 ? 74.932 42.085 78.014 1.00 70.50 73 ASP H N 1
ATOM 3297 C CA . ASP B 2 73 ? 75.765 41.144 78.760 1.00 75.89 73 ASP H CA 1
ATOM 3298 C C . ASP B 2 73 ? 76.901 41.968 79.354 1.00 74.63 73 ASP H C 1
ATOM 3299 O O . ASP B 2 73 ? 77.850 42.330 78.651 1.00 71.59 73 ASP H O 1
ATOM 3304 N N . THR B 2 74 ? 76.787 42.284 80.644 1.00 76.09 74 THR H N 1
ATOM 3305 C CA . THR B 2 74 ? 77.801 43.098 81.300 1.00 76.87 74 THR H CA 1
ATOM 3306 C C . THR B 2 74 ? 79.110 42.345 81.489 1.00 84.47 74 THR H C 1
ATOM 3307 O O . THR B 2 74 ? 80.153 42.980 81.677 1.00 88.99 74 THR H O 1
ATOM 3311 N N . SER B 2 75 ? 79.082 41.012 81.441 1.00 90.54 75 SER H N 1
ATOM 3312 C CA . SER B 2 75 ? 80.317 40.246 81.576 1.00 96.38 75 SER H CA 1
ATOM 3313 C C . SER B 2 75 ? 81.224 40.431 80.367 1.00 94.02 75 SER H C 1
ATOM 3314 O O . SER B 2 75 ? 82.452 40.418 80.508 1.00 97.00 75 SER H O 1
ATOM 3317 N N . SER B 2 76 ? 80.644 40.604 79.182 1.00 89.10 76 SER H N 1
ATOM 3318 C CA . SER B 2 76 ? 81.401 40.825 77.959 1.00 89.11 76 SER H CA 1
ATOM 3319 C C . SER B 2 76 ? 81.255 42.241 77.422 1.00 86.45 76 SER H C 1
ATOM 3320 O O . SER B 2 76 ? 81.849 42.559 76.386 1.00 86.30 76 SER H O 1
ATOM 3323 N N . ALA B 2 77 ? 80.472 43.091 78.091 1.00 81.92 77 ALA H N 1
ATOM 3324 C CA . ALA B 2 77 ? 80.316 44.498 77.720 1.00 74.86 77 ALA H CA 1
ATOM 3325 C C . ALA B 2 77 ? 79.765 44.648 76.304 1.00 70.40 77 ALA H C 1
ATOM 3326 O O . ALA B 2 77 ? 80.237 45.471 75.517 1.00 66.62 77 ALA H O 1
ATOM 3328 N N . THR B 2 78 ? 78.757 43.844 75.975 1.00 69.64 78 THR H N 1
ATOM 3329 C CA . THR B 2 78 ? 78.115 43.882 74.670 1.00 65.01 78 THR H CA 1
ATOM 3330 C C . THR B 2 78 ? 76.623 44.133 74.842 1.00 60.60 78 THR H C 1
ATOM 3331 O O . THR B 2 78 ? 75.990 43.585 75.752 1.00 60.29 78 THR H O 1
ATOM 3335 N N . ALA B 2 79 ? 76.071 44.974 73.973 1.00 56.29 79 ALA H N 1
ATOM 3336 C CA . ALA B 2 79 ? 74.641 45.236 73.930 1.00 56.65 79 ALA H CA 1
ATOM 3337 C C . ALA B 2 79 ? 74.034 44.520 72.731 1.00 58.89 79 ALA H C 1
ATOM 3338 O O . ALA B 2 79 ? 74.662 44.413 71.672 1.00 59.45 79 ALA H O 1
ATOM 3340 N N . TYR B 2 80 ? 72.811 44.028 72.901 1.00 56.76 80 TYR H N 1
ATOM 3341 C CA . TYR B 2 80 ? 72.139 43.248 71.876 1.00 55.83 80 TYR H CA 1
ATOM 3342 C C . TYR B 2 80 ? 70.787 43.862 71.540 1.00 53.85 80 TYR H C 1
ATOM 3343 O O . TYR B 2 80 ? 70.135 44.481 72.387 1.00 52.70 80 TYR H O 1
ATOM 3352 N N . ILE B 2 81 ? 70.374 43.680 70.288 1.00 54.39 81 ILE H N 1
ATOM 3353 C CA . ILE B 2 81 ? 69.021 43.984 69.843 1.00 53.43 81 ILE H CA 1
ATOM 3354 C C . ILE B 2 81 ? 68.541 42.808 69.005 1.00 55.30 81 ILE H C 1
ATOM 3355 O O . ILE B 2 81 ? 69.270 42.326 68.130 1.00 57.37 81 ILE H O 1
ATOM 3360 N N . GLN B 2 82 ? 67.331 42.330 69.291 1.00 55.18 82 GLN H N 1
ATOM 3361 C CA . GLN B 2 82 ? 66.825 41.108 68.687 1.00 57.85 82 GLN H CA 1
ATOM 3362 C C . GLN B 2 82 ? 65.432 41.334 68.123 1.00 60.51 82 GLN H C 1
ATOM 3363 O O . GLN B 2 82 ? 64.582 41.969 68.759 1.00 57.54 82 GLN H O 1
ATOM 3369 N N . PHE B 2 83 ? 65.214 40.808 66.919 1.00 61.77 83 PHE H N 1
ATOM 3370 C CA . PHE B 2 83 ? 63.900 40.731 66.295 1.00 63.19 83 PHE H CA 1
ATOM 3371 C C . PHE B 2 83 ? 63.499 39.261 66.277 1.00 66.40 83 PHE H C 1
ATOM 3372 O O . PHE B 2 83 ? 64.073 38.465 65.525 1.00 68.30 83 PHE H O 1
ATOM 3380 N N . SER B 2 84 ? 62.528 38.898 67.117 1.00 73.52 84 SER H N 1
ATOM 3381 C CA . SER B 2 84 ? 62.143 37.495 67.236 1.00 78.94 84 SER H CA 1
ATOM 3382 C C . SER B 2 84 ? 61.384 37.017 66.002 1.00 83.32 84 SER H C 1
ATOM 3383 O O . SER B 2 84 ? 61.645 35.919 65.495 1.00 86.32 84 SER H O 1
ATOM 3386 N N . ARG B 2 85 ? 60.443 37.819 65.507 1.00 81.60 85 ARG H N 1
ATOM 3387 C CA . ARG B 2 85 ? 59.663 37.496 64.312 1.00 78.96 85 ARG H CA 1
ATOM 3388 C C . ARG B 2 85 ? 59.783 38.649 63.323 1.00 68.72 85 ARG H C 1
ATOM 3389 O O . ARG B 2 85 ? 58.826 39.402 63.106 1.00 64.08 85 ARG H O 1
ATOM 3397 N N . PRO B 2 86 ? 60.945 38.807 62.695 1.00 64.78 86 PRO H N 1
ATOM 3398 C CA . PRO B 2 86 ? 61.152 39.964 61.819 1.00 62.64 86 PRO H CA 1
ATOM 3399 C C . PRO B 2 86 ? 60.373 39.833 60.522 1.00 63.28 86 PRO H C 1
ATOM 3400 O O . PRO B 2 86 ? 60.140 38.734 60.011 1.00 66.29 86 PRO H O 1
ATOM 3404 N N . THR B 2 87 ? 59.965 40.979 59.993 1.00 58.40 87 THR H N 1
ATOM 3405 C CA . THR B 2 87 ? 59.296 41.064 58.704 1.00 59.57 87 THR H CA 1
ATOM 3406 C C . THR B 2 87 ? 60.141 41.908 57.760 1.00 59.52 87 THR H C 1
ATOM 3407 O O . THR B 2 87 ? 61.173 42.466 58.142 1.00 61.41 87 THR H O 1
ATOM 3411 N N . SER B 2 88 ? 59.681 42.000 56.511 1.00 58.20 88 SER H N 1
ATOM 3412 C CA . SER B 2 88 ? 60.362 42.833 55.526 1.00 57.06 88 SER H CA 1
ATOM 3413 C C . SER B 2 88 ? 60.489 44.279 55.997 1.00 56.92 88 SER H C 1
ATOM 3414 O O . SER B 2 88 ? 61.443 44.972 55.626 1.00 51.75 88 SER H O 1
ATOM 3417 N N . GLU B 2 89 ? 59.546 44.745 56.821 1.00 58.05 89 GLU H N 1
ATOM 3418 C CA . GLU B 2 89 ? 59.594 46.116 57.318 1.00 56.86 89 GLU H CA 1
ATOM 3419 C C . GLU B 2 89 ? 60.826 46.363 58.180 1.00 52.44 89 GLU H C 1
ATOM 3420 O O . GLU B 2 89 ? 61.312 47.497 58.255 1.00 50.80 89 GLU H O 1
ATOM 3426 N N . ASP B 2 90 ? 61.353 45.321 58.823 1.00 53.51 90 ASP H N 1
ATOM 3427 C CA . ASP B 2 90 ? 62.478 45.460 59.742 1.00 49.35 90 ASP H CA 1
ATOM 3428 C C . ASP B 2 90 ? 63.819 45.626 59.037 1.00 48.38 90 ASP H C 1
ATOM 3429 O O . ASP B 2 90 ? 64.829 45.835 59.718 1.00 47.52 90 ASP H O 1
ATOM 3434 N N . SER B 2 91 ? 63.857 45.537 57.709 1.00 47.53 91 SER H N 1
ATOM 3435 C CA . SER B 2 91 ? 65.104 45.737 56.980 1.00 47.03 91 SER H CA 1
ATOM 3436 C C . SER B 2 91 ? 65.620 47.158 57.180 1.00 45.48 91 SER H C 1
ATOM 3437 O O . SER B 2 91 ? 64.849 48.124 57.184 1.00 47.51 91 SER H O 1
ATOM 3440 N N . GLY B 2 92 ? 66.930 47.283 57.336 1.00 40.68 92 GLY H N 1
ATOM 3441 C CA . GLY B 2 92 ? 67.545 48.582 57.500 1.00 43.15 92 GLY H CA 1
ATOM 3442 C C . GLY B 2 92 ? 68.908 48.444 58.150 1.00 47.68 92 GLY H C 1
ATOM 3443 O O . GLY B 2 92 ? 69.414 47.341 58.352 1.00 52.53 92 GLY H O 1
ATOM 3444 N N . VAL B 2 93 ? 69.490 49.598 58.469 1.00 42.80 93 VAL H N 1
ATOM 3445 C CA . VAL B 2 93 ? 70.784 49.685 59.136 1.00 43.77 93 VAL H CA 1
ATOM 3446 C C . VAL B 2 93 ? 70.546 50.081 60.586 1.00 46.86 93 VAL H C 1
ATOM 3447 O O . VAL B 2 93 ? 69.880 51.087 60.862 1.00 49.22 93 VAL H O 1
ATOM 3451 N N . TYR B 2 94 ? 71.092 49.300 61.509 1.00 46.44 94 TYR H N 1
ATOM 3452 C CA . TYR B 2 94 ? 70.878 49.507 62.933 1.00 43.84 94 TYR H CA 1
ATOM 3453 C C . TYR B 2 94 ? 72.172 49.977 63.582 1.00 46.95 94 TYR H C 1
ATOM 3454 O O . TYR B 2 94 ? 73.231 49.374 63.376 1.00 48.17 94 TYR H O 1
ATOM 3463 N N . TYR B 2 95 ? 72.085 51.061 64.350 1.00 43.62 95 TYR H N 1
ATOM 3464 C CA . TYR B 2 95 ? 73.231 51.638 65.036 1.00 43.74 95 TYR H CA 1
ATOM 3465 C C . TYR B 2 95 ? 73.066 51.502 66.542 1.00 46.97 95 TYR H C 1
ATOM 3466 O O . TYR B 2 95 ? 71.979 51.739 67.080 1.00 49.23 95 TYR H O 1
ATOM 3475 N N . CYS B 2 96 ? 74.148 51.134 67.220 1.00 45.84 96 CYS H N 1
ATOM 3476 C CA . CYS B 2 96 ? 74.251 51.317 68.660 1.00 48.95 96 CYS H CA 1
ATOM 3477 C C . CYS B 2 96 ? 74.988 52.623 68.927 1.00 47.22 96 CYS H C 1
ATOM 3478 O O . CYS B 2 96 ? 75.902 52.993 68.184 1.00 48.04 96 CYS H O 1
ATOM 3481 N N . ALA B 2 97 ? 74.581 53.329 69.977 1.00 44.71 97 ALA H N 1
ATOM 3482 C CA . ALA B 2 97 ? 75.210 54.610 70.259 1.00 47.48 97 ALA H CA 1
ATOM 3483 C C . ALA B 2 97 ? 74.955 55.015 71.701 1.00 46.41 97 ALA H C 1
ATOM 3484 O O . ALA B 2 97 ? 73.909 54.704 72.276 1.00 47.61 97 ALA H O 1
ATOM 3486 N N . MET B 2 98 ? 75.936 55.706 72.279 1.00 45.92 98 MET H N 1
ATOM 3487 C CA . MET B 2 98 ? 75.706 56.533 73.460 1.00 43.61 98 MET H CA 1
ATOM 3488 C C . MET B 2 98 ? 75.409 57.936 72.941 1.00 41.89 98 MET H C 1
ATOM 3489 O O . MET B 2 98 ? 76.283 58.799 72.828 1.00 44.93 98 MET H O 1
ATOM 3494 N N . VAL B 2 99 ? 74.134 58.144 72.601 1.00 40.36 99 VAL H N 1
ATOM 3495 C CA . VAL B 2 99 ? 73.726 59.297 71.801 1.00 37.58 99 VAL H CA 1
ATOM 3496 C C . VAL B 2 99 ? 74.150 60.600 72.469 1.00 48.53 99 VAL H C 1
ATOM 3497 O O . VAL B 2 99 ? 74.682 61.505 71.815 1.00 46.90 99 VAL H O 1
ATOM 3501 N N . ARG B 2 100 ? 73.941 60.711 73.780 1.00 44.55 100 ARG H N 1
ATOM 3502 C CA . ARG B 2 100 ? 74.263 61.958 74.462 1.00 42.75 100 ARG H CA 1
ATOM 3503 C C . ARG B 2 100 ? 75.747 62.105 74.760 1.00 43.56 100 ARG H C 1
ATOM 3504 O O . ARG B 2 100 ? 76.144 63.122 75.339 1.00 45.77 100 ARG H O 1
ATOM 3512 N N . ARG B 2 101 ? 76.569 61.127 74.378 1.00 42.31 101 ARG H N 1
ATOM 3513 C CA . ARG B 2 101 ? 78.017 61.281 74.405 1.00 44.68 101 ARG H CA 1
ATOM 3514 C C . ARG B 2 101 ? 78.616 61.515 73.025 1.00 49.93 101 ARG H C 1
ATOM 3515 O O . ARG B 2 101 ? 79.767 61.953 72.932 1.00 51.45 101 ARG H O 1
ATOM 3523 N N . GLY B 2 102 ? 77.869 61.236 71.959 1.00 47.67 102 GLY H N 1
ATOM 3524 C CA . GLY B 2 102 ? 78.369 61.395 70.612 1.00 49.45 102 GLY H CA 1
ATOM 3525 C C . GLY B 2 102 ? 79.112 60.206 70.048 1.00 50.65 102 GLY H C 1
ATOM 3526 O O . GLY B 2 102 ? 79.725 60.334 68.982 1.00 54.88 102 GLY H O 1
ATOM 3527 N N . TYR B 2 103 ? 79.079 59.056 70.717 1.00 47.91 103 TYR H N 1
ATOM 3528 C CA . TYR B 2 103 ? 79.778 57.861 70.259 1.00 50.60 103 TYR H CA 1
ATOM 3529 C C . TYR B 2 103 ? 78.796 56.941 69.549 1.00 46.78 103 TYR H C 1
ATOM 3530 O O . TYR B 2 103 ? 77.832 56.471 70.159 1.00 44.99 103 TYR H O 1
ATOM 3539 N N . TRP B 2 104 ? 79.052 56.673 68.272 1.00 49.82 104 TRP H N 1
ATOM 3540 C CA . TRP B 2 104 ? 78.187 55.832 67.455 1.00 51.06 104 TRP H CA 1
ATOM 3541 C C . TRP B 2 104 ? 78.959 54.640 66.910 1.00 52.62 104 TRP H C 1
ATOM 3542 O O . TRP B 2 104 ? 80.138 54.757 66.561 1.00 57.79 104 TRP H O 1
ATOM 3553 N N . GLY B 2 105 ? 78.283 53.497 66.826 1.00 52.91 105 GLY H N 1
ATOM 3554 C CA . GLY B 2 105 ? 78.832 52.357 66.124 1.00 51.92 105 GLY H CA 1
ATOM 3555 C C . GLY B 2 105 ? 78.768 52.549 64.620 1.00 49.79 105 GLY H C 1
ATOM 3556 O O . GLY B 2 105 ? 78.127 53.465 64.102 1.00 48.92 105 GLY H O 1
ATOM 3557 N N . GLN B 2 106 ? 79.454 51.656 63.900 1.00 50.05 106 GLN H N 1
ATOM 3558 C CA . GLN B 2 106 ? 79.527 51.780 62.448 1.00 51.80 106 GLN H CA 1
ATOM 3559 C C . GLN B 2 106 ? 78.223 51.405 61.760 1.00 53.01 106 GLN H C 1
ATOM 3560 O O . GLN B 2 106 ? 78.045 51.739 60.582 1.00 55.28 106 GLN H O 1
ATOM 3566 N N . GLY B 2 107 ? 77.318 50.735 62.454 1.00 50.53 107 GLY H N 1
ATOM 3567 C CA . GLY B 2 107 ? 76.056 50.332 61.872 1.00 46.03 107 GLY H CA 1
ATOM 3568 C C . GLY B 2 107 ? 76.088 48.897 61.381 1.00 48.94 107 GLY H C 1
ATOM 3569 O O . GLY B 2 107 ? 77.129 48.368 60.971 1.00 47.24 107 GLY H O 1
ATOM 3570 N N . THR B 2 108 ? 74.926 48.251 61.425 1.00 50.41 108 THR H N 1
ATOM 3571 C CA . THR B 2 108 ? 74.765 46.874 60.978 1.00 49.11 108 THR H CA 1
ATOM 3572 C C . THR B 2 108 ? 73.593 46.818 60.013 1.00 49.09 108 THR H C 1
ATOM 3573 O O . THR B 2 108 ? 72.480 47.228 60.361 1.00 47.66 108 THR H O 1
ATOM 3577 N N . THR B 2 109 ? 73.838 46.302 58.812 1.00 48.49 109 THR H N 1
ATOM 3578 C CA . THR B 2 109 ? 72.808 46.185 57.790 1.00 46.48 109 THR H CA 1
ATOM 3579 C C . THR B 2 109 ? 72.065 44.864 57.964 1.00 50.10 109 THR H C 1
ATOM 3580 O O . THR B 2 109 ? 72.684 43.794 57.994 1.00 54.56 109 THR H O 1
ATOM 3584 N N . LEU B 2 110 ? 70.741 44.943 58.082 1.00 47.50 110 LEU H N 1
ATOM 3585 C CA . LEU B 2 110 ? 69.877 43.778 58.210 1.00 48.28 110 LEU H CA 1
ATOM 3586 C C . LEU B 2 110 ? 68.931 43.737 57.018 1.00 45.95 110 LEU H C 1
ATOM 3587 O O . LEU B 2 110 ? 68.234 44.717 56.740 1.00 46.27 110 LEU H O 1
ATOM 3592 N N . THR B 2 111 ? 68.910 42.610 56.314 1.00 50.90 111 THR H N 1
ATOM 3593 C CA . THR B 2 111 ? 68.030 42.421 55.168 1.00 48.18 111 THR H CA 1
ATOM 3594 C C . THR B 2 111 ? 67.100 41.256 55.465 1.00 52.22 111 THR H C 1
ATOM 3595 O O . THR B 2 111 ? 67.560 40.124 55.653 1.00 59.86 111 THR H O 1
ATOM 3599 N N . VAL B 2 112 ? 65.802 41.532 55.511 1.00 51.95 112 VAL H N 1
ATOM 3600 C CA . VAL B 2 112 ? 64.787 40.515 55.762 1.00 59.32 112 VAL H CA 1
ATOM 3601 C C . VAL B 2 112 ? 64.054 40.264 54.452 1.00 58.36 112 VAL H C 1
ATOM 3602 O O . VAL B 2 112 ? 63.359 41.149 53.939 1.00 57.35 112 VAL H O 1
ATOM 3606 N N . SER B 2 113 ? 64.211 39.059 53.906 1.00 66.37 113 SER H N 1
ATOM 3607 C CA . SER B 2 113 ? 63.640 38.731 52.607 1.00 66.21 113 SER H CA 1
ATOM 3608 C C . SER B 2 113 ? 63.521 37.220 52.469 1.00 70.39 113 SER H C 1
ATOM 3609 O O . SER B 2 113 ? 64.346 36.468 52.991 1.00 73.90 113 SER H O 1
ATOM 3612 N N . ALA B 2 114 ? 62.486 36.789 51.754 1.00 68.70 114 ALA H N 1
ATOM 3613 C CA . ALA B 2 114 ? 62.302 35.384 51.427 1.00 71.15 114 ALA H CA 1
ATOM 3614 C C . ALA B 2 114 ? 62.902 35.013 50.077 1.00 72.30 114 ALA H C 1
ATOM 3615 O O . ALA B 2 114 ? 62.824 33.846 49.681 1.00 74.04 114 ALA H O 1
ATOM 3617 N N . ALA B 2 115 ? 63.505 35.971 49.374 1.00 73.18 115 ALA H N 1
ATOM 3618 C CA . ALA B 2 115 ? 64.007 35.726 48.029 1.00 72.99 115 ALA H CA 1
ATOM 3619 C C . ALA B 2 115 ? 65.231 34.819 48.055 1.00 74.57 115 ALA H C 1
ATOM 3620 O O . ALA B 2 115 ? 66.077 34.913 48.948 1.00 72.97 115 ALA H O 1
ATOM 3622 N N . LYS B 2 116 ? 65.326 33.944 47.055 1.00 80.29 116 LYS H N 1
ATOM 3623 C CA . LYS B 2 116 ? 66.416 32.981 46.979 1.00 83.97 116 LYS H CA 1
ATOM 3624 C C . LYS B 2 116 ? 67.679 33.630 46.428 1.00 80.66 116 LYS H C 1
ATOM 3625 O O . LYS B 2 116 ? 67.624 34.444 45.501 1.00 83.47 116 LYS H O 1
ATOM 3631 N N . THR B 2 117 ? 68.823 33.259 47.004 1.00 79.54 117 THR H N 1
ATOM 3632 C CA . THR B 2 117 ? 70.105 33.749 46.513 1.00 77.96 117 THR H CA 1
ATOM 3633 C C . THR B 2 117 ? 70.363 33.228 45.104 1.00 78.12 117 THR H C 1
ATOM 3634 O O . THR B 2 117 ? 70.303 32.022 44.854 1.00 80.37 117 THR H O 1
ATOM 3638 N N . THR B 2 118 ? 70.646 34.146 44.180 1.00 74.63 118 THR H N 1
ATOM 3639 C CA . THR B 2 118 ? 70.779 33.817 42.770 1.00 76.51 118 THR H CA 1
ATOM 3640 C C . THR B 2 118 ? 72.063 34.435 42.220 1.00 74.22 118 THR H C 1
ATOM 3641 O O . THR B 2 118 ? 72.347 35.614 42.493 1.00 70.90 118 THR H O 1
ATOM 3645 N N . PRO B 2 119 ? 72.860 33.678 41.456 1.00 74.84 119 PRO H N 1
ATOM 3646 C CA . PRO B 2 119 ? 74.068 34.267 40.876 1.00 72.96 119 PRO H CA 1
ATOM 3647 C C . PRO B 2 119 ? 73.715 35.223 39.758 1.00 72.91 119 PRO H C 1
ATOM 3648 O O . PRO B 2 119 ? 72.674 35.075 39.094 1.00 73.10 119 PRO H O 1
ATOM 3652 N N . PRO B 2 120 ? 74.555 36.221 39.503 1.00 68.95 120 PRO H N 1
ATOM 3653 C CA . PRO B 2 120 ? 74.295 37.159 38.410 1.00 67.86 120 PRO H CA 1
ATOM 3654 C C . PRO B 2 120 ? 74.602 36.535 37.053 1.00 70.89 120 PRO H C 1
ATOM 3655 O O . PRO B 2 120 ? 75.126 35.426 36.941 1.00 74.47 120 PRO H O 1
ATOM 3659 N N . SER B 2 121 ? 74.255 37.286 36.012 1.00 69.46 121 SER H N 1
ATOM 3660 C CA . SER B 2 121 ? 74.681 37.017 34.646 1.00 70.17 121 SER H CA 1
ATOM 3661 C C . SER B 2 121 ? 75.314 38.290 34.110 1.00 70.88 121 SER H C 1
ATOM 3662 O O . SER B 2 121 ? 74.722 39.369 34.216 1.00 72.89 121 SER H O 1
ATOM 3665 N N . VAL B 2 122 ? 76.513 38.175 33.550 1.00 68.40 122 VAL H N 1
ATOM 3666 C CA . VAL B 2 122 ? 77.277 39.332 33.098 1.00 68.26 122 VAL H CA 1
ATOM 3667 C C . VAL B 2 122 ? 77.254 39.367 31.575 1.00 70.40 122 VAL H C 1
ATOM 3668 O O . VAL B 2 122 ? 77.654 38.400 30.913 1.00 73.90 122 VAL H O 1
ATOM 3672 N N . TYR B 2 123 ? 76.787 40.488 31.023 1.00 67.99 123 TYR H N 1
ATOM 3673 C CA . TYR B 2 123 ? 76.636 40.697 29.595 1.00 66.58 123 TYR H CA 1
ATOM 3674 C C . TYR B 2 123 ? 77.455 41.900 29.141 1.00 66.46 123 TYR H C 1
ATOM 3675 O O . TYR B 2 123 ? 77.438 42.944 29.803 1.00 60.92 123 TYR H O 1
ATOM 3684 N N . PRO B 2 124 ? 78.176 41.791 28.027 1.00 66.89 124 PRO H N 1
ATOM 3685 C CA . PRO B 2 124 ? 78.959 42.932 27.542 1.00 65.50 124 PRO H CA 1
ATOM 3686 C C . PRO B 2 124 ? 78.067 44.018 26.962 1.00 65.18 124 PRO H C 1
ATOM 3687 O O . PRO B 2 124 ? 76.928 43.782 26.551 1.00 65.04 124 PRO H O 1
ATOM 3691 N N . LEU B 2 125 ? 78.611 45.234 26.938 1.00 62.49 125 LEU H N 1
ATOM 3692 C CA . LEU B 2 125 ? 77.965 46.385 26.313 1.00 63.72 125 LEU H CA 1
ATOM 3693 C C . LEU B 2 125 ? 79.003 47.076 25.438 1.00 66.82 125 LEU H C 1
ATOM 3694 O O . LEU B 2 125 ? 79.934 47.705 25.952 1.00 63.70 125 LEU H O 1
ATOM 3699 N N . ALA B 2 126 ? 78.853 46.945 24.125 1.00 65.98 126 ALA H N 1
ATOM 3700 C CA . ALA B 2 126 ? 79.778 47.525 23.167 1.00 67.46 126 ALA H CA 1
ATOM 3701 C C . ALA B 2 126 ? 79.012 48.331 22.131 1.00 69.38 126 ALA H C 1
ATOM 3702 O O . ALA B 2 126 ? 77.884 47.976 21.771 1.00 67.86 126 ALA H O 1
ATOM 3704 N N . PRO B 2 127 ? 79.596 49.421 21.638 1.00 74.47 127 PRO H N 1
ATOM 3705 C CA . PRO B 2 127 ? 78.901 50.247 20.645 1.00 78.23 127 PRO H CA 1
ATOM 3706 C C . PRO B 2 127 ? 78.709 49.507 19.330 1.00 84.60 127 PRO H C 1
ATOM 3707 O O . PRO B 2 127 ? 79.408 48.543 19.013 1.00 85.18 127 PRO H O 1
ATOM 3711 N N . GLY B 2 128 ? 77.732 49.985 18.558 1.00 92.65 128 GLY H N 1
ATOM 3712 C CA . GLY B 2 128 ? 77.459 49.446 17.241 1.00 101.65 128 GLY H CA 1
ATOM 3713 C C . GLY B 2 128 ? 78.184 50.120 16.097 1.00 112.39 128 GLY H C 1
ATOM 3714 O O . GLY B 2 128 ? 78.186 49.592 14.981 1.00 117.72 128 GLY H O 1
ATOM 3715 N N . SER B 2 129 ? 78.797 51.275 16.345 1.00 119.66 129 SER H N 1
ATOM 3716 C CA . SER B 2 129 ? 79.555 51.992 15.322 1.00 124.11 129 SER H CA 1
ATOM 3717 C C . SER B 2 129 ? 80.574 52.933 15.957 1.00 126.25 129 SER H C 1
ATOM 3718 O O . SER B 2 129 ? 81.660 53.145 15.417 1.00 128.54 129 SER H O 1
ATOM 3721 N N . THR B 2 133 ? 85.117 55.852 15.844 1.00 122.44 133 THR H N 1
ATOM 3722 C CA . THR B 2 133 ? 84.561 57.124 15.397 1.00 123.31 133 THR H CA 1
ATOM 3723 C C . THR B 2 133 ? 85.190 58.304 16.143 1.00 127.45 133 THR H C 1
ATOM 3724 O O . THR B 2 133 ? 86.156 58.902 15.667 1.00 130.75 133 THR H O 1
ATOM 3728 N N . ASN B 2 134 ? 84.638 58.634 17.310 1.00 127.52 134 ASN H N 1
ATOM 3729 C CA . ASN B 2 134 ? 85.131 59.746 18.109 1.00 129.20 134 ASN H CA 1
ATOM 3730 C C . ASN B 2 134 ? 86.413 59.359 18.847 1.00 132.77 134 ASN H C 1
ATOM 3731 O O . ASN B 2 134 ? 86.849 58.206 18.836 1.00 141.79 134 ASN H O 1
ATOM 3736 N N . SER B 2 135 ? 87.020 60.352 19.503 1.00 125.48 135 SER H N 1
ATOM 3737 C CA . SER B 2 135 ? 88.253 60.100 20.241 1.00 120.85 135 SER H CA 1
ATOM 3738 C C . SER B 2 135 ? 87.993 59.310 21.517 1.00 112.94 135 SER H C 1
ATOM 3739 O O . SER B 2 135 ? 88.865 58.559 21.966 1.00 113.95 135 SER H O 1
ATOM 3742 N N . MET B 2 136 ? 86.813 59.463 22.113 1.00 106.33 136 MET H N 1
ATOM 3743 C CA . MET B 2 136 ? 86.440 58.743 23.322 1.00 100.47 136 MET H CA 1
ATOM 3744 C C . MET B 2 136 ? 85.358 57.720 23.005 1.00 92.60 136 MET H C 1
ATOM 3745 O O . MET B 2 136 ? 84.414 58.009 22.263 1.00 91.57 136 MET H O 1
ATOM 3750 N N . VAL B 2 137 ? 85.500 56.524 23.571 1.00 86.63 137 VAL H N 1
ATOM 3751 C CA . VAL B 2 137 ? 84.553 55.434 23.377 1.00 83.13 137 VAL H CA 1
ATOM 3752 C C . VAL B 2 137 ? 84.118 54.926 24.744 1.00 83.67 137 VAL H C 1
ATOM 3753 O O . VAL B 2 137 ? 84.962 54.618 25.594 1.00 86.76 137 VAL H O 1
ATOM 3757 N N . THR B 2 138 ? 82.807 54.845 24.957 1.00 79.43 138 THR H N 1
ATOM 3758 C CA . THR B 2 138 ? 82.244 54.377 26.216 1.00 73.88 138 THR H CA 1
ATOM 3759 C C . THR B 2 138 ? 81.856 52.910 26.092 1.00 70.73 138 THR H C 1
ATOM 3760 O O . THR B 2 138 ? 81.126 52.530 25.170 1.00 68.77 138 THR H O 1
ATOM 3764 N N . LEU B 2 139 ? 82.353 52.094 27.015 1.00 66.03 139 LEU H N 1
ATOM 3765 C CA . LEU B 2 139 ? 82.014 50.684 27.116 1.00 65.27 139 LEU H CA 1
ATOM 3766 C C . LEU B 2 139 ? 81.198 50.452 28.383 1.00 68.58 139 LEU H C 1
ATOM 3767 O O . LEU B 2 139 ? 80.935 51.375 29.160 1.00 67.66 139 LEU H O 1
ATOM 3772 N N . GLY B 2 140 ? 80.800 49.204 28.592 1.00 67.75 140 GLY H N 1
ATOM 3773 C CA . GLY B 2 140 ? 80.046 48.858 29.783 1.00 60.05 140 GLY H CA 1
ATOM 3774 C C . GLY B 2 140 ? 79.778 47.372 29.824 1.00 68.38 140 GLY H C 1
ATOM 3775 O O . GLY B 2 140 ? 80.044 46.642 28.865 1.00 71.78 140 GLY H O 1
ATOM 3776 N N . CYS B 2 141 ? 79.259 46.926 30.966 1.00 66.89 141 CYS H N 1
ATOM 3777 C CA . CYS B 2 141 ? 78.776 45.558 31.079 1.00 72.00 141 CYS H CA 1
ATOM 3778 C C . CYS B 2 141 ? 77.610 45.529 32.058 1.00 65.03 141 CYS H C 1
ATOM 3779 O O . CYS B 2 141 ? 77.544 46.324 32.999 1.00 64.99 141 CYS H O 1
ATOM 3782 N N . LEU B 2 142 ? 76.678 44.618 31.802 1.00 63.02 142 LEU H N 1
ATOM 3783 C CA . LEU B 2 142 ? 75.400 44.550 32.496 1.00 57.35 142 LEU H CA 1
ATOM 3784 C C . LEU B 2 142 ? 75.390 43.342 33.423 1.00 59.23 142 LEU H C 1
ATOM 3785 O O . LEU B 2 142 ? 75.673 42.222 32.987 1.00 59.33 142 LEU H O 1
ATOM 3790 N N . VAL B 2 143 ? 75.065 43.569 34.694 1.00 54.56 143 VAL H N 1
ATOM 3791 C CA . VAL B 2 143 ? 75.036 42.522 35.712 1.00 55.15 143 VAL H CA 1
ATOM 3792 C C . VAL B 2 143 ? 73.576 42.334 36.109 1.00 64.06 143 VAL H C 1
ATOM 3793 O O . VAL B 2 143 ? 73.023 43.130 36.876 1.00 62.40 143 VAL H O 1
ATOM 3797 N N . LYS B 2 144 ? 72.946 41.274 35.606 1.00 63.81 144 LYS H N 1
ATOM 3798 C CA . LYS B 2 144 ? 71.495 41.129 35.644 1.00 66.29 144 LYS H CA 1
ATOM 3799 C C . LYS B 2 144 ? 71.074 39.929 36.485 1.00 70.81 144 LYS H C 1
ATOM 3800 O O . LYS B 2 144 ? 71.718 38.876 36.452 1.00 75.28 144 LYS H O 1
ATOM 3806 N N . GLY B 2 145 ? 69.988 40.102 37.240 1.00 64.46 145 GLY H N 1
ATOM 3807 C CA . GLY B 2 145 ? 69.323 39.015 37.934 1.00 65.48 145 GLY H CA 1
ATOM 3808 C C . GLY B 2 145 ? 70.109 38.334 39.036 1.00 69.08 145 GLY H C 1
ATOM 3809 O O . GLY B 2 145 ? 70.349 37.125 38.970 1.00 73.09 145 GLY H O 1
ATOM 3810 N N . TYR B 2 146 ? 70.497 39.079 40.067 1.00 66.90 146 TYR H N 1
ATOM 3811 C CA . TYR B 2 146 ? 71.211 38.505 41.195 1.00 67.07 146 TYR H CA 1
ATOM 3812 C C . TYR B 2 146 ? 70.505 38.877 42.492 1.00 66.16 146 TYR H C 1
ATOM 3813 O O . TYR B 2 146 ? 69.637 39.754 42.529 1.00 64.90 146 TYR H O 1
ATOM 3822 N N . PHE B 2 147 ? 70.888 38.186 43.562 1.00 64.76 147 PHE H N 1
ATOM 3823 C CA . PHE B 2 147 ? 70.350 38.439 44.892 1.00 63.66 147 PHE H CA 1
ATOM 3824 C C . PHE B 2 147 ? 71.190 37.709 45.932 1.00 68.33 147 PHE H C 1
ATOM 3825 O O . PHE B 2 147 ? 71.573 36.560 45.717 1.00 74.84 147 PHE H O 1
ATOM 3833 N N . PRO B 2 148 ? 71.491 38.375 47.060 1.00 65.99 148 PRO H N 1
ATOM 3834 C CA . PRO B 2 148 ? 71.158 39.771 47.362 1.00 64.29 148 PRO H CA 1
ATOM 3835 C C . PRO B 2 148 ? 72.281 40.743 47.012 1.00 66.68 148 PRO H C 1
ATOM 3836 O O . PRO B 2 148 ? 73.267 40.352 46.388 1.00 71.26 148 PRO H O 1
ATOM 3840 N N . GLU B 2 149 ? 72.132 41.999 47.421 1.00 68.43 149 GLU H N 1
ATOM 3841 C CA . GLU B 2 149 ? 73.226 42.959 47.345 1.00 70.89 149 GLU H CA 1
ATOM 3842 C C . GLU B 2 149 ? 74.333 42.524 48.307 1.00 72.01 149 GLU H C 1
ATOM 3843 O O . GLU B 2 149 ? 74.064 41.817 49.277 1.00 75.96 149 GLU H O 1
ATOM 3849 N N . PRO B 2 150 ? 75.585 42.935 48.044 1.00 72.39 150 PRO H N 1
ATOM 3850 C CA . PRO B 2 150 ? 76.040 43.729 46.901 1.00 71.18 150 PRO H CA 1
ATOM 3851 C C . PRO B 2 150 ? 76.825 42.929 45.865 1.00 77.42 150 PRO H C 1
ATOM 3852 O O . PRO B 2 150 ? 77.185 41.776 46.099 1.00 84.37 150 PRO H O 1
ATOM 3856 N N . VAL B 2 151 ? 77.080 43.554 44.721 1.00 76.60 151 VAL H N 1
ATOM 3857 C CA . VAL B 2 151 ? 78.088 43.092 43.778 1.00 77.70 151 VAL H CA 1
ATOM 3858 C C . VAL B 2 151 ? 79.055 44.242 43.546 1.00 77.27 151 VAL H C 1
ATOM 3859 O O . VAL B 2 151 ? 78.679 45.417 43.600 1.00 75.79 151 VAL H O 1
ATOM 3863 N N . THR B 2 152 ? 80.315 43.898 43.312 1.00 79.70 152 THR H N 1
ATOM 3864 C CA . THR B 2 152 ? 81.338 44.875 42.978 1.00 83.63 152 THR H CA 1
ATOM 3865 C C . THR B 2 152 ? 81.840 44.600 41.567 1.00 83.15 152 THR H C 1
ATOM 3866 O O . THR B 2 152 ? 81.907 43.444 41.134 1.00 82.46 152 THR H O 1
ATOM 3870 N N . VAL B 2 153 ? 82.169 45.667 40.844 1.00 83.40 153 VAL H N 1
ATOM 3871 C CA . VAL B 2 153 ? 82.642 45.564 39.469 1.00 84.93 153 VAL H CA 1
ATOM 3872 C C . VAL B 2 153 ? 83.895 46.415 39.315 1.00 86.60 153 VAL H C 1
ATOM 3873 O O . VAL B 2 153 ? 83.892 47.606 39.645 1.00 83.03 153 VAL H O 1
ATOM 3877 N N . THR B 2 154 ? 84.968 45.796 38.832 1.00 90.68 154 THR H N 1
ATOM 3878 C CA . THR B 2 154 ? 86.215 46.469 38.509 1.00 90.81 154 THR H CA 1
ATOM 3879 C C . THR B 2 154 ? 86.551 46.208 37.046 1.00 89.04 154 THR H C 1
ATOM 3880 O O . THR B 2 154 ? 85.918 45.386 36.378 1.00 81.85 154 THR H O 1
ATOM 3884 N N . TRP B 2 155 ? 87.562 46.916 36.545 1.00 95.06 155 TRP H N 1
ATOM 3885 C CA . TRP B 2 155 ? 87.924 46.864 35.133 1.00 95.75 155 TRP H CA 1
ATOM 3886 C C . TRP B 2 155 ? 89.413 46.582 34.998 1.00 100.84 155 TRP H C 1
ATOM 3887 O O . TRP B 2 155 ? 90.240 47.360 35.486 1.00 102.77 155 TRP H O 1
ATOM 3898 N N . ASN B 2 156 ? 89.744 45.480 34.320 1.00 104.21 156 ASN H N 1
ATOM 3899 C CA . ASN B 2 156 ? 91.119 44.995 34.183 1.00 110.48 156 ASN H CA 1
ATOM 3900 C C . ASN B 2 156 ? 91.785 44.847 35.550 1.00 118.06 156 ASN H C 1
ATOM 3901 O O . ASN B 2 156 ? 92.905 45.310 35.782 1.00 128.93 156 ASN H O 1
ATOM 3906 N N . SER B 2 157 ? 91.069 44.190 36.465 1.00 111.22 157 SER H N 1
ATOM 3907 C CA . SER B 2 157 ? 91.520 43.941 37.833 1.00 109.17 157 SER H CA 1
ATOM 3908 C C . SER B 2 157 ? 91.796 45.230 38.605 1.00 110.75 157 SER H C 1
ATOM 3909 O O . SER B 2 157 ? 92.491 45.209 39.624 1.00 114.33 157 SER H O 1
ATOM 3912 N N . GLY B 2 158 ? 91.260 46.356 38.141 1.00 95.72 158 GLY H N 1
ATOM 3913 C CA . GLY B 2 158 ? 91.432 47.628 38.809 1.00 97.00 158 GLY H CA 1
ATOM 3914 C C . GLY B 2 158 ? 92.351 48.622 38.125 1.00 99.92 158 GLY H C 1
ATOM 3915 O O . GLY B 2 158 ? 92.700 49.635 38.742 1.00 106.19 158 GLY H O 1
ATOM 3916 N N . SER B 2 159 ? 92.751 48.375 36.877 1.00 106.22 159 SER H N 1
ATOM 3917 C CA . SER B 2 159 ? 93.654 49.303 36.203 1.00 112.06 159 SER H CA 1
ATOM 3918 C C . SER B 2 159 ? 92.943 50.600 35.832 1.00 110.65 159 SER H C 1
ATOM 3919 O O . SER B 2 159 ? 93.489 51.692 36.029 1.00 115.63 159 SER H O 1
ATOM 3922 N N . LEU B 2 160 ? 91.726 50.503 35.299 1.00 106.43 160 LEU H N 1
ATOM 3923 C CA . LEU B 2 160 ? 90.981 51.672 34.842 1.00 102.60 160 LEU H CA 1
ATOM 3924 C C . LEU B 2 160 ? 90.129 52.195 35.990 1.00 100.48 160 LEU H C 1
ATOM 3925 O O . LEU B 2 160 ? 89.158 51.550 36.398 1.00 96.15 160 LEU H O 1
ATOM 3930 N N . SER B 2 161 ? 90.495 53.365 36.509 1.00 105.46 161 SER H N 1
ATOM 3931 C CA . SER B 2 161 ? 89.753 54.014 37.576 1.00 106.80 161 SER H CA 1
ATOM 3932 C C . SER B 2 161 ? 89.293 55.417 37.217 1.00 107.41 161 SER H C 1
ATOM 3933 O O . SER B 2 161 ? 88.429 55.960 37.914 1.00 107.34 161 SER H O 1
ATOM 3936 N N . SER B 2 162 ? 89.831 56.011 36.148 1.00 114.00 162 SER H N 1
ATOM 3937 C CA . SER B 2 162 ? 89.580 57.421 35.867 1.00 117.99 162 SER H CA 1
ATOM 3938 C C . SER B 2 162 ? 88.125 57.667 35.478 1.00 111.84 162 SER H C 1
ATOM 3939 O O . SER B 2 162 ? 87.474 58.567 36.022 1.00 115.44 162 SER H O 1
ATOM 3942 N N . GLY B 2 163 ? 87.595 56.881 34.543 1.00 103.12 163 GLY H N 1
ATOM 3943 C CA . GLY B 2 163 ? 86.248 57.120 34.058 1.00 96.90 163 GLY H CA 1
ATOM 3944 C C . GLY B 2 163 ? 85.288 55.961 34.232 1.00 88.36 163 GLY H C 1
ATOM 3945 O O . GLY B 2 163 ? 84.736 55.456 33.251 1.00 87.49 163 GLY H O 1
ATOM 3946 N N . VAL B 2 164 ? 85.060 55.542 35.473 1.00 85.88 164 VAL H N 1
ATOM 3947 C CA . VAL B 2 164 ? 84.213 54.396 35.780 1.00 81.78 164 VAL H CA 1
ATOM 3948 C C . VAL B 2 164 ? 82.981 54.884 36.527 1.00 80.15 164 VAL H C 1
ATOM 3949 O O . VAL B 2 164 ? 83.091 55.682 37.466 1.00 87.56 164 VAL H O 1
ATOM 3953 N N . HIS B 2 165 ? 81.811 54.413 36.104 1.00 74.41 165 HIS H N 1
ATOM 3954 C CA . HIS B 2 165 ? 80.560 54.620 36.818 1.00 72.32 165 HIS H CA 1
ATOM 3955 C C . HIS B 2 165 ? 79.932 53.264 37.090 1.00 71.17 165 HIS H C 1
ATOM 3956 O O . HIS B 2 165 ? 79.828 52.434 36.182 1.00 74.39 165 HIS H O 1
ATOM 3963 N N . THR B 2 166 ? 79.518 53.039 38.331 1.00 71.45 166 THR H N 1
ATOM 3964 C CA . THR B 2 166 ? 78.774 51.842 38.700 1.00 71.24 166 THR H CA 1
ATOM 3965 C C . THR B 2 166 ? 77.428 52.294 39.243 1.00 66.47 166 THR H C 1
ATOM 3966 O O . THR B 2 166 ? 77.364 52.966 40.280 1.00 71.50 166 THR H O 1
ATOM 3970 N N . PHE B 2 167 ? 76.364 51.938 38.541 1.00 55.48 167 PHE H N 1
ATOM 3971 C CA . PHE B 2 167 ? 75.042 52.435 38.871 1.00 59.47 167 PHE H CA 1
ATOM 3972 C C . PHE B 2 167 ? 74.405 51.605 39.984 1.00 62.43 167 PHE H C 1
ATOM 3973 O O . PHE B 2 167 ? 74.658 50.402 40.098 1.00 66.14 167 PHE H O 1
ATOM 3981 N N . PRO B 2 168 ? 73.598 52.237 40.834 1.00 57.42 168 PRO H N 1
ATOM 3982 C CA . PRO B 2 168 ? 72.898 51.486 41.881 1.00 60.93 168 PRO H CA 1
ATOM 3983 C C . PRO B 2 168 ? 71.992 50.421 41.287 1.00 59.48 168 PRO H C 1
ATOM 3984 O O . PRO B 2 168 ? 71.383 50.613 40.233 1.00 64.01 168 PRO H O 1
ATOM 3988 N N . ALA B 2 169 ? 71.911 49.288 41.977 1.00 57.75 169 ALA H N 1
ATOM 3989 C CA . ALA B 2 169 ? 71.044 48.209 41.535 1.00 55.32 169 ALA H CA 1
ATOM 3990 C C . ALA B 2 169 ? 69.580 48.617 41.656 1.00 54.48 169 ALA H C 1
ATOM 3991 O O . ALA B 2 169 ? 69.206 49.436 42.498 1.00 55.98 169 ALA H O 1
ATOM 3993 N N . VAL B 2 170 ? 68.753 48.044 40.788 1.00 54.03 170 VAL H N 1
ATOM 3994 C CA . VAL B 2 170 ? 67.309 48.222 40.830 1.00 51.59 170 VAL H CA 1
ATOM 3995 C C . VAL B 2 170 ? 66.674 46.856 41.039 1.00 48.72 170 VAL H C 1
ATOM 3996 O O . VAL B 2 170 ? 67.130 45.855 40.478 1.00 49.77 170 VAL H O 1
ATOM 4000 N N . LEU B 2 171 ? 65.635 46.814 41.861 1.00 52.69 171 LEU H N 1
ATOM 4001 C CA . LEU B 2 171 ? 65.028 45.563 42.288 1.00 57.67 171 LEU H CA 1
ATOM 4002 C C . LEU B 2 171 ? 63.743 45.339 41.504 1.00 66.26 171 LEU H C 1
ATOM 4003 O O . LEU B 2 171 ? 62.853 46.196 41.508 1.00 70.41 171 LEU H O 1
ATOM 4008 N N . GLN B 2 172 ? 63.655 44.198 40.827 1.00 71.09 172 GLN H N 1
ATOM 4009 C CA . GLN B 2 172 ? 62.451 43.834 40.089 1.00 79.39 172 GLN H CA 1
ATOM 4010 C C . GLN B 2 172 ? 62.278 42.326 40.153 1.00 84.49 172 GLN H C 1
ATOM 4011 O O . GLN B 2 172 ? 63.137 41.583 39.667 1.00 84.14 172 GLN H O 1
ATOM 4017 N N . SER B 2 173 ? 61.171 41.887 40.754 1.00 93.91 173 SER H N 1
ATOM 4018 C CA . SER B 2 173 ? 60.833 40.470 40.887 1.00 95.98 173 SER H CA 1
ATOM 4019 C C . SER B 2 173 ? 61.929 39.711 41.642 1.00 95.37 173 SER H C 1
ATOM 4020 O O . SER B 2 173 ? 62.501 38.733 41.154 1.00 99.25 173 SER H O 1
ATOM 4023 N N . ASP B 2 174 ? 62.215 40.197 42.851 1.00 91.02 174 ASP H N 1
ATOM 4024 C CA . ASP B 2 174 ? 63.146 39.569 43.790 1.00 88.60 174 ASP H CA 1
ATOM 4025 C C . ASP B 2 174 ? 64.555 39.421 43.221 1.00 78.58 174 ASP H C 1
ATOM 4026 O O . ASP B 2 174 ? 65.332 38.590 43.701 1.00 79.31 174 ASP H O 1
ATOM 4031 N N . LEU B 2 175 ? 64.909 40.210 42.208 1.00 68.14 175 LEU H N 1
ATOM 4032 C CA . LEU B 2 175 ? 66.233 40.136 41.607 1.00 63.85 175 LEU H CA 1
ATOM 4033 C C . LEU B 2 175 ? 66.738 41.536 41.296 1.00 61.14 175 LEU H C 1
ATOM 4034 O O . LEU B 2 175 ? 65.980 42.386 40.820 1.00 58.48 175 LEU H O 1
ATOM 4039 N N . TYR B 2 176 ? 68.018 41.767 41.575 1.00 61.01 176 TYR H N 1
ATOM 4040 C CA . TYR B 2 176 ? 68.663 43.036 41.276 1.00 54.85 176 TYR H CA 1
ATOM 4041 C C . TYR B 2 176 ? 69.363 42.977 39.925 1.00 55.47 176 TYR H C 1
ATOM 4042 O O . TYR B 2 176 ? 69.860 41.928 39.503 1.00 60.21 176 TYR H O 1
ATOM 4051 N N . THR B 2 177 ? 69.391 44.119 39.246 1.00 53.90 177 THR H N 1
ATOM 4052 C CA . THR B 2 177 ? 70.173 44.295 38.033 1.00 56.96 177 THR H CA 1
ATOM 4053 C C . THR B 2 177 ? 70.979 45.577 38.160 1.00 50.66 177 THR H C 1
ATOM 4054 O O . THR B 2 177 ? 70.495 46.579 38.692 1.00 48.16 177 THR H O 1
ATOM 4058 N N . LEU B 2 178 ? 72.206 45.539 37.658 1.00 52.71 178 LEU H N 1
ATOM 4059 C CA . LEU B 2 178 ? 73.147 46.633 37.806 1.00 51.19 178 LEU H CA 1
ATOM 4060 C C . LEU B 2 178 ? 73.923 46.785 36.506 1.00 50.49 178 LEU H C 1
ATOM 4061 O O . LEU B 2 178 ? 74.054 45.832 35.734 1.00 51.76 178 LEU H O 1
ATOM 4066 N N . SER B 2 179 ? 74.423 47.996 36.260 1.00 52.61 179 SER H N 1
ATOM 4067 C CA . SER B 2 179 ? 75.245 48.278 35.090 1.00 56.11 179 SER H CA 1
ATOM 4068 C C . SER B 2 179 ? 76.434 49.136 35.498 1.00 56.58 179 SER H C 1
ATOM 4069 O O . SER B 2 179 ? 76.371 49.890 36.470 1.00 56.21 179 SER H O 1
ATOM 4072 N N . SER B 2 180 ? 77.525 49.005 34.745 1.00 57.93 180 SER H N 1
ATOM 4073 C CA . SER B 2 180 ? 78.739 49.777 34.973 1.00 59.62 180 SER H CA 1
ATOM 4074 C C . SER B 2 180 ? 79.306 50.203 33.627 1.00 61.65 180 SER H C 1
ATOM 4075 O O . SER B 2 180 ? 79.193 49.464 32.647 1.00 60.41 180 SER H O 1
ATOM 4078 N N . SER B 2 181 ? 79.911 51.392 33.578 1.00 65.29 181 SER H N 1
ATOM 4079 C CA . SER B 2 181 ? 80.400 51.961 32.328 1.00 66.96 181 SER H CA 1
ATOM 4080 C C . SER B 2 181 ? 81.830 52.460 32.483 1.00 72.86 181 SER H C 1
ATOM 4081 O O . SER B 2 181 ? 82.215 52.963 33.542 1.00 73.89 181 SER H O 1
ATOM 4084 N N . VAL B 2 182 ? 82.609 52.317 31.411 1.00 72.30 182 VAL H N 1
ATOM 4085 C CA . VAL B 2 182 ? 83.957 52.859 31.317 1.00 75.91 182 VAL H CA 1
ATOM 4086 C C . VAL B 2 182 ? 84.071 53.634 30.016 1.00 76.34 182 VAL H C 1
ATOM 4087 O O . VAL B 2 182 ? 83.460 53.279 29.004 1.00 76.02 182 VAL H O 1
ATOM 4091 N N . THR B 2 183 ? 84.863 54.699 30.045 1.00 77.49 183 THR H N 1
ATOM 4092 C CA . THR B 2 183 ? 85.157 55.488 28.857 1.00 80.97 183 THR H CA 1
ATOM 4093 C C . THR B 2 183 ? 86.664 55.512 28.661 1.00 83.31 183 THR H C 1
ATOM 4094 O O . THR B 2 183 ? 87.405 55.915 29.564 1.00 86.59 183 THR H O 1
ATOM 4098 N N . VAL B 2 184 ? 87.112 55.063 27.494 1.00 83.29 184 VAL H N 1
ATOM 4099 C CA . VAL B 2 184 ? 88.534 55.027 27.161 1.00 84.88 184 VAL H CA 1
ATOM 4100 C C . VAL B 2 184 ? 88.715 55.689 25.803 1.00 86.84 184 VAL H C 1
ATOM 4101 O O . VAL B 2 184 ? 87.745 55.854 25.047 1.00 81.16 184 VAL H O 1
ATOM 4105 N N . PRO B 2 185 ? 89.938 56.098 25.470 1.00 93.71 185 PRO H N 1
ATOM 4106 C CA . PRO B 2 185 ? 90.179 56.641 24.131 1.00 96.03 185 PRO H CA 1
ATOM 4107 C C . PRO B 2 185 ? 90.087 55.558 23.068 1.00 97.76 185 PRO H C 1
ATOM 4108 O O . PRO B 2 185 ? 90.370 54.383 23.315 1.00 99.02 185 PRO H O 1
ATOM 4112 N N . SER B 2 186 ? 89.680 55.974 21.866 1.00 100.99 186 SER H N 1
ATOM 4113 C CA . SER B 2 186 ? 89.621 55.062 20.729 1.00 101.06 186 SER H CA 1
ATOM 4114 C C . SER B 2 186 ? 90.983 54.485 20.371 1.00 106.08 186 SER H C 1
ATOM 4115 O O . SER B 2 186 ? 91.049 53.535 19.583 1.00 108.67 186 SER H O 1
ATOM 4118 N N . SER B 2 187 ? 92.064 55.035 20.925 1.00 108.35 187 SER H N 1
ATOM 4119 C CA . SER B 2 187 ? 93.390 54.489 20.667 1.00 111.92 187 SER H CA 1
ATOM 4120 C C . SER B 2 187 ? 93.586 53.158 21.382 1.00 111.56 187 SER H C 1
ATOM 4121 O O . SER B 2 187 ? 94.133 52.213 20.803 1.00 114.14 187 SER H O 1
ATOM 4124 N N . THR B 2 188 ? 93.139 53.062 22.636 1.00 111.06 188 THR H N 1
ATOM 4125 C CA . THR B 2 188 ? 93.363 51.873 23.448 1.00 113.19 188 THR H CA 1
ATOM 4126 C C . THR B 2 188 ? 92.275 50.817 23.297 1.00 110.27 188 THR H C 1
ATOM 4127 O O . THR B 2 188 ? 92.408 49.732 23.872 1.00 109.01 188 THR H O 1
ATOM 4131 N N . TRP B 2 189 ? 91.208 51.097 22.557 1.00 108.49 189 TRP H N 1
ATOM 4132 C CA . TRP B 2 189 ? 90.178 50.090 22.327 1.00 103.22 189 TRP H CA 1
ATOM 4133 C C . TRP B 2 189 ? 89.658 50.148 20.892 1.00 100.56 189 TRP H C 1
ATOM 4134 O O . TRP B 2 189 ? 89.331 51.224 20.387 1.00 97.01 189 TRP H O 1
ATOM 4145 N N . PRO B 2 190 ? 89.576 48.983 20.231 1.00 101.95 190 PRO H N 1
ATOM 4146 C CA . PRO B 2 190 ? 89.898 47.675 20.807 1.00 101.47 190 PRO H CA 1
ATOM 4147 C C . PRO B 2 190 ? 91.349 47.251 20.601 1.00 104.36 190 PRO H C 1
ATOM 4148 O O . PRO B 2 190 ? 91.614 46.065 20.411 1.00 106.39 190 PRO H O 1
ATOM 4152 N N . SER B 2 191 ? 92.275 48.212 20.639 1.00 107.70 191 SER H N 1
ATOM 4153 C CA . SER B 2 191 ? 93.690 47.885 20.516 1.00 114.78 191 SER H CA 1
ATOM 4154 C C . SER B 2 191 ? 94.237 47.220 21.772 1.00 117.51 191 SER H C 1
ATOM 4155 O O . SER B 2 191 ? 95.234 46.495 21.692 1.00 122.17 191 SER H O 1
ATOM 4158 N N . GLU B 2 192 ? 93.609 47.451 22.925 1.00 113.78 192 GLU H N 1
ATOM 4159 C CA . GLU B 2 192 ? 94.026 46.864 24.188 1.00 115.90 192 GLU H CA 1
ATOM 4160 C C . GLU B 2 192 ? 92.823 46.208 24.857 1.00 110.67 192 GLU H C 1
ATOM 4161 O O . GLU B 2 192 ? 91.667 46.514 24.547 1.00 104.59 192 GLU H O 1
ATOM 4167 N N . THR B 2 193 ? 93.111 45.302 25.789 1.00 112.40 193 THR H N 1
ATOM 4168 C CA . THR B 2 193 ? 92.076 44.509 26.439 1.00 107.76 193 THR H CA 1
ATOM 4169 C C . THR B 2 193 ? 91.294 45.343 27.450 1.00 103.52 193 THR H C 1
ATOM 4170 O O . THR B 2 193 ? 91.871 46.118 28.219 1.00 106.17 193 THR H O 1
ATOM 4174 N N . VAL B 2 194 ? 89.971 45.186 27.436 1.00 95.33 194 VAL H N 1
ATOM 4175 C CA . VAL B 2 194 ? 89.082 45.780 28.430 1.00 91.84 194 VAL H CA 1
ATOM 4176 C C . VAL B 2 194 ? 88.138 44.690 28.920 1.00 87.73 194 VAL H C 1
ATOM 4177 O O . VAL B 2 194 ? 87.332 44.165 28.141 1.00 81.63 194 VAL H O 1
ATOM 4181 N N . THR B 2 195 ? 88.243 44.348 30.203 1.00 90.65 195 THR H N 1
ATOM 4182 C CA . THR B 2 195 ? 87.455 43.290 30.820 1.00 92.95 195 THR H CA 1
ATOM 4183 C C . THR B 2 195 ? 86.842 43.817 32.107 1.00 94.99 195 THR H C 1
ATOM 4184 O O . THR B 2 195 ? 87.511 44.513 32.877 1.00 98.47 195 THR H O 1
ATOM 4188 N N . CYS B 2 196 ? 85.574 43.493 32.343 1.00 94.46 196 CYS H N 1
ATOM 4189 C CA . CYS B 2 196 ? 84.902 43.888 33.573 1.00 96.64 196 CYS H CA 1
ATOM 4190 C C . CYS B 2 196 ? 84.860 42.698 34.523 1.00 96.82 196 CYS H C 1
ATOM 4191 O O . CYS B 2 196 ? 84.451 41.598 34.136 1.00 99.83 196 CYS H O 1
ATOM 4194 N N . ASN B 2 197 ? 85.322 42.915 35.752 1.00 91.80 197 ASN H N 1
ATOM 4195 C CA . ASN B 2 197 ? 85.418 41.870 36.764 1.00 87.38 197 ASN H CA 1
ATOM 4196 C C . ASN B 2 197 ? 84.269 42.048 37.742 1.00 78.23 197 ASN H C 1
ATOM 4197 O O . ASN B 2 197 ? 84.230 43.027 38.491 1.00 74.09 197 ASN H O 1
ATOM 4202 N N . VAL B 2 198 ? 83.338 41.109 37.733 1.00 75.91 198 VAL H N 1
ATOM 4203 C CA . VAL B 2 198 ? 82.194 41.135 38.632 1.00 74.31 198 VAL H CA 1
ATOM 4204 C C . VAL B 2 198 ? 82.444 40.146 39.759 1.00 77.68 198 VAL H C 1
ATOM 4205 O O . VAL B 2 198 ? 82.990 39.057 39.540 1.00 81.79 198 VAL H O 1
ATOM 4209 N N . ALA B 2 199 ? 82.059 40.528 40.973 1.00 76.04 199 ALA H N 1
ATOM 4210 C CA . ALA B 2 199 ? 82.197 39.658 42.133 1.00 82.57 199 ALA H CA 1
ATOM 4211 C C . ALA B 2 199 ? 80.913 39.726 42.943 1.00 85.30 199 ALA H C 1
ATOM 4212 O O . ALA B 2 199 ? 80.514 40.806 43.388 1.00 87.61 199 ALA H O 1
ATOM 4214 N N . HIS B 2 200 ? 80.261 38.575 43.116 1.00 84.18 200 HIS H N 1
ATOM 4215 C CA . HIS B 2 200 ? 79.074 38.442 43.956 1.00 80.58 200 HIS H CA 1
ATOM 4216 C C . HIS B 2 200 ? 79.436 37.552 45.135 1.00 84.37 200 HIS H C 1
ATOM 4217 O O . HIS B 2 200 ? 79.334 36.320 45.043 1.00 88.53 200 HIS H O 1
ATOM 4224 N N . PRO B 2 201 ? 79.872 38.120 46.262 1.00 85.37 201 PRO H N 1
ATOM 4225 C CA . PRO B 2 201 ? 80.306 37.271 47.384 1.00 88.71 201 PRO H CA 1
ATOM 4226 C C . PRO B 2 201 ? 79.202 36.394 47.948 1.00 89.43 201 PRO H C 1
ATOM 4227 O O . PRO B 2 201 ? 79.491 35.294 48.435 1.00 96.75 201 PRO H O 1
ATOM 4231 N N . ALA B 2 202 ? 77.945 36.841 47.891 1.00 86.06 202 ALA H N 1
ATOM 4232 C CA . ALA B 2 202 ? 76.859 36.072 48.491 1.00 85.62 202 ALA H CA 1
ATOM 4233 C C . ALA B 2 202 ? 76.667 34.727 47.802 1.00 86.45 202 ALA H C 1
ATOM 4234 O O . ALA B 2 202 ? 76.279 33.749 48.452 1.00 84.90 202 ALA H O 1
ATOM 4236 N N . SER B 2 203 ? 76.931 34.656 46.497 1.00 85.91 203 SER H N 1
ATOM 4237 C CA . SER B 2 203 ? 76.829 33.414 45.741 1.00 86.09 203 SER H CA 1
ATOM 4238 C C . SER B 2 203 ? 78.193 32.832 45.382 1.00 92.68 203 SER H C 1
ATOM 4239 O O . SER B 2 203 ? 78.262 31.891 44.583 1.00 94.47 203 SER H O 1
ATOM 4242 N N . SER B 2 204 ? 79.275 33.369 45.954 1.00 95.03 204 SER H N 1
ATOM 4243 C CA . SER B 2 204 ? 80.634 32.881 45.708 1.00 101.90 204 SER H CA 1
ATOM 4244 C C . SER B 2 204 ? 80.958 32.860 44.216 1.00 102.14 204 SER H C 1
ATOM 4245 O O . SER B 2 204 ? 81.520 31.895 43.693 1.00 107.68 204 SER H O 1
ATOM 4248 N N . THR B 2 205 ? 80.601 33.938 43.521 1.00 101.36 205 THR H N 1
ATOM 4249 C CA . THR B 2 205 ? 80.742 34.022 42.073 1.00 102.37 205 THR H CA 1
ATOM 4250 C C . THR B 2 205 ? 81.799 35.060 41.721 1.00 102.36 205 THR H C 1
ATOM 4251 O O . THR B 2 205 ? 81.711 36.216 42.152 1.00 97.40 205 THR H O 1
ATOM 4255 N N . LYS B 2 206 ? 82.796 34.642 40.944 1.00 105.30 206 LYS H N 1
ATOM 4256 C CA . LYS B 2 206 ? 83.805 35.536 40.385 1.00 105.87 206 LYS H CA 1
ATOM 4257 C C . LYS B 2 206 ? 83.916 35.204 38.905 1.00 107.18 206 LYS H C 1
ATOM 4258 O O . LYS B 2 206 ? 84.371 34.113 38.544 1.00 111.18 206 LYS H O 1
ATOM 4264 N N . VAL B 2 207 ? 83.491 36.129 38.049 1.00 102.58 207 VAL H N 1
ATOM 4265 C CA . VAL B 2 207 ? 83.412 35.882 36.614 1.00 101.37 207 VAL H CA 1
ATOM 4266 C C . VAL B 2 207 ? 83.959 37.093 35.871 1.00 100.61 207 VAL H C 1
ATOM 4267 O O . VAL B 2 207 ? 83.779 38.237 36.301 1.00 96.97 207 VAL H O 1
ATOM 4271 N N . ASP B 2 208 ? 84.640 36.836 34.758 1.00 107.89 208 ASP H N 1
ATOM 4272 C CA . ASP B 2 208 ? 85.207 37.876 33.915 1.00 110.76 208 ASP H CA 1
ATOM 4273 C C . ASP B 2 208 ? 84.568 37.813 32.537 1.00 105.31 208 ASP H C 1
ATOM 4274 O O . ASP B 2 208 ? 84.380 36.728 31.979 1.00 108.10 208 ASP H O 1
ATOM 4279 N N . LYS B 2 209 ? 84.229 38.981 31.994 1.00 97.25 209 LYS H N 1
ATOM 4280 C CA . LYS B 2 209 ? 83.670 39.092 30.652 1.00 93.03 209 LYS H CA 1
ATOM 4281 C C . LYS B 2 209 ? 84.422 40.177 29.900 1.00 87.33 209 LYS H C 1
ATOM 4282 O O . LYS B 2 209 ? 84.424 41.339 30.319 1.00 80.91 209 LYS H O 1
ATOM 4288 N N . LYS B 2 210 ? 85.059 39.796 28.795 1.00 88.45 210 LYS H N 1
ATOM 4289 C CA . LYS B 2 210 ? 85.784 40.738 27.957 1.00 86.20 210 LYS H CA 1
ATOM 4290 C C . LYS B 2 210 ? 84.827 41.397 26.971 1.00 81.74 210 LYS H C 1
ATOM 4291 O O . LYS B 2 210 ? 83.896 40.761 26.467 1.00 82.09 210 LYS H O 1
ATOM 4297 N N . ILE B 2 211 ? 85.056 42.679 26.704 1.00 79.15 211 ILE H N 1
ATOM 4298 C CA . ILE B 2 211 ? 84.226 43.453 25.788 1.00 80.75 211 ILE H CA 1
ATOM 4299 C C . ILE B 2 211 ? 84.906 43.454 24.426 1.00 84.54 211 ILE H C 1
ATOM 4300 O O . ILE B 2 211 ? 85.919 44.133 24.226 1.00 85.67 211 ILE H O 1
ATOM 4305 N N . VAL B 2 212 ? 84.347 42.702 23.483 1.00 87.14 212 VAL H N 1
ATOM 4306 C CA . VAL B 2 212 ? 84.880 42.649 22.124 1.00 93.06 212 VAL H CA 1
ATOM 4307 C C . VAL B 2 212 ? 84.057 43.581 21.240 1.00 93.82 212 VAL H C 1
ATOM 4308 O O . VAL B 2 212 ? 82.846 43.732 21.457 1.00 90.31 212 VAL H O 1
ATOM 4312 N N . PRO B 2 213 ? 84.663 44.237 20.251 1.00 98.57 213 PRO H N 1
ATOM 4313 C CA . PRO B 2 213 ? 83.888 45.126 19.381 1.00 96.88 213 PRO H CA 1
ATOM 4314 C C . PRO B 2 213 ? 82.900 44.345 18.532 1.00 97.18 213 PRO H C 1
ATOM 4315 O O . PRO B 2 213 ? 83.090 43.161 18.244 1.00 100.57 213 PRO H O 1
ATOM 4319 N N . ARG B 2 214 ? 81.830 45.024 18.136 1.00 95.22 214 ARG H N 1
ATOM 4320 C CA . ARG B 2 214 ? 80.803 44.388 17.330 1.00 99.87 214 ARG H CA 1
ATOM 4321 C C . ARG B 2 214 ? 81.256 44.262 15.875 1.00 102.63 214 ARG H C 1
ATOM 4322 O O . ARG B 2 214 ? 82.221 44.895 15.437 1.00 100.90 214 ARG H O 1
ATOM 4330 N N . ASP B 2 215 ? 80.540 43.422 15.131 1.00 108.86 215 ASP H N 1
ATOM 4331 C CA . ASP B 2 215 ? 80.898 43.059 13.759 1.00 117.20 215 ASP H CA 1
ATOM 4332 C C . ASP B 2 215 ? 81.131 44.266 12.856 1.00 118.64 215 ASP H C 1
ATOM 4333 O O . ASP B 2 215 ? 81.561 44.119 11.711 1.00 124.27 215 ASP H O 1
ATOM 4338 N N . ASP C 3 1 ? 53.947 61.952 70.024 1.00 56.25 1 ASP L N 1
ATOM 4339 C CA . ASP C 3 1 ? 55.349 62.144 69.679 1.00 54.80 1 ASP L CA 1
ATOM 4340 C C . ASP C 3 1 ? 55.585 63.551 69.158 1.00 49.59 1 ASP L C 1
ATOM 4341 O O . ASP C 3 1 ? 54.688 64.168 68.589 1.00 51.81 1 ASP L O 1
ATOM 4346 N N . ILE C 3 2 ? 56.795 64.057 69.356 1.00 44.40 2 ILE L N 1
ATOM 4347 C CA . ILE C 3 2 ? 57.160 65.382 68.875 1.00 46.11 2 ILE L CA 1
ATOM 4348 C C . ILE C 3 2 ? 57.620 65.253 67.431 1.00 48.40 2 ILE L C 1
ATOM 4349 O O . ILE C 3 2 ? 58.546 64.493 67.131 1.00 45.77 2 ILE L O 1
ATOM 4354 N N . GLN C 3 3 ? 56.968 65.985 66.533 1.00 49.93 3 GLN L N 1
ATOM 4355 C CA . GLN C 3 3 ? 57.333 65.980 65.123 1.00 52.94 3 GLN L CA 1
ATOM 4356 C C . GLN C 3 3 ? 58.381 67.057 64.872 1.00 48.60 3 GLN L C 1
ATOM 4357 O O . GLN C 3 3 ? 58.155 68.234 65.175 1.00 46.17 3 GLN L O 1
ATOM 4363 N N . MET C 3 4 ? 59.530 66.650 64.340 1.00 46.37 4 MET L N 1
ATOM 4364 C CA . MET C 3 4 ? 60.564 67.572 63.888 1.00 39.74 4 MET L CA 1
ATOM 4365 C C . MET C 3 4 ? 60.458 67.682 62.372 1.00 48.31 4 MET L C 1
ATOM 4366 O O . MET C 3 4 ? 60.695 66.705 61.654 1.00 49.26 4 MET L O 1
ATOM 4371 N N . THR C 3 5 ? 60.090 68.860 61.887 1.00 51.83 5 THR L N 1
ATOM 4372 C CA . THR C 3 5 ? 60.052 69.137 60.458 1.00 51.51 5 THR L CA 1
ATOM 4373 C C . THR C 3 5 ? 61.325 69.885 60.088 1.00 48.11 5 THR L C 1
ATOM 4374 O O . THR C 3 5 ? 61.621 70.937 60.663 1.00 50.58 5 THR L O 1
ATOM 4378 N N . GLN C 3 6 ? 62.079 69.330 59.147 1.00 46.50 6 GLN L N 1
ATOM 4379 C CA . GLN C 3 6 ? 63.387 69.842 58.773 1.00 44.49 6 GLN L CA 1
ATOM 4380 C C . GLN C 3 6 ? 63.350 70.342 57.335 1.00 48.93 6 GLN L C 1
ATOM 4381 O O . GLN C 3 6 ? 62.771 69.693 56.457 1.00 51.58 6 GLN L O 1
ATOM 4387 N N . SER C 3 7 ? 63.965 71.497 57.103 1.00 49.45 7 SER L N 1
ATOM 4388 C CA . SER C 3 7 ? 64.020 72.088 55.769 1.00 54.95 7 SER L CA 1
ATOM 4389 C C . SER C 3 7 ? 65.358 72.793 55.562 1.00 53.11 7 SER L C 1
ATOM 4390 O O . SER C 3 7 ? 65.967 73.257 56.532 1.00 47.69 7 SER L O 1
ATOM 4393 N N . PRO C 3 8 ? 65.839 72.848 54.306 1.00 53.87 8 PRO L N 1
ATOM 4394 C CA . PRO C 3 8 ? 65.243 72.170 53.149 1.00 59.25 8 PRO L CA 1
ATOM 4395 C C . PRO C 3 8 ? 65.595 70.685 53.120 1.00 57.99 8 PRO L C 1
ATOM 4396 O O . PRO C 3 8 ? 66.617 70.296 53.679 1.00 59.11 8 PRO L O 1
ATOM 4400 N N . SER C 3 9 ? 64.757 69.865 52.485 1.00 56.73 9 SER L N 1
ATOM 4401 C CA . SER C 3 9 ? 65.054 68.437 52.428 1.00 54.54 9 SER L CA 1
ATOM 4402 C C . SER C 3 9 ? 66.246 68.150 51.526 1.00 55.58 9 SER L C 1
ATOM 4403 O O . SER C 3 9 ? 66.981 67.183 51.758 1.00 55.74 9 SER L O 1
ATOM 4406 N N . SER C 3 10 ? 66.457 68.975 50.503 1.00 56.18 10 SER L N 1
ATOM 4407 C CA . SER C 3 10 ? 67.614 68.855 49.632 1.00 58.84 10 SER L CA 1
ATOM 4408 C C . SER C 3 10 ? 68.141 70.250 49.340 1.00 60.34 10 SER L C 1
ATOM 4409 O O . SER C 3 10 ? 67.365 71.197 49.190 1.00 62.77 10 SER L O 1
ATOM 4412 N N . LEU C 3 11 ? 69.461 70.370 49.260 1.00 59.49 11 LEU L N 1
ATOM 4413 C CA . LEU C 3 11 ? 70.091 71.665 49.065 1.00 61.89 11 LEU L CA 1
ATOM 4414 C C . LEU C 3 11 ? 71.388 71.474 48.300 1.00 66.49 11 LEU L C 1
ATOM 4415 O O . LEU C 3 11 ? 72.140 70.533 48.564 1.00 66.99 11 LEU L O 1
ATOM 4420 N N . SER C 3 12 ? 71.641 72.367 47.351 1.00 72.21 12 SER L N 1
ATOM 4421 C CA . SER C 3 12 ? 72.880 72.365 46.592 1.00 76.29 12 SER L CA 1
ATOM 4422 C C . SER C 3 12 ? 73.597 73.689 46.806 1.00 79.36 12 SER L C 1
ATOM 4423 O O . SER C 3 12 ? 72.971 74.754 46.801 1.00 81.39 12 SER L O 1
ATOM 4426 N N . ALA C 3 13 ? 74.911 73.615 47.003 1.00 81.79 13 ALA L N 1
ATOM 4427 C CA . ALA C 3 13 ? 75.726 74.803 47.212 1.00 87.58 13 ALA L CA 1
ATOM 4428 C C . ALA C 3 13 ? 77.155 74.488 46.799 1.00 75.15 13 ALA L C 1
ATOM 4429 O O . ALA C 3 13 ? 77.559 73.324 46.737 1.00 74.08 13 ALA L O 1
ATOM 4431 N N . SER C 3 14 ? 77.916 75.537 46.510 1.00 79.30 14 SER L N 1
ATOM 4432 C CA . SER C 3 14 ? 79.293 75.357 46.078 1.00 87.87 14 SER L CA 1
ATOM 4433 C C . SER C 3 14 ? 80.251 75.440 47.267 1.00 83.89 14 SER L C 1
ATOM 4434 O O . SER C 3 14 ? 79.868 75.771 48.390 1.00 81.22 14 SER L O 1
ATOM 4437 N N . LEU C 3 15 ? 81.515 75.113 47.001 1.00 87.55 15 LEU L N 1
ATOM 4438 C CA . LEU C 3 15 ? 82.544 75.150 48.033 1.00 86.48 15 LEU L CA 1
ATOM 4439 C C . LEU C 3 15 ? 82.711 76.565 48.572 1.00 87.43 15 LEU L C 1
ATOM 4440 O O . LEU C 3 15 ? 82.755 77.533 47.811 1.00 89.53 15 LEU L O 1
ATOM 4445 N N . GLY C 3 16 ? 82.810 76.683 49.895 1.00 83.79 16 GLY L N 1
ATOM 4446 C CA . GLY C 3 16 ? 82.998 77.970 50.530 1.00 84.08 16 GLY L CA 1
ATOM 4447 C C . GLY C 3 16 ? 81.736 78.776 50.744 1.00 84.17 16 GLY L C 1
ATOM 4448 O O . GLY C 3 16 ? 81.821 79.900 51.253 1.00 85.68 16 GLY L O 1
ATOM 4449 N N . GLU C 3 17 ? 80.574 78.245 50.376 1.00 81.83 17 GLU L N 1
ATOM 4450 C CA . GLU C 3 17 ? 79.303 78.921 50.581 1.00 85.23 17 GLU L CA 1
ATOM 4451 C C . GLU C 3 17 ? 78.824 78.740 52.021 1.00 82.67 17 GLU L C 1
ATOM 4452 O O . GLU C 3 17 ? 79.293 77.864 52.754 1.00 71.43 17 GLU L O 1
ATOM 4458 N N . ARG C 3 18 ? 77.876 79.583 52.424 1.00 81.51 18 ARG L N 1
ATOM 4459 C CA . ARG C 3 18 ? 77.221 79.461 53.720 1.00 79.06 18 ARG L CA 1
ATOM 4460 C C . ARG C 3 18 ? 75.813 78.918 53.528 1.00 78.73 18 ARG L C 1
ATOM 4461 O O . ARG C 3 18 ? 75.043 79.450 52.720 1.00 82.04 18 ARG L O 1
AT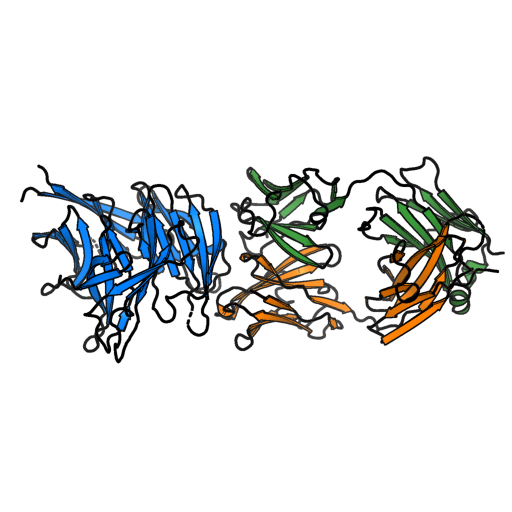OM 4469 N N . VAL C 3 19 ? 75.486 77.861 54.268 1.00 74.67 19 VAL L N 1
ATOM 4470 C CA . VAL C 3 19 ? 74.181 77.219 54.197 1.00 70.85 19 VAL L CA 1
ATOM 4471 C C . VAL C 3 19 ? 73.584 77.163 55.593 1.00 68.82 19 VAL L C 1
ATOM 4472 O O . VAL C 3 19 ? 74.296 77.108 56.601 1.00 64.68 19 VAL L O 1
ATOM 4476 N N . SER C 3 20 ? 72.257 77.172 55.644 1.00 68.75 20 SER L N 1
ATOM 4477 C CA . SER C 3 20 ? 71.531 77.220 56.903 1.00 64.03 20 SER L CA 1
ATOM 4478 C C . SER C 3 20 ? 70.351 76.268 56.806 1.00 59.85 20 SER L C 1
ATOM 4479 O O . SER C 3 20 ? 69.467 76.458 55.965 1.00 60.10 20 SER L O 1
ATOM 4482 N N . LEU C 3 21 ? 70.351 75.239 57.649 1.00 51.70 21 LEU L N 1
ATOM 4483 C CA . LEU C 3 21 ? 69.259 74.282 57.733 1.00 52.61 21 LEU L CA 1
ATOM 4484 C C . LEU C 3 21 ? 68.395 74.614 58.939 1.00 54.73 21 LEU L C 1
ATOM 4485 O O . LEU C 3 21 ? 68.912 74.936 60.011 1.00 54.93 21 LEU L O 1
ATOM 4490 N N . THR C 3 22 ? 67.081 74.527 58.766 1.00 52.29 22 THR L N 1
ATOM 4491 C CA . THR C 3 22 ? 66.139 74.873 59.820 1.00 55.01 22 THR L CA 1
ATOM 4492 C C . THR C 3 22 ? 65.392 73.628 60.279 1.00 54.87 22 THR L C 1
ATOM 4493 O O . THR C 3 22 ? 65.024 72.776 59.465 1.00 60.32 22 THR L O 1
ATOM 4497 N N . CYS C 3 23 ? 65.179 73.527 61.587 1.00 56.71 23 CYS L N 1
ATOM 4498 C CA . CYS C 3 23 ? 64.428 72.434 62.191 1.00 63.12 23 CYS L CA 1
ATOM 4499 C C . CYS C 3 23 ? 63.381 73.058 63.103 1.00 60.41 23 CYS L C 1
ATOM 4500 O O . CYS C 3 23 ? 63.716 73.873 63.970 1.00 58.42 23 CYS L O 1
ATOM 4503 N N . ARG C 3 24 ? 62.116 72.710 62.889 1.00 56.19 24 ARG L N 1
ATOM 4504 C CA . ARG C 3 24 ? 61.014 73.253 63.674 1.00 59.35 24 ARG L CA 1
ATOM 4505 C C . ARG C 3 24 ? 60.374 72.144 64.500 1.00 52.93 24 ARG L C 1
ATOM 4506 O O . ARG C 3 24 ? 60.105 71.054 63.984 1.00 52.62 24 ARG L O 1
ATOM 4514 N N . ALA C 3 25 ? 60.122 72.423 65.774 1.00 49.72 25 ALA L N 1
ATOM 4515 C CA . ALA C 3 25 ? 59.523 71.449 66.674 1.00 45.59 25 ALA L CA 1
ATOM 4516 C C . ALA C 3 25 ? 58.022 71.689 66.791 1.00 47.03 25 ALA L C 1
ATOM 4517 O O . ALA C 3 25 ? 57.565 72.835 66.836 1.00 54.02 25 ALA L O 1
ATOM 4519 N N . SER C 3 26 ? 57.255 70.594 66.831 1.00 45.06 26 SER L N 1
ATOM 4520 C CA . SER C 3 26 ? 55.804 70.698 66.926 1.00 48.40 26 SER L CA 1
ATOM 4521 C C . SER C 3 26 ? 55.353 71.181 68.297 1.00 54.10 26 SER L C 1
ATOM 4522 O O . SER C 3 26 ? 54.214 71.640 68.438 1.00 56.81 26 SER L O 1
ATOM 4525 N N . GLN C 3 27 ? 56.213 71.081 69.305 1.00 54.98 27 GLN L N 1
ATOM 4526 C CA . GLN C 3 27 ? 55.942 71.650 70.615 1.00 58.82 27 GLN L CA 1
ATOM 4527 C C . GLN C 3 27 ? 57.271 72.076 71.227 1.00 57.75 27 GLN L C 1
ATOM 4528 O O . GLN C 3 27 ? 58.335 71.919 70.621 1.00 54.47 27 GLN L O 1
ATOM 4534 N N . GLU C 3 28 ? 57.199 72.622 72.439 1.00 57.81 28 GLU L N 1
ATOM 4535 C CA . GLU C 3 28 ? 58.389 73.105 73.127 1.00 54.32 28 GLU L CA 1
ATOM 4536 C C . GLU C 3 28 ? 59.348 71.956 73.421 1.00 48.59 28 GLU L C 1
ATOM 4537 O O . GLU C 3 28 ? 58.951 70.926 73.976 1.00 53.19 28 GLU L O 1
ATOM 4543 N N . ILE C 3 29 ? 60.615 72.132 73.043 1.00 41.02 29 ILE L N 1
ATOM 4544 C CA . ILE C 3 29 ? 61.664 71.174 73.364 1.00 42.91 29 ILE L CA 1
ATOM 4545 C C . ILE C 3 29 ? 62.763 71.782 74.220 1.00 44.11 29 ILE L C 1
ATOM 4546 O O . ILE C 3 29 ? 63.716 71.079 74.576 1.00 43.07 29 ILE L O 1
ATOM 4551 N N . SER C 3 30 ? 62.661 73.073 74.554 1.00 49.64 30 SER L N 1
ATOM 4552 C CA . SER C 3 30 ? 63.497 73.714 75.575 1.00 49.86 30 SER L CA 1
ATOM 4553 C C . SER C 3 30 ? 64.982 73.643 75.227 1.00 52.08 30 SER L C 1
ATOM 4554 O O . SER C 3 30 ? 65.837 73.494 76.103 1.00 51.85 30 SER L O 1
ATOM 4557 N N . GLY C 3 31 ? 65.293 73.754 73.938 1.00 52.71 31 GLY L N 1
ATOM 4558 C CA . GLY C 3 31 ? 66.666 73.789 73.486 1.00 49.28 31 GLY L CA 1
ATOM 4559 C C . GLY C 3 31 ? 67.378 72.454 73.439 1.00 46.19 31 GLY L C 1
ATOM 4560 O O . GLY C 3 31 ? 68.573 72.426 73.113 1.00 45.44 31 GLY L O 1
ATOM 4561 N N . TYR C 3 32 ? 66.701 71.345 73.752 1.00 38.90 32 TYR L N 1
ATOM 4562 C CA . TYR C 3 32 ? 67.345 70.031 73.729 1.00 39.55 32 TYR L CA 1
ATOM 4563 C C . TYR C 3 32 ? 67.298 69.492 72.300 1.00 38.75 32 TYR L C 1
ATOM 4564 O O . TYR C 3 32 ? 66.543 68.581 71.949 1.00 37.58 32 TYR L O 1
ATOM 4573 N N . LEU C 3 33 ? 68.136 70.090 71.462 1.00 41.80 33 LEU L N 1
ATOM 4574 C CA . LEU C 3 33 ? 68.197 69.762 70.049 1.00 40.53 33 LEU L CA 1
ATOM 4575 C C . LEU C 3 33 ? 69.638 69.483 69.658 1.00 40.08 33 LEU L C 1
ATOM 4576 O O . LEU C 3 33 ? 70.553 70.207 70.062 1.00 45.20 33 LEU L O 1
ATOM 4581 N N . SER C 3 34 ? 69.830 68.431 68.871 1.00 38.77 34 SER L N 1
ATOM 4582 C CA . SER C 3 34 ? 71.142 68.040 68.389 1.00 42.25 34 SER L CA 1
ATOM 4583 C C . SER C 3 34 ? 71.133 67.985 66.868 1.00 40.84 34 SER L C 1
ATOM 4584 O O . SER C 3 34 ? 70.101 67.707 66.247 1.00 35.19 34 SER L O 1
ATOM 4587 N N . TRP C 3 35 ? 72.290 68.262 66.273 1.00 40.03 35 TRP L N 1
ATOM 4588 C CA . TRP C 3 35 ? 72.508 68.099 64.842 1.00 39.02 35 TRP L CA 1
ATOM 4589 C C . TRP C 3 35 ? 73.523 66.986 64.615 1.00 39.60 35 TRP L C 1
ATOM 4590 O O . TRP C 3 35 ? 74.586 66.967 65.249 1.00 38.75 35 TRP L O 1
ATOM 4601 N N . LEU C 3 36 ? 73.196 66.067 63.711 1.00 37.00 36 LEU L N 1
ATOM 4602 C CA . LEU C 3 36 ? 74.054 64.940 63.383 1.00 40.43 36 LEU L CA 1
ATOM 4603 C C . LEU C 3 36 ? 74.394 64.960 61.899 1.00 45.35 36 LEU L C 1
ATOM 4604 O O . LEU C 3 36 ? 73.605 65.416 61.065 1.00 46.13 36 LEU L O 1
ATOM 4609 N N . GLN C 3 37 ? 75.571 64.443 61.576 1.00 45.47 37 GLN L N 1
ATOM 4610 C CA . GLN C 3 37 ? 76.028 64.322 60.203 1.00 43.64 37 GLN L CA 1
ATOM 4611 C C . GLN C 3 37 ? 76.173 62.844 59.867 1.00 47.99 37 GLN L C 1
ATOM 4612 O O . GLN C 3 37 ? 76.810 62.090 60.613 1.00 49.52 37 GLN L O 1
ATOM 4618 N N . ARG C 3 38 ? 75.574 62.430 58.757 1.00 48.28 38 ARG L N 1
ATOM 4619 C CA . ARG C 3 38 ? 75.654 61.055 58.278 1.00 46.74 38 ARG L CA 1
ATOM 4620 C C . ARG C 3 38 ? 76.494 61.083 57.006 1.00 50.63 38 ARG L C 1
ATOM 4621 O O . ARG C 3 38 ? 76.034 61.551 55.962 1.00 52.94 38 ARG L O 1
ATOM 4629 N N . LYS C 3 39 ? 77.729 60.595 57.098 1.00 55.62 39 LYS L N 1
ATOM 4630 C CA . LYS C 3 39 ? 78.630 60.613 55.957 1.00 60.56 39 LYS L CA 1
ATOM 4631 C C . LYS C 3 39 ? 78.261 59.506 54.969 1.00 64.32 39 LYS L C 1
ATOM 4632 O O . LYS C 3 39 ? 77.540 58.567 55.316 1.00 64.87 39 LYS L O 1
ATOM 4638 N N . PRO C 3 40 ? 78.731 59.606 53.721 1.00 67.66 40 PRO L N 1
ATOM 4639 C CA . PRO C 3 40 ? 78.410 58.558 52.736 1.00 72.54 40 PRO L CA 1
ATOM 4640 C C . PRO C 3 40 ? 78.827 57.157 53.155 1.00 78.65 40 PRO L C 1
ATOM 4641 O O . PRO C 3 40 ? 78.176 56.189 52.743 1.00 83.10 40 PRO L O 1
ATOM 4645 N N . ASP C 3 41 ? 79.883 57.009 53.959 1.00 79.83 41 ASP L N 1
ATOM 4646 C CA . ASP C 3 41 ? 80.305 55.685 54.405 1.00 82.03 41 ASP L CA 1
ATOM 4647 C C . ASP C 3 41 ? 79.460 55.144 55.559 1.00 75.97 41 ASP L C 1
ATOM 4648 O O . ASP C 3 41 ? 79.846 54.147 56.178 1.00 78.76 41 ASP L O 1
ATOM 4653 N N . GLY C 3 42 ? 78.326 55.775 55.864 1.00 66.85 42 GLY L N 1
ATOM 4654 C CA . GLY C 3 42 ? 77.434 55.306 56.896 1.00 64.77 42 GLY L CA 1
ATOM 4655 C C . GLY C 3 42 ? 77.760 55.775 58.299 1.00 59.83 42 GLY L C 1
ATOM 4656 O O . GLY C 3 42 ? 76.908 55.658 59.187 1.00 56.26 42 GLY L O 1
ATOM 4657 N N . THR C 3 43 ? 78.961 56.300 58.527 1.00 59.49 43 THR L N 1
ATOM 4658 C CA . THR C 3 43 ? 79.330 56.742 59.863 1.00 58.97 43 THR L CA 1
ATOM 4659 C C . THR C 3 43 ? 78.534 57.981 60.248 1.00 56.79 43 THR L C 1
ATOM 4660 O O . THR C 3 43 ? 78.245 58.841 59.410 1.00 57.64 43 THR L O 1
ATOM 4664 N N . ILE C 3 44 ? 78.175 58.064 61.526 1.00 49.11 44 ILE L N 1
ATOM 4665 C CA . ILE C 3 44 ? 77.343 59.138 62.050 1.00 49.71 44 ILE L CA 1
ATOM 4666 C C . ILE C 3 44 ? 78.144 59.908 63.089 1.00 54.76 44 ILE L C 1
ATOM 4667 O O . ILE C 3 44 ? 78.755 59.307 63.980 1.00 59.97 44 ILE L O 1
ATOM 4672 N N . LYS C 3 45 ? 78.140 61.233 62.972 1.00 53.49 45 LYS L N 1
ATOM 4673 C CA . LYS C 3 45 ? 78.891 62.115 63.851 1.00 53.37 45 LYS L CA 1
ATOM 4674 C C . LYS C 3 45 ? 77.954 63.167 64.429 1.00 53.12 45 LYS L C 1
ATOM 4675 O O . LYS C 3 45 ? 77.098 63.701 63.717 1.00 50.87 45 LYS L O 1
ATOM 4681 N N . ARG C 3 46 ? 78.107 63.451 65.723 1.00 50.06 46 ARG L N 1
ATOM 4682 C CA . ARG C 3 46 ? 77.359 64.534 66.349 1.00 45.66 46 ARG L CA 1
ATOM 4683 C C . ARG C 3 46 ? 78.088 65.853 66.123 1.00 46.18 46 ARG L C 1
ATOM 4684 O O . ARG C 3 46 ? 79.292 65.958 66.378 1.00 46.35 46 ARG L O 1
ATOM 4692 N N . LEU C 3 47 ? 77.357 66.859 65.643 1.00 42.54 47 LEU L N 1
ATOM 4693 C CA . LEU C 3 47 ? 77.934 68.176 65.403 1.00 50.07 47 LEU L CA 1
ATOM 4694 C C . LEU C 3 47 ? 77.623 69.168 66.515 1.00 49.02 47 LEU L C 1
ATOM 4695 O O . LEU C 3 47 ? 78.537 69.783 67.074 1.00 48.92 47 LEU L O 1
ATOM 4700 N N . ILE C 3 48 ? 76.342 69.328 66.843 1.00 48.13 48 ILE L N 1
ATOM 4701 C CA . ILE C 3 48 ? 75.864 70.326 67.787 1.00 46.27 48 ILE L CA 1
ATOM 4702 C C . ILE C 3 48 ? 74.955 69.628 68.789 1.00 44.58 48 ILE L C 1
ATOM 4703 O O . ILE C 3 48 ? 74.220 68.699 68.434 1.00 40.97 48 ILE L O 1
ATOM 4708 N N . TYR C 3 49 ? 75.009 70.070 70.044 1.00 43.06 49 TYR L N 1
ATOM 4709 C CA . TYR C 3 49 ? 74.029 69.669 71.047 1.00 43.04 49 TYR L CA 1
ATOM 4710 C C . TYR C 3 49 ? 73.603 70.903 71.840 1.00 47.24 49 TYR L C 1
ATOM 4711 O O . TYR C 3 49 ? 74.236 71.957 71.770 1.00 51.40 49 TYR L O 1
ATOM 4720 N N . THR C 3 50 ? 72.499 70.756 72.583 1.00 48.59 50 THR L N 1
ATOM 4721 C CA . THR C 3 50 ? 71.837 71.842 73.317 1.00 48.92 50 THR L CA 1
ATOM 4722 C C . THR C 3 50 ? 71.702 73.098 72.442 1.00 47.84 50 THR L C 1
ATOM 4723 O O . THR C 3 50 ? 71.805 74.235 72.908 1.00 48.69 50 THR L O 1
ATOM 4727 N N . ALA C 3 51 ? 71.451 72.860 71.143 1.00 46.65 51 ALA L N 1
ATOM 4728 C CA . ALA C 3 51 ? 71.055 73.830 70.120 1.00 42.66 51 ALA L CA 1
ATOM 4729 C C . ALA C 3 51 ? 72.221 74.621 69.536 1.00 46.87 51 ALA L C 1
ATOM 4730 O O . ALA C 3 51 ? 72.308 74.771 68.309 1.00 47.92 51 ALA L O 1
ATOM 4732 N N . SER C 3 52 ? 73.116 75.141 70.386 1.00 46.53 52 SER L N 1
ATOM 4733 C CA . SER C 3 52 ? 74.168 76.021 69.901 1.00 50.40 52 SER L CA 1
ATOM 4734 C C . SER C 3 52 ? 75.575 75.640 70.362 1.00 52.02 52 SER L C 1
ATOM 4735 O O . SER C 3 52 ? 76.523 76.371 70.054 1.00 53.69 52 SER L O 1
ATOM 4738 N N . THR C 3 53 ? 75.752 74.520 71.067 1.00 50.69 53 THR L N 1
ATOM 4739 C CA . THR C 3 53 ? 77.074 74.111 71.534 1.00 49.98 53 THR L CA 1
ATOM 4740 C C . THR C 3 53 ? 77.698 73.169 70.514 1.00 48.84 53 THR L C 1
ATOM 4741 O O . THR C 3 53 ? 77.106 72.141 70.161 1.00 50.12 53 THR L O 1
ATOM 4745 N N . VAL C 3 54 ? 78.887 73.519 70.044 1.00 53.78 54 VAL L N 1
ATOM 4746 C CA . VAL C 3 54 ? 79.589 72.730 69.040 1.00 56.86 54 VAL L CA 1
ATOM 4747 C C . VAL C 3 54 ? 80.393 71.649 69.745 1.00 59.58 54 VAL L C 1
ATOM 4748 O O . VAL C 3 54 ? 81.153 71.935 70.679 1.00 61.07 54 VAL L O 1
ATOM 4752 N N . ASP C 3 55 ? 80.213 70.404 69.309 1.00 58.64 55 ASP L N 1
ATOM 4753 C CA . ASP C 3 55 ? 80.932 69.286 69.902 1.00 59.56 55 ASP L CA 1
ATOM 4754 C C . ASP C 3 55 ? 82.429 69.434 69.653 1.00 61.57 55 ASP L C 1
ATOM 4755 O O . ASP C 3 55 ? 82.861 70.052 68.677 1.00 62.36 55 ASP L O 1
ATOM 4760 N N . SER C 3 56 ? 83.226 68.871 70.556 1.00 65.04 56 SER L N 1
ATOM 4761 C CA . SER C 3 56 ? 84.671 68.921 70.393 1.00 76.53 56 SER L CA 1
ATOM 4762 C C . SER C 3 56 ? 85.091 68.131 69.159 1.00 81.67 56 SER L C 1
ATOM 4763 O O . SER C 3 56 ? 84.478 67.122 68.801 1.00 84.78 56 SER L O 1
ATOM 4766 N N . GLY C 3 57 ? 86.146 68.608 68.502 1.00 87.69 57 GLY L N 1
ATOM 4767 C CA . GLY C 3 57 ? 86.605 68.007 67.269 1.00 93.44 57 GLY L CA 1
ATOM 4768 C C . GLY C 3 57 ? 85.831 68.409 66.035 1.00 92.88 57 GLY L C 1
ATOM 4769 O O . GLY C 3 57 ? 86.239 68.049 64.923 1.00 99.00 57 GLY L O 1
ATOM 4770 N N . VAL C 3 58 ? 84.728 69.135 66.189 1.00 80.07 58 VAL L N 1
ATOM 4771 C CA . VAL C 3 58 ? 83.957 69.652 65.061 1.00 71.38 58 VAL L CA 1
ATOM 4772 C C . VAL C 3 58 ? 84.566 70.988 64.648 1.00 71.42 58 VAL L C 1
ATOM 4773 O O . VAL C 3 58 ? 84.874 71.819 65.516 1.00 72.66 58 VAL L O 1
ATOM 4777 N N . PRO C 3 59 ? 84.783 71.230 63.353 1.00 70.85 59 PRO L N 1
ATOM 4778 C CA . PRO C 3 59 ? 85.391 72.498 62.931 1.00 70.69 59 PRO L CA 1
ATOM 4779 C C . PRO C 3 59 ? 84.536 73.693 63.328 1.00 69.12 59 PRO L C 1
ATOM 4780 O O . PRO C 3 59 ? 83.310 73.604 63.436 1.00 65.51 59 PRO L O 1
ATOM 4784 N N . ASN C 3 60 ? 85.204 74.827 63.541 1.00 73.94 60 ASN L N 1
ATOM 4785 C CA . ASN C 3 60 ? 84.524 76.040 63.980 1.00 76.15 60 ASN L CA 1
ATOM 4786 C C . ASN C 3 60 ? 83.621 76.647 62.909 1.00 75.50 60 ASN L C 1
ATOM 4787 O O . ASN C 3 60 ? 82.929 77.629 63.201 1.00 74.12 60 ASN L O 1
ATOM 4792 N N . ARG C 3 61 ? 83.598 76.101 61.692 1.00 75.39 61 ARG L N 1
ATOM 4793 C CA . ARG C 3 61 ? 82.675 76.581 60.671 1.00 72.89 61 ARG L CA 1
ATOM 4794 C C . ARG C 3 61 ? 81.247 76.105 60.896 1.00 66.28 61 ARG L C 1
ATOM 4795 O O . ARG C 3 61 ? 80.345 76.535 60.169 1.00 61.98 61 ARG L O 1
ATOM 4803 N N . PHE C 3 62 ? 81.022 75.230 61.872 1.00 63.27 62 PHE L N 1
ATOM 4804 C CA . PHE C 3 62 ? 79.689 74.781 62.241 1.00 58.13 62 PHE L CA 1
ATOM 4805 C C . PHE C 3 62 ? 79.187 75.596 63.425 1.00 58.66 62 PHE L C 1
ATOM 4806 O O . PHE C 3 62 ? 79.946 75.901 64.349 1.00 64.61 62 PHE L O 1
ATOM 4814 N N . SER C 3 63 ? 77.906 75.947 63.394 1.00 57.24 63 SER L N 1
ATOM 4815 C CA . SER C 3 63 ? 77.303 76.657 64.512 1.00 56.23 63 SER L CA 1
ATOM 4816 C C . SER C 3 63 ? 75.804 76.401 64.503 1.00 53.82 63 SER L C 1
ATOM 4817 O O . SER C 3 63 ? 75.232 75.979 63.496 1.00 57.50 63 SER L O 1
ATOM 4820 N N . GLY C 3 64 ? 75.179 76.653 65.651 1.00 49.27 64 GLY L N 1
ATOM 4821 C CA . GLY C 3 64 ? 73.752 76.491 65.788 1.00 45.66 64 GLY L CA 1
ATOM 4822 C C . GLY C 3 64 ? 73.162 77.680 66.518 1.00 50.63 64 GLY L C 1
ATOM 4823 O O . GLY C 3 64 ? 73.858 78.415 67.220 1.00 55.01 64 GLY L O 1
ATOM 4824 N N . SER C 3 65 ? 71.859 77.865 66.335 1.00 44.95 65 SER L N 1
ATOM 4825 C CA . SER C 3 65 ? 71.171 78.980 66.970 1.00 62.25 65 SER L CA 1
ATOM 4826 C C . SER C 3 65 ? 69.693 78.642 67.101 1.00 58.22 65 SER L C 1
ATOM 4827 O O . SER C 3 65 ? 69.201 77.672 66.520 1.00 54.55 65 SER L O 1
ATOM 4830 N N . ARG C 3 66 ? 68.990 79.466 67.876 1.00 58.68 66 ARG L N 1
ATOM 4831 C CA . ARG C 3 66 ? 67.581 79.259 68.164 1.00 60.26 66 ARG L CA 1
ATOM 4832 C C . ARG C 3 66 ? 66.861 80.597 68.184 1.00 67.34 66 ARG L C 1
ATOM 4833 O O . ARG C 3 66 ? 67.377 81.578 68.726 1.00 75.43 66 ARG L O 1
ATOM 4841 N N . SER C 3 67 ? 65.667 80.630 67.589 1.00 71.24 67 SER L N 1
ATOM 4842 C CA . SER C 3 67 ? 64.766 81.783 67.685 1.00 82.48 67 SER L CA 1
ATOM 4843 C C . SER C 3 67 ? 63.349 81.231 67.846 1.00 85.23 67 SER L C 1
ATOM 4844 O O . SER C 3 67 ? 62.663 80.946 66.861 1.00 85.07 67 SER L O 1
ATOM 4847 N N . GLY C 3 68 ? 62.921 81.080 69.096 1.00 88.57 68 GLY L N 1
ATOM 4848 C CA . GLY C 3 68 ? 61.603 80.555 69.386 1.00 91.38 68 GLY L CA 1
ATOM 4849 C C . GLY C 3 68 ? 61.504 79.063 69.152 1.00 90.91 68 GLY L C 1
ATOM 4850 O O . GLY C 3 68 ? 62.245 78.280 69.755 1.00 88.14 68 GLY L O 1
ATOM 4851 N N . SER C 3 69 ? 60.588 78.657 68.274 1.00 92.84 69 SER L N 1
ATOM 4852 C CA . SER C 3 69 ? 60.430 77.250 67.932 1.00 89.48 69 SER L CA 1
ATOM 4853 C C . SER C 3 69 ? 61.396 76.790 66.848 1.00 83.81 69 SER L C 1
ATOM 4854 O O . SER C 3 69 ? 61.508 75.581 66.618 1.00 79.28 69 SER L O 1
ATOM 4857 N N . ASP C 3 70 ? 62.092 77.713 66.187 1.00 85.54 70 ASP L N 1
ATOM 4858 C CA . ASP C 3 70 ? 62.994 77.377 65.093 1.00 82.88 70 ASP L CA 1
ATOM 4859 C C . ASP C 3 70 ? 64.416 77.199 65.604 1.00 75.44 70 ASP L C 1
ATOM 4860 O O . ASP C 3 70 ? 64.934 78.048 66.336 1.00 83.08 70 ASP L O 1
ATOM 4865 N N . TYR C 3 71 ? 65.043 76.100 65.201 1.00 60.81 71 TYR L N 1
ATOM 4866 C CA . TYR C 3 71 ? 66.440 75.818 65.484 1.00 49.34 71 TYR L CA 1
ATOM 4867 C C . TYR C 3 71 ? 67.167 75.671 64.159 1.00 50.77 71 TYR L C 1
ATOM 4868 O O . TYR C 3 71 ? 66.644 75.060 63.224 1.00 51.23 71 TYR L O 1
ATOM 4877 N N . SER C 3 72 ? 68.366 76.231 64.063 1.00 41.56 72 SER L N 1
ATOM 4878 C CA . SER C 3 72 ? 69.083 76.202 62.801 1.00 49.68 72 SER L CA 1
ATOM 4879 C C . SER C 3 72 ? 70.520 75.746 63.004 1.00 47.92 72 SER L C 1
ATOM 4880 O O . SER C 3 72 ? 71.140 76.013 64.037 1.00 51.80 72 SER L O 1
ATOM 4883 N N . LEU C 3 73 ? 71.030 75.037 62.001 1.00 50.74 73 LEU L N 1
ATOM 4884 C CA . LEU C 3 73 ? 72.440 74.698 61.880 1.00 51.33 73 LEU L CA 1
ATOM 4885 C C . LEU C 3 73 ? 73.018 75.500 60.723 1.00 54.64 73 LEU L C 1
ATOM 4886 O O . LEU C 3 73 ? 72.416 75.560 59.647 1.00 60.37 73 LEU L O 1
ATOM 4891 N N . THR C 3 74 ? 74.170 76.126 60.944 1.00 55.72 74 THR L N 1
ATOM 4892 C CA . THR C 3 74 ? 74.803 76.946 59.921 1.00 59.35 74 THR L CA 1
ATOM 4893 C C . THR C 3 74 ? 76.227 76.466 59.689 1.00 62.37 74 THR L C 1
ATOM 4894 O O . THR C 3 74 ? 76.968 76.223 60.647 1.00 62.23 74 THR L O 1
ATOM 4898 N N . ILE C 3 75 ? 76.595 76.314 58.420 1.00 66.07 75 ILE L N 1
ATOM 4899 C CA . ILE C 3 75 ? 77.970 76.057 58.011 1.00 67.44 75 ILE L CA 1
ATOM 4900 C C . ILE C 3 75 ? 78.445 77.296 57.269 1.00 71.57 75 ILE L C 1
ATOM 4901 O O . ILE C 3 75 ? 77.958 77.597 56.173 1.00 74.89 75 ILE L O 1
ATOM 4906 N N . SER C 3 76 ? 79.393 78.020 57.865 1.00 77.34 76 SER L N 1
ATOM 4907 C CA . SER C 3 76 ? 79.789 79.315 57.323 1.00 81.03 76 SER L CA 1
ATOM 4908 C C . SER C 3 76 ? 80.504 79.163 55.986 1.00 89.17 76 SER L C 1
ATOM 4909 O O . SER C 3 76 ? 80.166 79.840 55.009 1.00 98.92 76 SER L O 1
ATOM 4912 N N . SER C 3 77 ? 81.504 78.288 55.922 1.00 88.61 77 SER L N 1
ATOM 4913 C CA . SER C 3 77 ? 82.269 78.065 54.700 1.00 89.57 77 SER L CA 1
ATOM 4914 C C . SER C 3 77 ? 82.256 76.578 54.391 1.00 87.19 77 SER L C 1
ATOM 4915 O O . SER C 3 77 ? 82.786 75.780 55.168 1.00 86.20 77 SER L O 1
ATOM 4918 N N . LEU C 3 78 ? 81.655 76.208 53.265 1.00 85.06 78 LEU L N 1
ATOM 4919 C CA . LEU C 3 78 ? 81.487 74.800 52.933 1.00 79.87 78 LEU L CA 1
ATOM 4920 C C . LEU C 3 78 ? 82.788 74.211 52.407 1.00 82.43 78 LEU L C 1
ATOM 4921 O O . LEU C 3 78 ? 83.432 74.784 51.522 1.00 87.61 78 LEU L O 1
ATOM 4926 N N . GLU C 3 79 ? 83.168 73.067 52.958 1.00 80.70 79 GLU L N 1
ATOM 4927 C CA . GLU C 3 79 ? 84.324 72.310 52.510 1.00 87.17 79 GLU L CA 1
ATOM 4928 C C . GLU C 3 79 ? 83.860 70.995 51.897 1.00 84.65 79 GLU L C 1
ATOM 4929 O O . GLU C 3 79 ? 82.710 70.579 52.056 1.00 78.36 79 GLU L O 1
ATOM 4935 N N . SER C 3 80 ? 84.783 70.342 51.184 1.00 86.59 80 SER L N 1
ATOM 4936 C CA . SER C 3 80 ? 84.455 69.087 50.515 1.00 86.77 80 SER L CA 1
ATOM 4937 C C . SER C 3 80 ? 84.000 68.025 51.504 1.00 83.28 80 SER L C 1
ATOM 4938 O O . SER C 3 80 ? 83.209 67.144 51.151 1.00 84.39 80 SER L O 1
ATOM 4941 N N . GLU C 3 81 ? 84.485 68.094 52.743 1.00 81.23 81 GLU L N 1
ATOM 4942 C CA . GLU C 3 81 ? 84.114 67.109 53.749 1.00 77.45 81 GLU L CA 1
ATOM 4943 C C . GLU C 3 81 ? 82.655 67.254 54.170 1.00 72.70 81 GLU L C 1
ATOM 4944 O O . GLU C 3 81 ? 82.029 66.269 54.579 1.00 68.35 81 GLU L O 1
ATOM 4950 N N . ASP C 3 82 ? 82.089 68.455 54.050 1.00 75.32 82 ASP L N 1
ATOM 4951 C CA . ASP C 3 82 ? 80.804 68.772 54.666 1.00 74.77 82 ASP L CA 1
ATOM 4952 C C . ASP C 3 82 ? 79.596 68.338 53.843 1.00 73.41 82 ASP L C 1
ATOM 4953 O O . ASP C 3 82 ? 78.463 68.601 54.262 1.00 70.80 82 ASP L O 1
ATOM 4958 N N . PHE C 3 83 ? 79.788 67.694 52.697 1.00 74.58 83 PHE L N 1
ATOM 4959 C CA . PHE C 3 83 ? 78.667 67.335 51.829 1.00 70.40 83 PHE L CA 1
ATOM 4960 C C . PHE C 3 83 ? 78.224 65.916 52.167 1.00 66.65 83 PHE L C 1
ATOM 4961 O O . PHE C 3 83 ? 78.883 64.940 51.800 1.00 71.51 83 PHE L O 1
ATOM 4969 N N . ALA C 3 84 ? 77.099 65.811 52.868 1.00 59.34 84 ALA L N 1
ATOM 4970 C CA . ALA C 3 84 ? 76.561 64.540 53.332 1.00 60.64 84 ALA L CA 1
ATOM 4971 C C . ALA C 3 84 ? 75.110 64.774 53.753 1.00 57.13 84 ALA L C 1
ATOM 4972 O O . ALA C 3 84 ? 74.470 65.719 53.290 1.00 58.37 84 ALA L O 1
ATOM 4974 N N . ASP C 3 85 ? 74.593 63.916 54.623 1.00 52.35 85 ASP L N 1
ATOM 4975 C CA . ASP C 3 85 ? 73.239 64.058 55.135 1.00 54.79 85 ASP L CA 1
ATOM 4976 C C . ASP C 3 85 ? 73.263 64.620 56.552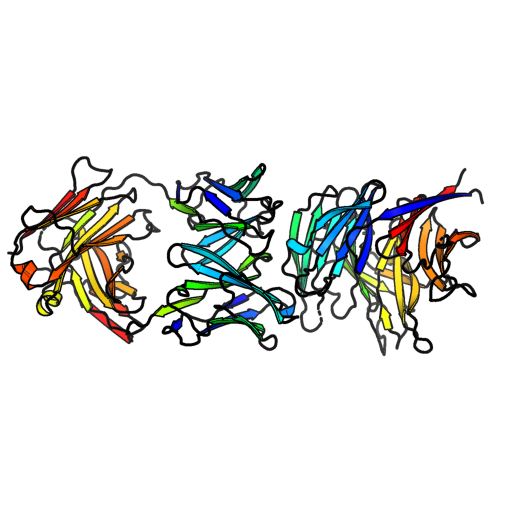 1.00 52.33 85 ASP L C 1
ATOM 4977 O O . ASP C 3 85 ? 74.169 64.338 57.338 1.00 57.97 85 ASP L O 1
ATOM 4982 N N . TYR C 3 86 ? 72.256 65.427 56.870 1.00 43.40 86 TYR L N 1
ATOM 4983 C CA . TYR C 3 86 ? 72.166 66.083 58.167 1.00 43.43 86 TYR L CA 1
ATOM 4984 C C . TYR C 3 86 ? 70.790 65.862 58.776 1.00 41.04 86 TYR L C 1
ATOM 4985 O O . TYR C 3 86 ? 69.772 65.926 58.081 1.00 44.03 86 TYR L O 1
ATOM 4994 N N . TYR C 3 87 ? 70.768 65.593 60.078 1.00 38.04 87 TYR L N 1
ATOM 4995 C CA . TYR C 3 87 ? 69.537 65.330 60.810 1.00 37.94 87 TYR L CA 1
ATOM 4996 C C . TYR C 3 87 ? 69.525 66.142 62.095 1.00 41.48 87 TYR L C 1
ATOM 4997 O O . TYR C 3 87 ? 70.547 66.242 62.782 1.00 44.89 87 TYR L O 1
ATOM 5006 N N . CYS C 3 88 ? 68.377 66.727 62.418 1.00 39.55 88 CYS L N 1
ATOM 5007 C CA . CYS C 3 88 ? 68.196 67.223 63.770 1.00 39.83 88 CYS L CA 1
ATOM 5008 C C . CYS C 3 88 ? 67.576 66.126 64.629 1.00 42.14 88 CYS L C 1
ATOM 5009 O O . CYS C 3 88 ? 66.956 65.180 64.132 1.00 43.66 88 CYS L O 1
ATOM 5012 N N . LEU C 3 89 ? 67.766 66.261 65.936 1.00 40.40 89 LEU L N 1
ATOM 5013 C CA . LEU C 3 89 ? 67.291 65.281 66.903 1.00 37.64 89 LEU L CA 1
ATOM 5014 C C . LEU C 3 89 ? 66.875 66.022 68.160 1.00 35.12 89 LEU L C 1
ATOM 5015 O O . LEU C 3 89 ? 67.710 66.671 68.798 1.00 37.85 89 LEU L O 1
ATOM 5020 N N . GLN C 3 90 ? 65.594 65.946 68.502 1.00 32.31 90 GLN L N 1
ATOM 5021 C CA . GLN C 3 90 ? 65.139 66.432 69.794 1.00 35.14 90 GLN L CA 1
ATOM 5022 C C . GLN C 3 90 ? 65.303 65.307 70.803 1.00 34.85 90 GLN L C 1
ATOM 5023 O O . GLN C 3 90 ? 64.928 64.160 70.534 1.00 34.08 90 GLN L O 1
ATOM 5029 N N . TYR C 3 91 ? 65.901 65.628 71.941 1.00 37.89 91 TYR L N 1
ATOM 5030 C CA . TYR C 3 91 ? 66.061 64.683 73.036 1.00 41.36 91 TYR L CA 1
ATOM 5031 C C . TYR C 3 91 ? 65.460 65.258 74.309 1.00 43.64 91 TYR L C 1
ATOM 5032 O O . TYR C 3 91 ? 65.996 65.106 75.407 1.00 40.54 91 TYR L O 1
ATOM 5041 N N . ASP C 3 92 ? 64.326 65.940 74.157 1.00 47.61 92 ASP L N 1
ATOM 5042 C CA . ASP C 3 92 ? 63.614 66.533 75.278 1.00 50.28 92 ASP L CA 1
ATOM 5043 C C . ASP C 3 92 ? 62.566 65.587 75.851 1.00 50.79 92 ASP L C 1
ATOM 5044 O O . ASP C 3 92 ? 62.467 65.439 77.073 1.00 56.69 92 ASP L O 1
ATOM 5049 N N . THR C 3 93 ? 61.791 64.933 74.988 1.00 42.99 93 THR L N 1
ATOM 5050 C CA . THR C 3 93 ? 60.672 64.106 75.406 1.00 44.89 93 THR L CA 1
ATOM 5051 C C . THR C 3 93 ? 60.739 62.764 74.694 1.00 45.66 93 THR L C 1
ATOM 5052 O O . THR C 3 93 ? 61.030 62.703 73.496 1.00 44.16 93 THR L O 1
ATOM 5056 N N . TYR C 3 94 ? 60.476 61.692 75.435 1.00 43.82 94 TYR L N 1
ATOM 5057 C CA . TYR C 3 94 ? 60.432 60.363 74.840 1.00 41.84 94 TYR L CA 1
ATOM 5058 C C . TYR C 3 94 ? 59.119 60.161 74.096 1.00 44.92 94 TYR L C 1
ATOM 5059 O O . TYR C 3 94 ? 58.068 60.610 74.553 1.00 50.96 94 TYR L O 1
ATOM 5068 N N . PRO C 3 95 ? 59.176 59.493 72.934 1.00 41.35 95 PRO L N 1
ATOM 5069 C CA . PRO C 3 95 ? 60.414 59.008 72.313 1.00 39.09 95 PRO L CA 1
ATOM 5070 C C . PRO C 3 95 ? 61.170 60.105 71.575 1.00 40.07 95 PRO L C 1
ATOM 5071 O O . PRO C 3 95 ? 60.546 60.998 70.999 1.00 43.39 95 PRO L O 1
ATOM 5075 N N . TRP C 3 96 ? 62.499 60.044 71.606 1.00 35.63 96 TRP L N 1
ATOM 5076 C CA . TRP C 3 96 ? 63.298 60.989 70.840 1.00 34.60 96 TRP L CA 1
ATOM 5077 C C . TRP C 3 96 ? 62.974 60.852 69.358 1.00 38.04 96 TRP L C 1
ATOM 5078 O O . TRP C 3 96 ? 62.727 59.749 68.863 1.00 38.04 96 TRP L O 1
ATOM 5089 N N . THR C 3 97 ? 62.952 61.980 68.647 1.00 36.00 97 THR L N 1
ATOM 5090 C CA . THR C 3 97 ? 62.564 61.987 67.242 1.00 41.52 97 THR L CA 1
ATOM 5091 C C . THR C 3 97 ? 63.536 62.817 66.414 1.00 41.84 97 THR L C 1
ATOM 5092 O O . THR C 3 97 ? 64.052 63.841 66.878 1.00 41.93 97 THR L O 1
ATOM 5096 N N . PHE C 3 98 ? 63.776 62.362 65.186 1.00 37.58 98 PHE L N 1
ATOM 5097 C CA . PHE C 3 98 ? 64.668 63.001 64.231 1.00 37.82 98 PHE L CA 1
ATOM 5098 C C . PHE C 3 98 ? 63.884 63.863 63.255 1.00 40.01 98 PHE L C 1
ATOM 5099 O O . PHE C 3 98 ? 62.684 63.673 63.037 1.00 42.39 98 PHE L O 1
ATOM 5107 N N . GLY C 3 99 ? 64.590 64.806 62.642 1.00 39.53 99 GLY L N 1
ATOM 5108 C CA . GLY C 3 99 ? 64.058 65.465 61.471 1.00 38.09 99 GLY L CA 1
ATOM 5109 C C . GLY C 3 99 ? 64.137 64.562 60.254 1.00 40.17 99 GLY L C 1
ATOM 5110 O O . GLY C 3 99 ? 64.808 63.533 60.255 1.00 41.51 99 GLY L O 1
ATOM 5111 N N . GLY C 3 100 ? 63.423 64.960 59.200 1.00 41.82 100 GLY L N 1
ATOM 5112 C CA . GLY C 3 100 ? 63.408 64.173 57.981 1.00 41.15 100 GLY L CA 1
ATOM 5113 C C . GLY C 3 100 ? 64.748 64.087 57.282 1.00 45.14 100 GLY L C 1
ATOM 5114 O O . GLY C 3 100 ? 64.940 63.203 56.440 1.00 46.17 100 GLY L O 1
ATOM 5115 N N . GLY C 3 101 ? 65.670 64.980 57.602 1.00 45.39 101 GLY L N 1
ATOM 5116 C CA . GLY C 3 101 ? 66.990 64.940 57.012 1.00 42.54 101 GLY L CA 1
ATOM 5117 C C . GLY C 3 101 ? 67.161 65.949 55.896 1.00 45.52 101 GLY L C 1
ATOM 5118 O O . GLY C 3 101 ? 66.200 66.352 55.230 1.00 49.78 101 GLY L O 1
ATOM 5119 N N . THR C 3 102 ? 68.409 66.366 55.684 1.00 44.98 102 THR L N 1
ATOM 5120 C CA . THR C 3 102 ? 68.786 67.241 54.581 1.00 49.00 102 THR L CA 1
ATOM 5121 C C . THR C 3 102 ? 69.966 66.624 53.849 1.00 53.05 102 THR L C 1
ATOM 5122 O O . THR C 3 102 ? 70.983 66.306 54.474 1.00 51.91 102 THR L O 1
ATOM 5126 N N . LYS C 3 103 ? 69.834 66.453 52.537 1.00 70.20 103 LYS L N 1
ATOM 5127 C CA . LYS C 3 103 ? 70.938 66.008 51.698 1.00 68.18 103 LYS L CA 1
ATOM 5128 C C . LYS C 3 103 ? 71.582 67.230 51.055 1.00 66.84 103 LYS L C 1
ATOM 5129 O O . LYS C 3 103 ? 70.930 67.956 50.295 1.00 65.22 103 LYS L O 1
ATOM 5135 N N . LEU C 3 104 ? 72.854 67.458 51.371 1.00 66.27 104 LEU L N 1
ATOM 5136 C CA . LEU C 3 104 ? 73.603 68.604 50.876 1.00 66.98 104 LEU L CA 1
ATOM 5137 C C . LEU C 3 104 ? 74.555 68.136 49.782 1.00 71.88 104 LEU L C 1
ATOM 5138 O O . LEU C 3 104 ? 75.375 67.240 50.010 1.00 73.99 104 LEU L O 1
ATOM 5143 N N . GLU C 3 105 ? 74.439 68.735 48.598 1.00 69.50 105 GLU L N 1
ATOM 5144 C CA . GLU C 3 105 ? 75.241 68.367 47.441 1.00 69.51 105 GLU L CA 1
ATOM 5145 C C . GLU C 3 105 ? 75.968 69.597 46.911 1.00 69.49 105 GLU L C 1
ATOM 5146 O O . GLU C 3 105 ? 75.681 70.733 47.298 1.00 69.97 105 GLU L O 1
ATOM 5152 N N . ILE C 3 106 ? 76.928 69.361 46.015 1.00 73.58 106 ILE L N 1
ATOM 5153 C CA . ILE C 3 106 ? 77.831 70.404 45.535 1.00 76.62 106 ILE L CA 1
ATOM 5154 C C . ILE C 3 106 ? 77.265 71.042 44.273 1.00 78.16 106 ILE L C 1
ATOM 5155 O O . ILE C 3 106 ? 76.664 70.369 43.428 1.00 75.87 106 ILE L O 1
ATOM 5160 N N . LYS C 3 107 ? 77.474 72.350 44.142 1.00 80.62 107 LYS L N 1
ATOM 5161 C CA . LYS C 3 107 ? 76.996 73.135 43.011 1.00 80.02 107 LYS L CA 1
ATOM 5162 C C . LYS C 3 107 ? 78.160 73.432 42.073 1.00 81.94 107 LYS L C 1
ATOM 5163 O O . LYS C 3 107 ? 79.204 73.923 42.516 1.00 85.10 107 LYS L O 1
ATOM 5169 N N . ARG C 3 108 ? 77.979 73.135 40.782 1.00 80.10 108 ARG L N 1
ATOM 5170 C CA . ARG C 3 108 ? 79.007 73.360 39.769 1.00 80.26 108 ARG L CA 1
ATOM 5171 C C . ARG C 3 108 ? 78.357 73.868 38.485 1.00 79.17 108 ARG L C 1
ATOM 5172 O O . ARG C 3 108 ? 77.134 74.019 38.396 1.00 75.93 108 ARG L O 1
ATOM 5180 N N . ALA C 3 109 ? 79.190 74.133 37.480 1.00 80.26 109 ALA L N 1
ATOM 5181 C CA . ALA C 3 109 ? 78.692 74.633 36.206 1.00 83.13 109 ALA L CA 1
ATOM 5182 C C . ALA C 3 109 ? 77.971 73.533 35.434 1.00 79.98 109 ALA L C 1
ATOM 5183 O O . ALA C 3 109 ? 78.240 72.340 35.605 1.00 73.81 109 ALA L O 1
ATOM 5185 N N . ASP C 3 110 ? 77.045 73.951 34.574 1.00 82.25 110 ASP L N 1
ATOM 5186 C CA . ASP C 3 110 ? 76.274 73.001 33.784 1.00 79.64 110 ASP L CA 1
ATOM 5187 C C . ASP C 3 110 ? 77.194 72.166 32.901 1.00 79.98 110 ASP L C 1
ATOM 5188 O O . ASP C 3 110 ? 78.210 72.652 32.396 1.00 83.36 110 ASP L O 1
ATOM 5193 N N . ALA C 3 111 ? 76.838 70.894 32.735 1.00 75.12 111 ALA L N 1
ATOM 5194 C CA . ALA C 3 111 ? 77.560 69.987 31.854 1.00 74.53 111 ALA L CA 1
ATOM 5195 C C . ALA C 3 111 ? 76.551 69.125 31.115 1.00 72.21 111 ALA L C 1
ATOM 5196 O O . ALA C 3 111 ? 75.641 68.564 31.733 1.00 70.91 111 ALA L O 1
ATOM 5198 N N . ALA C 3 112 ? 76.710 69.027 29.799 1.00 75.91 112 ALA L N 1
ATOM 5199 C CA . ALA C 3 112 ? 75.818 68.226 28.978 1.00 72.33 112 ALA L CA 1
ATOM 5200 C C . ALA C 3 112 ? 76.101 66.737 29.172 1.00 69.53 112 ALA L C 1
ATOM 5201 O O . ALA C 3 112 ? 77.244 66.340 29.416 1.00 67.46 112 ALA L O 1
ATOM 5203 N N . PRO C 3 113 ? 75.075 65.895 29.070 1.00 70.98 113 PRO L N 1
ATOM 5204 C CA . PRO C 3 113 ? 75.292 64.452 29.221 1.00 68.08 113 PRO L CA 1
ATOM 5205 C C . PRO C 3 113 ? 75.948 63.840 27.993 1.00 70.20 113 PRO L C 1
ATOM 5206 O O . PRO C 3 113 ? 75.662 64.216 26.854 1.00 68.27 113 PRO L O 1
ATOM 5210 N N . THR C 3 114 ? 76.843 62.888 28.242 1.00 76.85 114 THR L N 1
ATOM 5211 C CA . THR C 3 114 ? 77.383 62.024 27.197 1.00 76.64 114 THR L CA 1
ATOM 5212 C C . THR C 3 114 ? 76.470 60.811 27.085 1.00 73.98 114 THR L C 1
ATOM 5213 O O . THR C 3 114 ? 76.366 60.016 28.026 1.00 74.22 114 THR L O 1
ATOM 5217 N N . VAL C 3 115 ? 75.801 60.671 25.945 1.00 68.95 115 VAL L N 1
ATOM 5218 C CA . VAL C 3 115 ? 74.779 59.650 25.753 1.00 64.53 115 VAL L CA 1
ATOM 5219 C C . VAL C 3 115 ? 75.336 58.558 24.852 1.00 66.56 115 VAL L C 1
ATOM 5220 O O . VAL C 3 115 ? 75.816 58.837 23.746 1.00 69.49 115 VAL L O 1
ATOM 5224 N N . SER C 3 116 ? 75.271 57.317 25.328 1.00 65.33 116 SER L N 1
ATOM 5225 C CA . SER C 3 116 ? 75.669 56.149 24.558 1.00 67.39 116 SER L CA 1
ATOM 5226 C C . SER C 3 116 ? 74.545 55.126 24.607 1.00 64.34 116 SER L C 1
ATOM 5227 O O . SER C 3 116 ? 73.913 54.936 25.652 1.00 57.87 116 SER L O 1
ATOM 5230 N N . ILE C 3 117 ? 74.293 54.479 23.472 1.00 61.35 117 ILE L N 1
ATOM 5231 C CA . ILE C 3 117 ? 73.275 53.444 23.363 1.00 58.89 117 ILE L CA 1
ATOM 5232 C C . ILE C 3 117 ? 73.955 52.145 22.954 1.00 58.16 117 ILE L C 1
ATOM 5233 O O . ILE C 3 117 ? 74.873 52.144 22.125 1.00 61.18 117 ILE L O 1
ATOM 5238 N N . PHE C 3 118 ? 73.519 51.041 23.559 1.00 57.62 118 PHE L N 1
ATOM 5239 C CA . PHE C 3 118 ? 74.132 49.742 23.349 1.00 59.07 118 PHE L CA 1
ATOM 5240 C C . PHE C 3 118 ? 73.057 48.734 22.970 1.00 58.26 118 PHE L C 1
ATOM 5241 O O . PHE C 3 118 ? 72.057 48.590 23.696 1.00 58.22 118 PHE L O 1
ATOM 5249 N N . PRO C 3 119 ? 73.215 48.028 21.857 1.00 57.28 119 PRO L N 1
ATOM 5250 C CA . PRO C 3 119 ? 72.277 46.962 21.510 1.00 59.79 119 PRO L CA 1
ATOM 5251 C C . PRO C 3 119 ? 72.378 45.817 22.500 1.00 59.49 119 PRO L C 1
ATOM 5252 O O . PRO C 3 119 ? 73.371 45.708 23.235 1.00 60.65 119 PRO L O 1
ATOM 5256 N N . PRO C 3 120 ? 71.368 44.953 22.562 1.00 60.79 120 PRO L N 1
ATOM 5257 C CA . PRO C 3 120 ? 71.482 43.749 23.393 1.00 61.81 120 PRO L CA 1
ATOM 5258 C C . PRO C 3 120 ? 72.641 42.877 22.934 1.00 62.02 120 PRO L C 1
ATOM 5259 O O . PRO C 3 120 ? 72.931 42.775 21.742 1.00 60.91 120 PRO L O 1
ATOM 5263 N N . SER C 3 121 ? 73.314 42.252 23.895 1.00 64.45 121 SER L N 1
ATOM 5264 C CA . SER C 3 121 ? 74.404 41.349 23.563 1.00 65.75 121 SER L CA 1
ATOM 5265 C C . SER C 3 121 ? 73.851 40.006 23.105 1.00 67.91 121 SER L C 1
ATOM 5266 O O . SER C 3 121 ? 72.782 39.568 23.542 1.00 63.43 121 SER L O 1
ATOM 5269 N N . SER C 3 122 ? 74.590 39.349 22.206 1.00 67.17 122 SER L N 1
ATOM 5270 C CA . SER C 3 122 ? 74.181 38.021 21.771 1.00 71.37 122 SER L CA 1
ATOM 5271 C C . SER C 3 122 ? 74.262 37.007 22.904 1.00 72.15 122 SER L C 1
ATOM 5272 O O . SER C 3 122 ? 73.544 36.002 22.869 1.00 73.90 122 SER L O 1
ATOM 5275 N N . GLU C 3 123 ? 75.114 37.251 23.906 1.00 78.23 123 GLU L N 1
ATOM 5276 C CA . GLU C 3 123 ? 75.097 36.435 25.119 1.00 82.60 123 GLU L CA 1
ATOM 5277 C C . GLU C 3 123 ? 73.710 36.429 25.751 1.00 76.46 123 GLU L C 1
ATOM 5278 O O . GLU C 3 123 ? 73.162 35.368 26.074 1.00 77.54 123 GLU L O 1
ATOM 5284 N N . GLN C 3 124 ? 73.120 37.613 25.927 1.00 70.36 124 GLN L N 1
ATOM 5285 C CA . GLN C 3 124 ? 71.801 37.697 26.543 1.00 71.04 124 GLN L CA 1
ATOM 5286 C C . GLN C 3 124 ? 70.710 37.201 25.602 1.00 72.82 124 GLN L C 1
ATOM 5287 O O . GLN C 3 124 ? 69.735 36.585 26.048 1.00 75.36 124 GLN L O 1
ATOM 5293 N N . LEU C 3 125 ? 70.856 37.452 24.297 1.00 73.35 125 LEU L N 1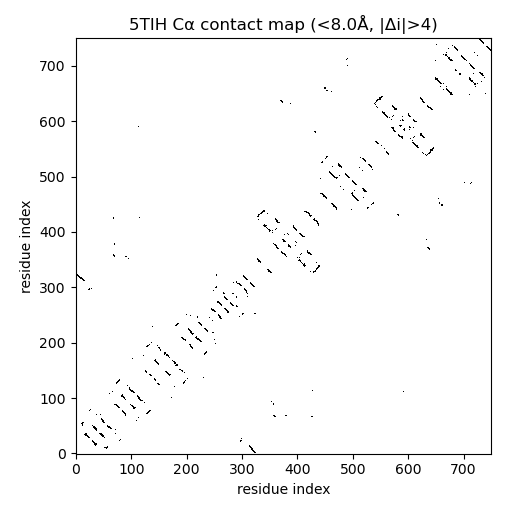
ATOM 5294 C CA . LEU C 3 125 ? 69.801 37.092 23.353 1.00 75.20 125 LEU L CA 1
ATOM 5295 C C . LEU C 3 125 ? 69.571 35.587 23.314 1.00 81.22 125 LEU L C 1
ATOM 5296 O O . LEU C 3 125 ? 68.426 35.133 23.204 1.00 83.41 125 LEU L O 1
ATOM 5301 N N . THR C 3 126 ? 70.641 34.794 23.409 1.00 91.81 126 THR L N 1
ATOM 5302 C CA . THR C 3 126 ? 70.497 33.343 23.364 1.00 97.88 126 THR L CA 1
ATOM 5303 C C . THR C 3 126 ? 69.786 32.779 24.589 1.00 95.68 126 THR L C 1
ATOM 5304 O O . THR C 3 126 ? 69.452 31.589 24.593 1.00 99.13 126 THR L O 1
ATOM 5308 N N . SER C 3 127 ? 69.544 33.595 25.616 1.00 86.91 127 SER L N 1
ATOM 5309 C CA . SER C 3 127 ? 68.796 33.175 26.793 1.00 86.47 127 SER L CA 1
ATOM 5310 C C . SER C 3 127 ? 67.406 33.803 26.852 1.00 81.38 127 SER L C 1
ATOM 5311 O O . SER C 3 127 ? 66.797 33.851 27.925 1.00 81.12 127 SER L O 1
ATOM 5314 N N . GLY C 3 128 ? 66.896 34.301 25.724 1.00 74.56 128 GLY L N 1
ATOM 5315 C CA . GLY C 3 128 ? 65.539 34.791 25.638 1.00 72.77 128 GLY L CA 1
ATOM 5316 C C . GLY C 3 128 ? 65.349 36.258 25.970 1.00 72.79 128 GLY L C 1
ATOM 5317 O O . GLY C 3 128 ? 64.349 36.847 25.544 1.00 72.80 128 GLY L O 1
ATOM 5318 N N . GLY C 3 129 ? 66.271 36.867 26.722 1.00 74.10 129 GLY L N 1
ATOM 5319 C CA . GLY C 3 129 ? 66.135 38.260 27.084 1.00 70.10 129 GLY L CA 1
ATOM 5320 C C . GLY C 3 129 ? 66.776 39.203 26.079 1.00 66.94 129 GLY L C 1
ATOM 5321 O O . GLY C 3 129 ? 67.585 38.802 25.245 1.00 68.31 129 GLY L O 1
ATOM 5322 N N . ALA C 3 130 ? 66.401 40.481 26.173 1.00 63.45 130 ALA L N 1
ATOM 5323 C CA . ALA C 3 130 ? 66.932 41.506 25.274 1.00 59.68 130 ALA L CA 1
ATOM 5324 C C . ALA C 3 130 ? 66.895 42.843 26.010 1.00 58.11 130 ALA L C 1
ATOM 5325 O O . ALA C 3 130 ? 65.844 43.486 26.076 1.00 59.84 130 ALA L O 1
ATOM 5327 N N . SER C 3 131 ? 68.039 43.261 26.545 1.00 53.75 131 SER L N 1
ATOM 5328 C CA . SER C 3 131 ? 68.145 44.521 27.270 1.00 53.97 131 SER L CA 1
ATOM 5329 C C . SER C 3 131 ? 68.882 45.541 26.412 1.00 55.12 131 SER L C 1
ATOM 5330 O O . SER C 3 131 ? 70.031 45.313 26.019 1.00 60.89 131 SER L O 1
ATOM 5333 N N . VAL C 3 132 ? 68.219 46.656 26.125 1.00 54.53 132 VAL L N 1
ATOM 5334 C CA . VAL C 3 132 ? 68.835 47.793 25.453 1.00 54.24 132 VAL L CA 1
ATOM 5335 C C . VAL C 3 132 ? 69.201 48.809 26.528 1.00 55.13 132 VAL L C 1
ATOM 5336 O O . VAL C 3 132 ? 68.337 49.251 27.295 1.00 53.10 132 VAL L O 1
ATOM 5340 N N . VAL C 3 133 ? 70.481 49.165 26.596 1.00 55.11 133 VAL L N 1
ATOM 5341 C CA . VAL C 3 133 ? 71.014 50.021 27.648 1.00 53.21 133 VAL L CA 1
ATOM 5342 C C . VAL C 3 133 ? 71.405 51.360 27.044 1.00 56.20 133 VAL L C 1
ATOM 5343 O O . VAL C 3 133 ? 71.944 51.421 25.933 1.00 61.36 133 VAL L O 1
ATOM 5347 N N . CYS C 3 134 ? 71.134 52.432 27.782 1.00 58.36 134 CYS L N 1
ATOM 5348 C CA . CYS C 3 134 ? 71.444 53.792 27.364 1.00 63.08 134 CYS L CA 1
ATOM 5349 C C . CYS C 3 134 ? 72.115 54.494 28.535 1.00 64.33 134 CYS L C 1
ATOM 5350 O O . CYS C 3 134 ? 71.515 54.624 29.608 1.00 62.90 134 CYS L O 1
ATOM 5353 N N . PHE C 3 135 ? 73.357 54.926 28.343 1.00 64.95 135 PHE L N 1
ATOM 5354 C CA . PHE C 3 135 ? 74.117 55.598 29.388 1.00 62.62 135 PHE L CA 1
ATOM 5355 C C . PHE C 3 135 ? 74.070 57.103 29.170 1.00 64.59 135 PHE L C 1
ATOM 5356 O O . PHE C 3 135 ? 74.376 57.586 28.076 1.00 68.38 135 PHE L O 1
ATOM 5364 N N . LEU C 3 136 ? 73.685 57.835 30.211 1.00 59.87 136 LEU L N 1
ATOM 5365 C CA . LEU C 3 136 ? 73.667 59.297 30.208 1.00 59.32 136 LEU L CA 1
ATOM 5366 C C . LEU C 3 136 ? 74.657 59.737 31.285 1.00 62.63 136 LEU L C 1
ATOM 5367 O O . LEU C 3 136 ? 74.318 59.764 32.473 1.00 63.39 136 LEU L O 1
ATOM 5372 N N . ASN C 3 137 ? 75.875 60.083 30.875 1.00 65.89 137 ASN L N 1
ATOM 5373 C CA . ASN C 3 137 ? 77.015 60.166 31.779 1.00 66.24 137 ASN L CA 1
ATOM 5374 C C . ASN C 3 137 ? 77.477 61.600 32.010 1.00 68.52 137 ASN L C 1
ATOM 5375 O O . ASN C 3 137 ? 77.574 62.397 31.070 1.00 71.61 137 ASN L O 1
ATOM 5380 N N . ASN C 3 138 ? 77.772 61.908 33.277 1.00 66.90 138 ASN L N 1
ATOM 5381 C CA . ASN C 3 138 ? 78.526 63.096 33.677 1.00 67.82 138 ASN L CA 1
ATOM 5382 C C . ASN C 3 138 ? 77.832 64.388 33.245 1.00 65.09 138 ASN L C 1
ATOM 5383 O O . ASN C 3 138 ? 78.377 65.202 32.496 1.00 67.61 138 ASN L O 1
ATOM 5388 N N . PHE C 3 139 ? 76.621 64.577 33.757 1.00 61.63 139 PHE L N 1
ATOM 5389 C CA . PHE C 3 139 ? 75.849 65.777 33.482 1.00 62.24 139 PHE L CA 1
ATOM 5390 C C . PHE C 3 139 ? 75.551 66.525 34.776 1.00 61.82 139 PHE L C 1
ATOM 5391 O O . PHE C 3 139 ? 75.695 65.991 35.881 1.00 60.65 139 PHE L O 1
ATOM 5399 N N . TYR C 3 140 ? 75.147 67.782 34.616 1.00 64.24 140 TYR L N 1
ATOM 5400 C CA . TYR C 3 140 ? 74.738 68.646 35.722 1.00 63.22 140 TYR L CA 1
ATOM 5401 C C . TYR C 3 140 ? 73.871 69.774 35.162 1.00 64.27 140 TYR L C 1
ATOM 5402 O O . TYR C 3 140 ? 74.229 70.372 34.149 1.00 66.35 140 TYR L O 1
ATOM 5411 N N . PRO C 3 141 ? 72.733 70.082 35.814 1.00 62.77 141 PRO L N 1
ATOM 5412 C CA . PRO C 3 141 ? 72.194 69.559 37.078 1.00 62.06 141 PRO L CA 1
ATOM 5413 C C . PRO C 3 141 ? 71.689 68.118 37.003 1.00 60.14 141 PRO L C 1
ATOM 5414 O O . PRO C 3 141 ? 71.720 67.503 35.939 1.00 58.17 141 PRO L O 1
ATOM 5418 N N . LYS C 3 142 ? 71.202 67.611 38.140 1.00 62.08 142 LYS L N 1
ATOM 5419 C CA . LYS C 3 142 ? 70.877 66.195 38.275 1.00 64.39 142 LYS L CA 1
ATOM 5420 C C . LYS C 3 142 ? 69.632 65.790 37.497 1.00 65.03 142 LYS L C 1
ATOM 5421 O O . LYS C 3 142 ? 69.474 64.604 37.187 1.00 60.18 142 LYS L O 1
ATOM 5427 N N . ASP C 3 143 ? 68.753 66.733 37.177 1.00 69.67 143 ASP L N 1
ATOM 5428 C CA . ASP C 3 143 ? 67.488 66.400 36.541 1.00 72.46 143 ASP L CA 1
ATOM 5429 C C . ASP C 3 143 ? 67.668 66.242 35.038 1.00 74.04 143 ASP L C 1
ATOM 5430 O O . ASP C 3 143 ? 68.360 67.036 34.388 1.00 78.50 143 ASP L O 1
ATOM 5435 N N . ILE C 3 144 ? 67.036 65.203 34.492 1.00 70.02 144 ILE L N 1
ATOM 5436 C CA . ILE C 3 144 ? 67.188 64.860 33.083 1.00 66.27 144 ILE L CA 1
ATOM 5437 C C . ILE C 3 144 ? 66.073 63.894 32.718 1.00 64.84 144 ILE L C 1
ATOM 5438 O O . ILE C 3 144 ? 65.545 63.188 33.575 1.00 64.70 144 ILE L O 1
ATOM 5443 N N . ASN C 3 145 ? 65.697 63.886 31.441 1.00 62.64 145 ASN L N 1
ATOM 5444 C CA . ASN C 3 145 ? 64.619 63.048 30.936 1.00 63.91 145 ASN L CA 1
ATOM 5445 C C . ASN C 3 145 ? 65.152 62.175 29.813 1.00 64.22 145 ASN L C 1
ATOM 5446 O O . ASN C 3 145 ? 65.755 62.680 28.861 1.00 64.88 145 ASN L O 1
ATOM 5451 N N . VAL C 3 146 ? 64.933 60.870 29.932 1.00 62.42 146 VAL L N 1
ATOM 5452 C CA . VAL C 3 146 ? 65.243 59.918 28.876 1.00 61.05 146 VAL L CA 1
ATOM 5453 C C . VAL C 3 146 ? 63.927 59.387 28.326 1.00 63.04 146 VAL L C 1
ATOM 5454 O O . VAL C 3 146 ? 62.956 59.209 29.069 1.00 62.73 146 VAL L O 1
ATOM 5458 N N . LYS C 3 147 ? 63.888 59.164 27.017 1.00 65.45 147 LYS L N 1
ATOM 5459 C CA . LYS C 3 147 ? 62.698 58.664 26.344 1.00 65.22 147 LYS L CA 1
ATOM 5460 C C . LYS C 3 147 ? 63.124 57.619 25.327 1.00 63.23 147 LYS L C 1
ATOM 5461 O O . LYS C 3 147 ? 64.094 57.828 24.594 1.00 62.45 147 LYS L O 1
ATOM 5467 N N . TRP C 3 148 ? 62.416 56.495 25.291 1.00 59.81 148 TRP L N 1
ATOM 5468 C CA . TRP C 3 148 ? 62.719 55.416 24.362 1.00 58.03 148 TRP L CA 1
ATOM 5469 C C . TRP C 3 148 ? 61.766 55.459 23.176 1.00 62.21 148 TRP L C 1
ATOM 5470 O O . TRP C 3 148 ? 60.566 55.702 23.338 1.00 65.28 148 TRP L O 1
ATOM 5481 N N . LYS C 3 149 ? 62.311 55.230 21.983 1.00 63.00 149 LYS L N 1
ATOM 5482 C CA . LYS C 3 149 ? 61.523 55.150 20.760 1.00 66.25 149 LYS L CA 1
ATOM 5483 C C . LYS C 3 149 ? 61.878 53.864 20.031 1.00 66.39 149 LYS L C 1
ATOM 5484 O O . LYS C 3 149 ? 63.055 53.600 19.767 1.00 65.69 149 LYS L O 1
ATOM 5490 N N . ILE C 3 150 ? 60.863 53.067 19.714 1.00 66.79 150 ILE L N 1
ATOM 5491 C CA . ILE C 3 150 ? 61.017 51.830 18.958 1.00 63.74 150 ILE L CA 1
ATOM 5492 C C . ILE C 3 150 ? 60.265 52.013 17.646 1.00 70.66 150 ILE L C 1
ATOM 5493 O O . ILE C 3 150 ? 59.030 52.110 17.641 1.00 72.49 150 ILE L O 1
ATOM 5498 N N . ASP C 3 151 ? 61.008 52.064 16.537 1.00 73.63 151 ASP L N 1
ATOM 5499 C CA . ASP C 3 151 ? 60.445 52.360 15.216 1.00 78.07 151 ASP L CA 1
ATOM 5500 C C . ASP C 3 151 ? 59.692 53.691 15.219 1.00 80.46 151 ASP L C 1
ATOM 5501 O O . ASP C 3 151 ? 58.623 53.822 14.620 1.00 85.02 151 ASP L O 1
ATOM 5506 N N . GLY C 3 152 ? 60.252 54.685 15.908 1.00 82.46 152 GLY L N 1
ATOM 5507 C CA . GLY C 3 152 ? 59.665 56.006 15.979 1.00 87.84 152 GLY L CA 1
ATOM 5508 C C . GLY C 3 152 ? 58.527 56.165 16.963 1.00 92.18 152 GLY L C 1
ATOM 5509 O O . GLY C 3 152 ? 57.976 57.269 17.071 1.00 99.75 152 GLY L O 1
ATOM 5510 N N . SER C 3 153 ? 58.157 55.112 17.685 1.00 88.82 153 SER L N 1
ATOM 5511 C CA . SER C 3 153 ? 57.049 55.149 18.630 1.00 90.90 153 SER L CA 1
ATOM 5512 C C . SER C 3 153 ? 57.588 55.052 20.051 1.00 86.78 153 SER L C 1
ATOM 5513 O O . SER C 3 153 ? 58.454 54.216 20.336 1.00 79.41 153 SER L O 1
ATOM 5516 N N . GLU C 3 154 ? 57.073 55.901 20.938 1.00 92.85 154 GLU L N 1
ATOM 5517 C CA . GLU C 3 154 ? 57.578 55.956 22.304 1.00 91.01 154 GLU L CA 1
ATOM 5518 C C . GLU C 3 154 ? 57.160 54.718 23.088 1.00 85.91 154 GLU L C 1
ATOM 5519 O O . GLU C 3 154 ? 55.998 54.302 23.042 1.00 90.96 154 GLU L O 1
ATOM 5525 N N . ARG C 3 155 ? 58.112 54.135 23.812 1.00 79.10 155 ARG L N 1
ATOM 5526 C CA . ARG C 3 155 ? 57.883 52.957 24.638 1.00 76.43 155 ARG L CA 1
ATOM 5527 C C . ARG C 3 155 ? 58.219 53.286 26.086 1.00 77.04 155 ARG L C 1
ATOM 5528 O O . ARG C 3 155 ? 59.277 53.860 26.367 1.00 74.77 155 ARG L O 1
ATOM 5536 N N . GLN C 3 156 ? 57.323 52.921 27.001 1.00 79.99 156 GLN L N 1
ATOM 5537 C CA . GLN C 3 156 ? 57.529 53.145 28.425 1.00 79.95 156 GLN L CA 1
ATOM 5538 C C . GLN C 3 156 ? 57.537 51.871 29.255 1.00 77.73 156 GLN L C 1
ATOM 5539 O O . GLN C 3 156 ? 58.247 51.815 30.261 1.00 75.62 156 GLN L O 1
ATOM 5545 N N . ASN C 3 157 ? 56.778 50.851 28.862 1.00 79.50 157 ASN L N 1
ATOM 5546 C CA . ASN C 3 157 ? 56.743 49.603 29.614 1.00 81.91 157 ASN L CA 1
ATOM 5547 C C . ASN C 3 157 ? 58.072 48.866 29.489 1.00 76.90 157 ASN L C 1
ATOM 5548 O O . ASN C 3 157 ? 58.593 48.681 28.384 1.00 75.07 157 ASN L O 1
ATOM 5553 N N . GLY C 3 158 ? 58.619 48.442 30.625 1.00 71.00 158 GLY L N 1
ATOM 5554 C CA . GLY C 3 158 ? 59.858 47.695 30.638 1.00 66.64 158 GLY L CA 1
ATOM 5555 C C . GLY C 3 158 ? 61.117 48.523 30.747 1.00 63.72 158 GLY L C 1
ATOM 5556 O O . GLY C 3 158 ? 62.213 47.977 30.564 1.00 63.30 158 GLY L O 1
ATOM 5557 N N . VAL C 3 159 ? 61.003 49.817 31.040 1.00 63.91 159 VAL L N 1
ATOM 5558 C CA . VAL C 3 159 ? 62.153 50.703 31.185 1.00 56.96 159 VAL L CA 1
ATOM 5559 C C . VAL C 3 159 ? 62.497 50.814 32.663 1.00 54.38 159 VAL L C 1
ATOM 5560 O O . VAL C 3 159 ? 61.618 51.071 33.494 1.00 55.81 159 VAL L O 1
ATOM 5564 N N . LEU C 3 160 ? 63.772 50.612 32.992 1.00 53.41 160 LEU L N 1
ATOM 5565 C CA . LEU C 3 160 ? 64.272 50.755 34.352 1.00 51.45 160 LEU L CA 1
ATOM 5566 C C . LEU C 3 160 ? 65.428 51.742 34.350 1.00 48.18 160 LEU L C 1
ATOM 5567 O O . LEU C 3 160 ? 66.314 51.665 33.491 1.00 47.80 160 LEU L O 1
ATOM 5572 N N . ASN C 3 161 ? 65.418 52.658 35.318 1.00 45.63 161 ASN L N 1
ATOM 5573 C CA . ASN C 3 161 ? 66.405 53.721 35.410 1.00 48.36 161 ASN L CA 1
ATOM 5574 C C . ASN C 3 161 ? 67.154 53.637 36.732 1.00 51.06 161 ASN L C 1
ATOM 5575 O O . ASN C 3 161 ? 66.594 53.245 37.763 1.00 51.63 161 ASN L O 1
ATOM 5580 N N . SER C 3 162 ? 68.430 54.018 36.686 1.00 50.38 162 SER L N 1
ATOM 5581 C CA . SER C 3 162 ? 69.286 54.047 37.859 1.00 51.17 162 SER L CA 1
ATOM 5582 C C . SER C 3 162 ? 70.109 55.323 37.820 1.00 51.89 162 SER L C 1
ATOM 5583 O O . SER C 3 162 ? 70.600 55.721 36.760 1.00 54.35 162 SER L O 1
ATOM 5586 N N . TRP C 3 163 ? 70.261 55.956 38.979 1.00 57.38 163 TRP L N 1
ATOM 5587 C CA . TRP C 3 163 ? 70.918 57.251 39.093 1.00 57.69 163 TRP L CA 1
ATOM 5588 C C . TRP C 3 163 ? 72.066 57.131 40.083 1.00 53.46 163 TRP L C 1
ATOM 5589 O O . TRP C 3 163 ? 71.854 56.742 41.235 1.00 55.05 163 TRP L O 1
ATOM 5600 N N . THR C 3 164 ? 73.275 57.453 39.638 1.00 55.42 164 THR L N 1
ATOM 5601 C CA . THR C 3 164 ? 74.401 57.492 40.557 1.00 60.02 164 THR L CA 1
ATOM 5602 C C . THR C 3 164 ? 74.250 58.659 41.522 1.00 65.17 164 THR L C 1
ATOM 5603 O O . THR C 3 164 ? 73.599 59.664 41.222 1.00 66.74 164 THR L O 1
ATOM 5607 N N . ASP C 3 165 ? 74.855 58.514 42.697 1.00 66.86 165 ASP L N 1
ATOM 5608 C CA . ASP C 3 165 ? 75.067 59.672 43.546 1.00 66.36 165 ASP L CA 1
ATOM 5609 C C . ASP C 3 165 ? 76.059 60.621 42.877 1.00 67.98 165 ASP L C 1
ATOM 5610 O O . ASP C 3 165 ? 76.688 60.294 41.868 1.00 72.19 165 ASP L O 1
ATOM 5615 N N . GLN C 3 166 ? 76.195 61.817 43.445 1.00 67.30 166 GLN L N 1
ATOM 5616 C CA . GLN C 3 166 ? 77.102 62.801 42.870 1.00 67.45 166 GLN L CA 1
ATOM 5617 C C . GLN C 3 166 ? 78.530 62.270 42.908 1.00 73.15 166 GLN L C 1
ATOM 5618 O O . GLN C 3 166 ? 78.981 61.737 43.926 1.00 75.37 166 GLN L O 1
ATOM 5624 N N . ASP C 3 167 ? 79.232 62.392 41.786 1.00 75.58 167 ASP L N 1
ATOM 5625 C CA . ASP C 3 167 ? 80.588 61.873 41.700 1.00 82.92 167 ASP L CA 1
ATOM 5626 C C . ASP C 3 167 ? 81.521 62.681 42.591 1.00 88.16 167 ASP L C 1
ATOM 5627 O O . ASP C 3 167 ? 81.458 63.912 42.630 1.00 89.05 167 ASP L O 1
ATOM 5632 N N . SER C 3 168 ? 82.394 61.977 43.314 1.00 95.51 168 SER L N 1
ATOM 5633 C CA . SER C 3 168 ? 83.279 62.642 44.266 1.00 101.48 168 SER L CA 1
ATOM 5634 C C . SER C 3 168 ? 84.359 63.475 43.586 1.00 105.76 168 SER L C 1
ATOM 5635 O O . SER C 3 168 ? 84.872 64.418 44.198 1.00 108.95 168 SER L O 1
ATOM 5638 N N . LYS C 3 169 ? 84.707 63.165 42.337 1.00 105.00 169 LYS L N 1
ATOM 5639 C CA . LYS C 3 169 ? 85.759 63.906 41.627 1.00 106.11 169 LYS L CA 1
ATOM 5640 C C . LYS C 3 169 ? 85.184 65.116 40.895 1.00 102.33 169 LYS L C 1
ATOM 5641 O O . LYS C 3 169 ? 85.479 66.263 41.244 1.00 103.66 169 LYS L O 1
ATOM 5647 N N . ASP C 3 170 ? 84.365 64.871 39.874 1.00 98.09 170 ASP L N 1
ATOM 5648 C CA . ASP C 3 170 ? 83.878 65.931 38.998 1.00 96.89 170 ASP L CA 1
ATOM 5649 C C . ASP C 3 170 ? 82.538 66.515 39.435 1.00 85.70 170 ASP L C 1
ATOM 5650 O O . ASP C 3 170 ? 82.062 67.466 38.804 1.00 81.93 170 ASP L O 1
ATOM 5655 N N . SER C 3 171 ? 81.921 65.969 40.485 1.00 80.30 171 SER L N 1
ATOM 5656 C CA . SER C 3 171 ? 80.670 66.491 41.042 1.00 74.87 171 SER L CA 1
ATOM 5657 C C . SER C 3 171 ? 79.526 66.461 40.030 1.00 74.53 171 SER L C 1
ATOM 5658 O O . SER C 3 171 ? 78.592 67.263 40.113 1.00 73.63 171 SER L O 1
ATOM 5661 N N . THR C 3 172 ? 79.575 65.539 39.071 1.00 72.87 172 THR L N 1
ATOM 5662 C CA . THR C 3 172 ? 78.503 65.387 38.101 1.00 70.75 172 THR L CA 1
ATOM 5663 C C . THR C 3 172 ? 77.590 64.237 38.510 1.00 65.27 172 THR L C 1
ATOM 5664 O O . THR C 3 172 ? 77.788 63.577 39.534 1.00 65.96 172 THR L O 1
ATOM 5668 N N . TYR C 3 173 ? 76.575 63.997 37.689 1.00 62.74 173 TYR L N 1
ATOM 5669 C CA . TYR C 3 173 ? 75.654 62.889 37.873 1.00 60.43 173 TYR L CA 1
ATOM 5670 C C . TYR C 3 173 ? 75.630 62.032 36.616 1.00 62.61 173 TYR L C 1
ATOM 5671 O O . TYR C 3 173 ? 76.020 62.471 35.530 1.00 64.44 173 TYR L O 1
ATOM 5680 N N . SER C 3 174 ? 75.157 60.799 36.773 1.00 60.89 174 SER L N 1
ATOM 5681 C CA . SER C 3 174 ? 75.003 59.883 35.654 1.00 57.02 174 SER L CA 1
ATOM 5682 C C . SER C 3 174 ? 73.742 59.056 35.855 1.00 57.74 174 SER L C 1
ATOM 5683 O O . SER C 3 174 ? 73.294 58.838 36.983 1.00 56.29 174 SER L O 1
ATOM 5686 N N . MET C 3 175 ? 73.170 58.598 34.745 1.00 55.75 175 MET L N 1
ATOM 5687 C CA . MET C 3 175 ? 71.954 57.801 34.781 1.00 56.01 175 MET L CA 1
ATOM 5688 C C . MET C 3 175 ? 72.031 56.715 33.718 1.00 60.84 175 MET L C 1
ATOM 5689 O O . MET C 3 175 ? 72.545 56.944 32.619 1.00 59.59 175 MET L O 1
ATOM 5694 N N . SER C 3 176 ? 71.529 55.529 34.054 1.00 67.03 176 SER L N 1
ATOM 5695 C CA . SER C 3 176 ? 71.466 54.408 33.127 1.00 68.28 176 SER L CA 1
ATOM 5696 C C . SER C 3 176 ? 70.009 54.036 32.904 1.00 66.14 176 SER L C 1
ATOM 5697 O O . SER C 3 176 ? 69.248 53.893 33.866 1.00 66.38 176 SER L O 1
ATOM 5700 N N . SER C 3 177 ? 69.626 53.883 31.638 1.00 60.24 177 SER L N 1
ATOM 5701 C CA . SER C 3 177 ? 68.273 53.497 31.258 1.00 55.45 177 SER L CA 1
ATOM 5702 C C . SER C 3 177 ? 68.343 52.163 30.527 1.00 55.82 177 SER L C 1
ATOM 5703 O O . SER C 3 177 ? 69.062 52.036 29.530 1.00 56.90 177 SER L O 1
ATOM 5706 N N . THR C 3 178 ? 67.604 51.171 31.023 1.00 53.74 178 THR L N 1
ATOM 5707 C CA . THR C 3 178 ? 67.630 49.815 30.479 1.00 52.17 178 THR L CA 1
ATOM 5708 C C . THR C 3 178 ? 66.225 49.425 30.040 1.00 55.88 178 THR L C 1
ATOM 5709 O O . THR C 3 178 ? 65.331 49.254 30.876 1.00 60.30 178 THR L O 1
ATOM 5713 N N . LEU C 3 179 ? 66.034 49.283 28.730 1.00 54.78 179 LEU L N 1
ATOM 5714 C CA . LEU C 3 179 ? 64.779 48.798 28.163 1.00 55.16 179 LEU L CA 1
ATOM 5715 C C . LEU C 3 179 ? 64.909 47.295 27.948 1.00 57.51 179 LEU L C 1
ATOM 5716 O O . LEU C 3 179 ? 65.683 46.848 27.096 1.00 59.44 179 LEU L O 1
ATOM 5721 N N . THR C 3 180 ? 64.160 46.515 28.725 1.00 60.28 180 THR L N 1
ATOM 5722 C CA . THR C 3 180 ? 64.263 45.061 28.712 1.00 64.02 180 THR L CA 1
ATOM 5723 C C . THR C 3 180 ? 63.039 44.470 28.027 1.00 67.61 180 THR L C 1
ATOM 5724 O O . THR C 3 180 ? 61.912 44.621 28.512 1.00 71.19 180 THR L O 1
ATOM 5728 N N . LEU C 3 181 ? 63.271 43.801 26.905 1.00 66.98 181 LEU L N 1
ATOM 5729 C CA . LEU C 3 181 ? 62.259 43.089 26.144 1.00 66.26 181 LEU L CA 1
ATOM 5730 C C . LEU C 3 181 ? 62.660 41.624 26.051 1.00 64.81 181 LEU L C 1
ATOM 5731 O O . LEU C 3 181 ? 63.801 41.251 26.335 1.00 62.71 181 LEU L O 1
ATOM 5736 N N . THR C 3 182 ? 61.713 40.784 25.649 1.00 66.19 182 THR L N 1
ATOM 5737 C CA . THR C 3 182 ? 62.085 39.428 25.282 1.00 69.24 182 THR L CA 1
ATOM 5738 C C . THR C 3 182 ? 62.794 39.442 23.932 1.00 69.38 182 THR L C 1
ATOM 5739 O O . THR C 3 182 ? 62.678 40.392 23.152 1.00 65.78 182 THR L O 1
ATOM 5743 N N . LYS C 3 183 ? 63.549 38.373 23.663 1.00 70.42 183 LYS L N 1
ATOM 5744 C CA . LYS C 3 183 ? 64.231 38.274 22.376 1.00 68.58 183 LYS L CA 1
ATOM 5745 C C . LYS C 3 183 ? 63.241 38.367 21.223 1.00 68.42 183 LYS L C 1
ATOM 5746 O O . LYS C 3 183 ? 63.505 39.047 20.226 1.00 67.89 183 LYS L O 1
ATOM 5752 N N . ASP C 3 184 ? 62.083 37.713 21.353 1.00 73.67 184 ASP L N 1
ATOM 5753 C CA . ASP C 3 184 ? 61.131 37.663 20.246 1.00 78.22 184 ASP L CA 1
ATOM 5754 C C . ASP C 3 184 ? 60.593 39.050 19.904 1.00 78.79 184 ASP L C 1
ATOM 5755 O O . ASP C 3 184 ? 60.571 39.445 18.733 1.00 70.75 184 ASP L O 1
ATOM 5760 N N . GLU C 3 185 ? 60.158 39.811 20.914 1.00 80.40 185 GLU L N 1
ATOM 5761 C CA . GLU C 3 185 ? 59.616 41.137 20.630 1.00 79.38 185 GLU L CA 1
ATOM 5762 C C . GLU C 3 185 ? 60.708 42.114 20.214 1.00 75.10 185 GLU L C 1
ATOM 5763 O O . GLU C 3 185 ? 60.433 43.081 19.495 1.00 65.67 185 GLU L O 1
ATOM 5769 N N . TYR C 3 186 ? 61.950 41.877 20.643 1.00 71.72 186 TYR L N 1
ATOM 5770 C CA . TYR C 3 186 ? 63.059 42.705 20.184 1.00 62.98 186 TYR L CA 1
ATOM 5771 C C . TYR C 3 186 ? 63.342 42.490 18.701 1.00 82.85 186 TYR L C 1
ATOM 5772 O O . TYR C 3 186 ? 63.719 43.437 18.001 1.00 77.90 186 TYR L O 1
ATOM 5781 N N . GLU C 3 187 ? 63.157 41.259 18.205 1.00 88.43 187 GLU L N 1
ATOM 5782 C CA . GLU C 3 187 ? 63.395 40.959 16.796 1.00 93.70 187 GLU L CA 1
ATOM 5783 C C . GLU C 3 187 ? 62.307 41.517 15.886 1.00 95.22 187 GLU L C 1
ATOM 5784 O O . GLU C 3 187 ? 62.550 41.690 14.687 1.00 101.35 187 GLU L O 1
ATOM 5790 N N . ARG C 3 188 ? 61.117 41.796 16.417 1.00 91.32 188 ARG L N 1
ATOM 5791 C CA . ARG C 3 188 ? 60.010 42.280 15.601 1.00 89.41 188 ARG L CA 1
ATOM 5792 C C . ARG C 3 188 ? 60.120 43.758 15.247 1.00 85.69 188 ARG L C 1
ATOM 5793 O O . ARG C 3 188 ? 59.239 44.276 14.552 1.00 92.12 188 ARG L O 1
ATOM 5801 N N . HIS C 3 189 ? 61.168 44.443 15.694 1.00 80.59 189 HIS L N 1
ATOM 5802 C CA . HIS C 3 189 ? 61.356 45.857 15.411 1.00 76.82 189 HIS L CA 1
ATOM 5803 C C . HIS C 3 189 ? 62.800 46.101 14.995 1.00 71.80 189 HIS L C 1
ATOM 5804 O O . HIS C 3 189 ? 63.687 45.279 15.238 1.00 70.63 189 HIS L O 1
ATOM 5811 N N . ASN C 3 190 ? 63.033 47.253 14.368 1.00 73.72 190 ASN L N 1
ATOM 5812 C CA . ASN C 3 190 ? 64.326 47.553 13.767 1.00 76.82 190 ASN L CA 1
ATOM 5813 C C . ASN C 3 190 ? 65.047 48.708 14.448 1.00 76.58 190 ASN L C 1
ATOM 5814 O O . ASN C 3 190 ? 66.194 48.547 14.880 1.00 75.52 190 ASN L O 1
ATOM 5819 N N . SER C 3 191 ? 64.413 49.875 14.554 1.00 76.79 191 SER L N 1
ATOM 5820 C CA . SER C 3 191 ? 65.079 51.075 15.048 1.00 74.45 191 SER L CA 1
ATOM 5821 C C . SER C 3 191 ? 64.877 51.231 16.552 1.00 71.01 191 SER L C 1
ATOM 5822 O O . SER C 3 191 ? 63.756 51.100 17.054 1.00 72.22 191 SER L O 1
ATOM 5825 N N . TYR C 3 192 ? 65.965 51.525 17.262 1.00 66.52 192 TYR L N 1
ATOM 5826 C CA . TYR C 3 192 ? 65.937 51.726 18.705 1.00 62.76 192 TYR L CA 1
ATOM 5827 C C . TYR C 3 192 ? 66.654 53.021 19.043 1.00 62.93 192 TYR L C 1
ATOM 5828 O O . TYR C 3 192 ? 67.799 53.227 18.631 1.00 66.28 192 TYR L O 1
ATOM 5837 N N . THR C 3 193 ? 65.980 53.887 19.798 1.00 62.90 193 THR L N 1
ATOM 5838 C CA . THR C 3 193 ? 66.474 55.228 20.074 1.00 63.97 193 THR L CA 1
ATOM 5839 C C . THR C 3 193 ? 66.170 55.606 21.515 1.00 64.76 193 THR L C 1
ATOM 5840 O O . THR C 3 193 ? 65.064 55.363 22.007 1.00 61.46 193 THR L O 1
ATOM 5844 N N . CYS C 3 194 ? 67.155 56.196 22.187 1.00 68.12 194 CYS L N 1
ATOM 5845 C CA . CYS C 3 194 ? 66.944 56.871 23.459 1.00 73.64 194 CYS L CA 1
ATOM 5846 C C . CYS C 3 194 ? 67.324 58.335 23.295 1.00 73.02 194 CYS L C 1
ATOM 5847 O O . CYS C 3 194 ? 68.405 58.647 22.783 1.00 71.27 194 CYS L O 1
ATOM 5850 N N . GLU C 3 195 ? 66.421 59.227 23.700 1.00 73.33 195 GLU L N 1
ATOM 5851 C CA . GLU C 3 195 ? 66.618 60.667 23.600 1.00 76.55 195 GLU L CA 1
ATOM 5852 C C . GLU C 3 195 ? 66.758 61.244 25.000 1.00 71.59 195 GLU L C 1
ATOM 5853 O O . GLU C 3 195 ? 65.957 60.930 25.886 1.00 71.91 195 GLU L O 1
ATOM 5859 N N . ALA C 3 196 ? 67.769 62.084 25.196 1.00 67.88 196 ALA L N 1
ATOM 5860 C CA . ALA C 3 196 ? 68.033 62.709 26.486 1.00 64.25 196 ALA L CA 1
ATOM 5861 C C . ALA C 3 196 ? 67.730 64.197 26.383 1.00 69.22 196 ALA L C 1
ATOM 5862 O O . ALA C 3 196 ? 68.342 64.903 25.575 1.00 74.11 196 ALA L O 1
ATOM 5864 N N . THR C 3 197 ? 66.785 64.663 27.194 1.00 66.95 197 THR L N 1
ATOM 5865 C CA . THR C 3 197 ? 66.444 66.076 27.283 1.00 69.69 197 THR L CA 1
ATOM 5866 C C . THR C 3 197 ? 67.024 66.647 28.570 1.00 70.05 197 THR L C 1
ATOM 5867 O O . THR C 3 197 ? 66.810 66.090 29.654 1.00 68.02 197 THR L O 1
ATOM 5871 N N . HIS C 3 198 ? 67.753 67.754 28.451 1.00 70.65 198 HIS L N 1
ATOM 5872 C CA . HIS C 3 198 ? 68.489 68.293 29.583 1.00 64.58 198 HIS L CA 1
ATOM 5873 C C . HIS C 3 198 ? 68.518 69.813 29.494 1.00 71.35 198 HIS L C 1
ATOM 5874 O O . HIS C 3 198 ? 68.265 70.401 28.438 1.00 72.96 198 HIS L O 1
ATOM 5881 N N . LYS C 3 199 ? 68.832 70.440 30.633 1.00 73.29 199 LYS L N 1
ATOM 5882 C CA . LYS C 3 199 ? 68.891 71.897 30.720 1.00 77.17 199 LYS L CA 1
ATOM 5883 C C . LYS C 3 199 ? 69.909 72.489 29.751 1.00 79.76 199 LYS L C 1
ATOM 5884 O O . LYS C 3 199 ? 69.721 73.608 29.259 1.00 82.81 199 LYS L O 1
ATOM 5890 N N . THR C 3 200 ? 70.979 71.755 29.453 1.00 79.09 200 THR L N 1
ATOM 5891 C CA . THR C 3 200 ? 72.096 72.284 28.681 1.00 85.62 200 THR L CA 1
ATOM 5892 C C . THR C 3 200 ? 71.822 72.377 27.183 1.00 92.22 200 THR L C 1
ATOM 5893 O O . THR C 3 200 ? 72.703 72.828 26.443 1.00 95.62 200 THR L O 1
ATOM 5897 N N . SER C 3 201 ? 70.644 71.974 26.712 1.00 93.62 201 SER L N 1
ATOM 5898 C CA . SER C 3 201 ? 70.378 71.987 25.281 1.00 97.52 201 SER L CA 1
ATOM 5899 C C . SER C 3 201 ? 68.897 72.214 25.026 1.00 95.55 201 SER L C 1
ATOM 5900 O O . SER C 3 201 ? 68.044 71.614 25.684 1.00 91.19 201 SER L O 1
ATOM 5903 N N . THR C 3 202 ? 68.603 73.081 24.055 1.00 101.63 202 THR L N 1
ATOM 5904 C CA . THR C 3 202 ? 67.220 73.291 23.643 1.00 103.91 202 THR L CA 1
ATOM 5905 C C . THR C 3 202 ? 66.623 72.034 23.025 1.00 102.26 202 THR L C 1
ATOM 5906 O O . THR C 3 202 ? 65.431 71.760 23.204 1.00 103.13 202 THR L O 1
ATOM 5910 N N . SER C 3 203 ? 67.432 71.255 22.299 1.00 98.10 203 SER L N 1
ATOM 5911 C CA . SER C 3 203 ? 67.007 70.053 21.600 1.00 96.27 203 SER L CA 1
ATOM 5912 C C . SER C 3 203 ? 67.632 68.808 22.225 1.00 87.61 203 SER L C 1
ATOM 5913 O O . SER C 3 203 ? 68.774 68.848 22.695 1.00 82.73 203 SER L O 1
ATOM 5916 N N . PRO C 3 204 ? 66.914 67.686 22.236 1.00 85.74 204 PRO L N 1
ATOM 5917 C CA . PRO C 3 204 ? 67.410 66.501 22.944 1.00 81.34 204 PRO L CA 1
ATOM 5918 C C . PRO C 3 204 ? 68.545 65.812 22.204 1.00 80.07 204 PRO L C 1
ATOM 5919 O O . PRO C 3 204 ? 68.636 65.847 20.974 1.00 84.22 204 PRO L O 1
ATOM 5923 N N . ILE C 3 205 ? 69.414 65.169 22.980 1.00 79.74 205 ILE L N 1
ATOM 5924 C CA . ILE C 3 205 ? 70.524 64.399 22.430 1.00 78.87 205 ILE L CA 1
ATOM 5925 C C . ILE C 3 205 ? 69.995 63.031 22.018 1.00 79.35 205 ILE L C 1
ATOM 5926 O O . ILE C 3 205 ? 69.528 62.256 22.859 1.00 78.88 205 ILE L O 1
ATOM 5931 N N . VAL C 3 206 ? 70.062 62.733 20.724 1.00 80.02 206 VAL L N 1
ATOM 5932 C CA . VAL C 3 206 ? 69.477 61.521 20.163 1.00 76.97 206 VAL L CA 1
ATOM 5933 C C . VAL C 3 206 ? 70.600 60.571 19.773 1.00 77.18 206 VAL L C 1
ATOM 5934 O O . VAL C 3 206 ? 71.432 60.895 18.916 1.00 83.05 206 VAL L O 1
ATOM 5938 N N . LYS C 3 207 ? 70.627 59.402 20.407 1.00 73.21 207 LYS L N 1
ATOM 5939 C CA . LYS C 3 207 ? 71.504 58.305 20.024 1.00 69.09 207 LYS L CA 1
ATOM 5940 C C . LYS C 3 207 ? 70.642 57.108 19.659 1.00 67.56 207 LYS L C 1
ATOM 5941 O O . LYS C 3 207 ? 69.637 56.831 20.321 1.00 67.84 207 LYS L O 1
ATOM 5947 N N . SER C 3 208 ? 71.029 56.402 18.601 1.00 70.08 208 SER L N 1
ATOM 5948 C CA . SER C 3 208 ? 70.190 55.337 18.080 1.00 70.69 208 SER L CA 1
ATOM 5949 C C . SER C 3 208 ? 71.048 54.300 17.375 1.00 71.99 208 SER L C 1
ATOM 5950 O O . SER C 3 208 ? 72.246 54.492 17.149 1.00 74.81 208 SER L O 1
ATOM 5953 N N . PHE C 3 209 ? 70.407 53.186 17.035 1.00 67.97 209 PHE L N 1
ATOM 5954 C CA . PHE C 3 209 ? 71.022 52.146 16.230 1.00 72.03 209 PHE L CA 1
ATOM 5955 C C . PHE C 3 209 ? 69.920 51.397 15.501 1.00 75.13 209 PHE L C 1
ATOM 5956 O O . PHE C 3 209 ? 68.747 51.453 15.880 1.00 74.73 209 PHE L O 1
ATOM 5964 N N . ASN C 3 210 ? 70.314 50.695 14.445 1.00 79.23 210 ASN L N 1
ATOM 5965 C CA . ASN C 3 210 ? 69.422 49.820 13.703 1.00 80.98 210 ASN L CA 1
ATOM 5966 C C . ASN C 3 210 ? 69.920 48.388 13.821 1.00 83.59 210 ASN L C 1
ATOM 5967 O O . ASN C 3 210 ? 71.127 48.132 13.758 1.00 87.29 210 ASN L O 1
ATOM 5972 N N . ARG C 3 211 ? 68.984 47.459 14.000 1.00 83.62 211 ARG L N 1
ATOM 5973 C CA . ARG C 3 211 ? 69.311 46.047 14.186 1.00 87.81 211 ARG L CA 1
ATOM 5974 C C . ARG C 3 211 ? 69.540 45.385 12.823 1.00 96.81 211 ARG L C 1
ATOM 5975 O O . ARG C 3 211 ? 68.772 44.539 12.359 1.00 102.16 211 ARG L O 1
ATOM 5983 N N . ASN C 3 212 ? 70.628 45.799 12.172 1.00 101.81 212 ASN L N 1
ATOM 5984 C CA . ASN C 3 212 ? 71.079 45.186 10.918 1.00 105.98 212 ASN L CA 1
ATOM 5985 C C . ASN C 3 212 ? 72.482 45.656 10.534 1.00 107.35 212 ASN L C 1
ATOM 5986 O O . ASN C 3 212 ? 73.270 46.064 11.387 1.00 105.18 212 ASN L O 1
#